Protein AF-A0A6N2NEH3-F1 (afdb_monomer)

Mean predicted aligned error: 19.2 Å

Organism: Salix viminalis (NCBI:txid40686)

Structure (mmCIF, N/CA/C/O backbone):
data_AF-A0A6N2NEH3-F1
#
_entry.id   AF-A0A6N2NEH3-F1
#
loop_
_atom_site.group_PDB
_atom_site.id
_atom_site.type_symbol
_atom_site.label_atom_id
_atom_site.label_alt_id
_atom_site.label_comp_id
_atom_site.label_asym_id
_atom_site.label_entity_id
_atom_site.label_seq_id
_atom_site.pdbx_PDB_ins_code
_atom_site.Cartn_x
_atom_site.Cartn_y
_atom_site.Cartn_z
_atom_site.occupancy
_atom_site.B_iso_or_equiv
_atom_site.auth_seq_id
_atom_site.auth_comp_id
_atom_site.auth_asym_id
_atom_site.auth_atom_id
_atom_site.pdbx_PDB_model_num
ATOM 1 N N . MET A 1 1 ? 2.175 -42.149 -29.527 1.00 57.66 1 MET A N 1
ATOM 2 C CA . MET A 1 1 ? 1.744 -41.177 -28.494 1.00 57.66 1 MET A CA 1
ATOM 3 C C . MET A 1 1 ? 1.899 -39.737 -28.975 1.00 57.66 1 MET A C 1
ATOM 5 O O . MET A 1 1 ? 1.057 -38.926 -28.634 1.00 57.66 1 MET A O 1
ATOM 9 N N . MET A 1 2 ? 2.910 -39.433 -29.799 1.00 72.62 2 MET A N 1
ATOM 10 C CA . MET A 1 2 ? 3.127 -38.098 -30.369 1.00 72.62 2 MET A CA 1
ATOM 11 C C . MET A 1 2 ? 2.000 -37.640 -31.315 1.00 72.62 2 MET A C 1
ATOM 13 O O . MET A 1 2 ? 1.501 -36.529 -31.188 1.00 72.62 2 MET A O 1
ATOM 17 N N . ASP A 1 3 ? 1.560 -38.525 -32.215 1.00 73.12 3 ASP A N 1
ATOM 18 C CA . ASP A 1 3 ? 0.625 -38.198 -33.303 1.00 73.12 3 ASP A CA 1
ATOM 19 C C . ASP A 1 3 ? -0.759 -37.729 -32.837 1.00 73.12 3 ASP A C 1
ATOM 21 O O . ASP A 1 3 ? -1.254 -36.744 -33.388 1.00 73.12 3 ASP A O 1
ATOM 25 N N . PRO A 1 4 ? -1.397 -38.372 -31.836 1.00 80.94 4 PRO A N 1
ATOM 26 C CA . PRO A 1 4 ? -2.676 -37.893 -31.331 1.00 80.94 4 PRO A CA 1
ATOM 27 C C . PRO A 1 4 ? -2.547 -36.530 -30.650 1.00 80.94 4 PRO A C 1
ATOM 29 O O . PRO A 1 4 ? -3.383 -35.674 -30.888 1.00 80.94 4 PRO A O 1
ATOM 32 N N . VAL A 1 5 ? -1.482 -36.306 -29.869 1.00 85.06 5 VAL A N 1
ATOM 33 C CA . VAL A 1 5 ? -1.290 -35.077 -29.079 1.00 85.06 5 VAL A CA 1
ATOM 34 C C . VAL A 1 5 ? -0.966 -33.875 -29.971 1.00 85.06 5 VAL A C 1
ATOM 36 O O . VAL A 1 5 ? -1.621 -32.844 -29.869 1.00 85.06 5 VAL A O 1
ATOM 39 N N . LEU A 1 6 ? 0.001 -34.008 -30.888 1.00 87.44 6 LEU A N 1
ATOM 40 C CA . LEU A 1 6 ? 0.347 -32.937 -31.835 1.00 87.44 6 LEU A CA 1
ATOM 41 C C . LEU A 1 6 ? -0.804 -32.644 -32.801 1.00 87.44 6 LEU A C 1
ATOM 43 O O . LEU A 1 6 ? -1.092 -31.488 -33.102 1.00 87.44 6 LEU A O 1
ATOM 47 N N . GLY A 1 7 ? -1.467 -33.698 -33.286 1.00 84.31 7 GLY A N 1
ATOM 48 C CA . GLY A 1 7 ? -2.593 -33.559 -34.198 1.00 84.31 7 GLY A CA 1
ATOM 49 C C . GLY A 1 7 ? -3.808 -32.907 -33.543 1.00 84.31 7 GLY A C 1
ATOM 50 O O . GLY A 1 7 ? -4.496 -32.134 -34.206 1.00 84.31 7 GLY A O 1
ATOM 51 N N . ASP A 1 8 ? -4.081 -33.219 -32.274 1.00 85.31 8 ASP A N 1
ATOM 52 C CA . ASP A 1 8 ? -5.148 -32.575 -31.510 1.00 85.31 8 ASP A CA 1
ATOM 53 C C . ASP A 1 8 ? -4.833 -31.095 -31.288 1.00 85.31 8 ASP A C 1
ATOM 55 O O . ASP A 1 8 ? -5.597 -30.248 -31.740 1.00 85.31 8 ASP A O 1
ATOM 59 N N . TYR A 1 9 ? -3.647 -30.773 -30.759 1.00 87.25 9 TYR A N 1
ATOM 60 C CA . TYR A 1 9 ? -3.212 -29.391 -30.534 1.00 87.25 9 TYR A CA 1
ATOM 61 C C . TYR A 1 9 ? -3.312 -28.516 -31.801 1.00 87.25 9 TYR A C 1
ATOM 63 O O . TYR A 1 9 ? -3.843 -27.405 -31.755 1.00 87.25 9 TYR A O 1
ATOM 71 N N . ALA A 1 10 ? -2.867 -29.034 -32.953 1.00 86.75 10 ALA A N 1
ATOM 72 C CA . ALA A 1 10 ? -2.904 -28.313 -34.226 1.00 86.75 10 ALA A CA 1
ATOM 73 C C . ALA A 1 10 ? -4.333 -28.027 -34.725 1.00 86.75 10 ALA A C 1
ATOM 75 O O . ALA A 1 10 ? -4.599 -26.956 -35.270 1.00 86.75 10 ALA A O 1
ATOM 76 N N . ARG A 1 11 ? -5.257 -28.984 -34.559 1.00 85.25 11 ARG A N 1
ATOM 77 C CA . ARG A 1 11 ? -6.633 -28.893 -35.081 1.00 85.25 11 ARG A CA 1
ATOM 78 C C . ARG A 1 11 ? -7.621 -28.262 -34.105 1.00 85.25 11 ARG A C 1
ATOM 80 O O . ARG A 1 11 ? -8.728 -27.928 -34.523 1.00 85.25 11 ARG A O 1
ATOM 87 N N . ASN A 1 12 ? -7.254 -28.132 -32.832 1.00 81.44 12 ASN A N 1
ATOM 88 C CA . ASN A 1 12 ? -8.144 -27.595 -31.814 1.00 81.44 12 ASN A CA 1
ATOM 89 C C . ASN A 1 12 ? -8.378 -26.086 -31.995 1.00 81.44 12 ASN A C 1
ATOM 91 O O . ASN A 1 12 ? -7.569 -25.381 -32.615 1.00 81.44 12 ASN A O 1
ATOM 95 N N . LEU A 1 13 ? -9.490 -25.597 -31.441 1.00 81.25 13 LEU A N 1
ATOM 96 C CA . LEU A 1 13 ? -9.814 -24.169 -31.408 1.00 81.25 13 LEU A CA 1
ATOM 97 C C . LEU A 1 13 ? -8.761 -23.413 -30.577 1.00 81.25 13 LEU A C 1
ATOM 99 O O . LEU A 1 13 ? -8.303 -23.968 -29.578 1.00 81.25 13 LEU A O 1
ATOM 103 N N . PRO A 1 14 ? -8.393 -22.164 -30.931 1.00 76.69 14 PRO A N 1
ATOM 104 C CA . PRO A 1 14 ? -7.343 -21.409 -30.238 1.00 76.69 14 PRO A CA 1
ATOM 105 C C . PRO A 1 14 ? -7.490 -21.375 -28.709 1.00 76.69 14 PRO A C 1
ATOM 107 O O . PRO A 1 14 ? -6.511 -21.610 -28.005 1.00 76.69 14 PRO A O 1
ATOM 110 N N . ASP A 1 15 ? -8.713 -21.180 -28.212 1.00 75.00 15 ASP A N 1
ATOM 111 C CA . ASP A 1 15 ? -9.016 -21.078 -26.776 1.00 75.00 15 ASP A CA 1
ATOM 112 C C . ASP A 1 15 ? -9.014 -22.437 -26.052 1.00 75.00 15 ASP A C 1
ATOM 114 O O . ASP A 1 15 ? -8.931 -22.491 -24.829 1.00 75.00 15 ASP A O 1
ATOM 118 N N . ALA A 1 16 ? -9.095 -23.542 -26.799 1.00 78.50 16 ALA A N 1
ATOM 119 C CA . ALA A 1 16 ? -9.102 -24.908 -26.273 1.00 78.50 16 ALA A CA 1
ATOM 120 C C . ALA A 1 16 ? -7.721 -25.588 -26.343 1.00 78.50 16 ALA A C 1
ATOM 122 O O . ALA A 1 16 ? -7.573 -26.740 -25.938 1.00 78.50 16 ALA A O 1
ATOM 123 N N . ARG A 1 17 ? -6.698 -24.905 -26.874 1.00 84.69 17 ARG A N 1
ATOM 124 C CA . ARG A 1 17 ? -5.325 -25.426 -26.921 1.00 84.69 17 ARG A CA 1
ATOM 125 C C . ARG A 1 17 ? -4.692 -25.350 -25.539 1.00 84.69 17 ARG A C 1
ATOM 127 O O . ARG A 1 17 ? -4.545 -24.266 -24.984 1.00 84.69 17 ARG A O 1
ATOM 134 N N . GLU A 1 18 ? -4.219 -26.474 -25.017 1.00 85.69 18 GLU A N 1
ATOM 135 C CA . GLU A 1 18 ? -3.505 -26.500 -23.739 1.00 85.69 18 GLU A CA 1
ATOM 136 C C . GLU A 1 18 ? -2.019 -26.163 -23.909 1.00 85.69 18 GLU A C 1
ATOM 138 O O . GLU A 1 18 ? -1.262 -26.879 -24.569 1.00 85.69 18 GLU A O 1
ATOM 143 N N . SER A 1 19 ? -1.574 -25.090 -23.257 1.00 87.81 19 SER A N 1
ATOM 144 C CA . SER A 1 19 ? -0.188 -24.605 -23.305 1.00 87.81 19 SER A CA 1
ATOM 145 C C . SER A 1 19 ? 0.831 -25.642 -22.786 1.00 87.81 19 SER A C 1
ATOM 147 O O . SER A 1 19 ? 1.993 -25.640 -23.198 1.00 87.81 19 SER A O 1
ATOM 149 N N . GLU A 1 20 ? 0.402 -26.568 -21.918 1.00 89.25 20 GLU A N 1
ATOM 150 C CA . GLU A 1 20 ? 1.229 -27.647 -21.357 1.00 89.25 20 GLU A CA 1
ATOM 151 C C . GLU A 1 20 ? 1.764 -28.624 -22.405 1.00 89.25 20 GLU A C 1
ATOM 153 O O . GLU A 1 20 ? 2.826 -29.215 -22.206 1.00 89.25 20 GLU A O 1
ATOM 158 N N . VAL A 1 21 ? 1.109 -28.745 -23.564 1.00 90.69 21 VAL A N 1
ATOM 159 C CA . VAL A 1 21 ? 1.620 -29.563 -24.674 1.00 90.69 21 VAL A CA 1
ATOM 160 C C . VAL A 1 21 ? 2.998 -29.061 -25.126 1.00 90.69 21 VAL A C 1
ATOM 162 O O . VAL A 1 21 ? 3.907 -29.858 -25.362 1.00 90.69 21 VAL A O 1
ATOM 165 N N . LEU A 1 22 ? 3.200 -27.741 -25.173 1.00 91.06 22 LEU A N 1
ATOM 166 C CA . LEU A 1 22 ? 4.479 -27.126 -25.547 1.00 91.06 22 LEU A CA 1
ATOM 167 C C . LEU A 1 22 ? 5.569 -27.408 -24.499 1.00 91.06 22 LEU A C 1
ATOM 169 O O . LEU A 1 22 ? 6.700 -27.752 -24.849 1.00 91.06 22 LEU A O 1
ATOM 173 N N . SER A 1 23 ? 5.209 -27.321 -23.214 1.00 90.62 23 SER A N 1
ATOM 174 C CA . SER A 1 23 ? 6.091 -27.627 -22.076 1.00 90.62 23 SER A CA 1
ATOM 175 C C . SER A 1 23 ? 6.502 -29.104 -22.048 1.00 90.62 23 SER A C 1
ATOM 177 O O . SER A 1 23 ? 7.674 -29.440 -21.837 1.00 90.62 23 SER A O 1
ATOM 179 N N . LEU A 1 24 ? 5.559 -30.001 -22.348 1.00 92.06 24 LEU A N 1
ATOM 180 C CA . LEU A 1 24 ? 5.807 -31.431 -22.481 1.00 92.06 24 LEU A CA 1
ATOM 181 C C . LEU A 1 24 ? 6.857 -31.705 -23.564 1.00 92.06 24 LEU A C 1
ATOM 183 O O . LEU A 1 24 ? 7.834 -32.407 -23.299 1.00 92.06 24 LEU A O 1
ATOM 187 N N . PHE A 1 25 ? 6.709 -31.125 -24.759 1.00 92.12 25 PHE A N 1
ATOM 188 C CA . PHE A 1 25 ? 7.680 -31.320 -25.839 1.00 92.12 25 PHE A CA 1
ATOM 189 C C . PHE A 1 25 ? 9.042 -30.690 -25.538 1.00 92.12 25 PHE A C 1
ATOM 191 O O . PHE A 1 25 ? 10.063 -31.320 -25.817 1.00 92.12 25 PHE A O 1
ATOM 198 N N . ALA A 1 26 ? 9.086 -29.526 -24.885 1.00 91.19 26 ALA A N 1
ATOM 199 C CA . ALA A 1 26 ? 10.341 -28.944 -24.411 1.00 91.19 26 ALA A CA 1
ATOM 200 C C . ALA A 1 26 ? 11.058 -29.896 -23.436 1.00 91.19 26 ALA A C 1
ATOM 202 O O . ALA A 1 26 ? 12.257 -30.153 -23.558 1.00 91.19 26 ALA A O 1
ATOM 203 N N . THR A 1 27 ? 10.309 -30.495 -22.506 1.00 91.56 27 THR A N 1
ATOM 204 C CA . THR A 1 27 ? 10.828 -31.465 -21.532 1.00 91.56 27 THR A CA 1
ATOM 205 C C . THR A 1 27 ? 11.327 -32.747 -22.203 1.00 91.56 27 THR A C 1
ATOM 207 O O . THR A 1 27 ? 12.392 -33.257 -21.847 1.00 91.56 27 THR A O 1
ATOM 210 N N . ILE A 1 28 ? 10.600 -33.260 -23.201 1.00 92.31 28 ILE A N 1
ATOM 211 C CA . ILE A 1 28 ? 11.011 -34.426 -23.995 1.00 92.31 28 ILE A CA 1
ATOM 212 C C . ILE A 1 28 ? 12.335 -34.135 -24.713 1.00 92.31 28 ILE A C 1
ATOM 214 O O . ILE A 1 28 ? 13.268 -34.930 -24.606 1.00 92.31 28 ILE A O 1
ATOM 218 N N . ILE A 1 29 ? 12.462 -32.984 -25.377 1.00 93.62 29 ILE A N 1
ATOM 219 C CA . ILE A 1 29 ? 13.688 -32.605 -26.095 1.00 93.62 29 ILE A CA 1
ATOM 220 C C . ILE A 1 29 ? 14.863 -32.421 -25.130 1.00 93.62 29 ILE A C 1
ATOM 222 O O . ILE A 1 29 ? 15.944 -32.943 -25.390 1.00 93.62 29 ILE A O 1
ATOM 226 N N . ASN A 1 30 ? 14.663 -31.788 -23.973 1.00 92.25 30 ASN A N 1
ATOM 227 C CA . ASN A 1 30 ? 15.711 -31.670 -22.950 1.00 92.25 30 ASN A CA 1
ATOM 228 C C . ASN A 1 30 ? 16.188 -33.036 -22.426 1.00 92.25 30 ASN A C 1
ATOM 230 O O . ASN A 1 30 ? 17.365 -33.210 -22.096 1.00 92.25 30 ASN A O 1
ATOM 234 N N . LYS A 1 31 ? 15.286 -34.023 -22.369 1.00 94.00 31 LYS A N 1
ATOM 235 C CA . LYS A 1 31 ? 15.590 -35.373 -21.888 1.00 94.00 31 LYS A CA 1
ATOM 236 C C . LYS A 1 31 ? 16.284 -36.244 -22.937 1.00 94.00 31 LYS A C 1
ATOM 238 O O . LYS A 1 31 ? 17.250 -36.925 -22.601 1.00 94.00 31 LYS A O 1
ATOM 243 N N . TYR A 1 32 ? 15.801 -36.238 -24.178 1.00 93.19 32 TYR A N 1
ATOM 244 C CA . TYR A 1 32 ? 16.264 -37.139 -25.244 1.00 93.19 32 TYR A CA 1
ATOM 245 C C . TYR A 1 32 ? 17.267 -36.494 -26.217 1.00 93.19 32 TYR A C 1
ATOM 247 O O . TYR A 1 32 ? 17.985 -37.202 -26.923 1.00 93.19 32 TYR A O 1
ATOM 255 N N . LYS A 1 33 ? 17.392 -35.163 -26.197 1.00 93.88 33 LYS A N 1
ATOM 256 C CA . LYS A 1 33 ? 18.383 -34.364 -26.932 1.00 93.88 33 LYS A CA 1
ATOM 257 C C . LYS A 1 33 ? 18.444 -34.737 -28.417 1.00 93.88 33 LYS A C 1
ATOM 259 O O . LYS A 1 33 ? 17.405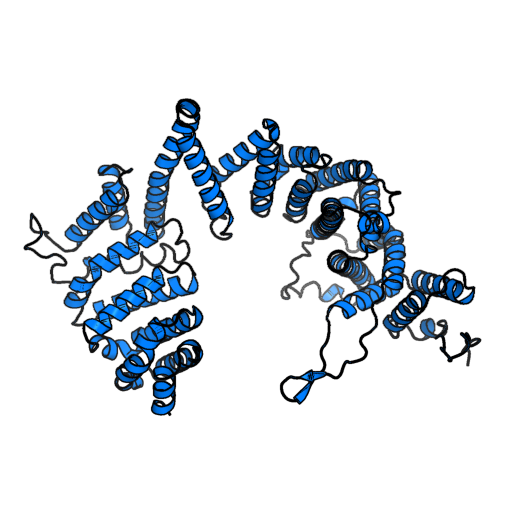 -34.808 -29.062 1.00 93.88 33 LYS A O 1
ATOM 264 N N . ALA A 1 34 ? 19.638 -35.015 -28.948 1.00 90.94 34 ALA A N 1
ATOM 265 C CA . ALA A 1 34 ? 19.876 -35.308 -30.360 1.00 90.94 34 ALA A CA 1
ATOM 266 C C . ALA A 1 34 ? 19.043 -36.480 -30.920 1.00 90.94 34 ALA A C 1
ATOM 268 O O . ALA A 1 34 ? 18.847 -36.554 -32.129 1.00 90.94 34 ALA A O 1
ATOM 269 N N . ALA A 1 35 ? 18.509 -37.367 -30.070 1.00 91.75 35 ALA A N 1
ATOM 270 C CA . ALA A 1 35 ? 17.601 -38.427 -30.513 1.00 91.75 35 ALA A CA 1
ATOM 271 C C . ALA A 1 35 ? 16.263 -37.892 -31.061 1.00 91.75 35 ALA A C 1
ATOM 273 O O . ALA A 1 35 ? 15.576 -38.618 -31.764 1.00 91.75 35 ALA A O 1
ATOM 274 N N . MET A 1 36 ? 15.907 -36.637 -30.763 1.00 92.75 36 MET A N 1
ATOM 275 C CA . MET A 1 36 ? 14.677 -35.996 -31.238 1.00 92.75 36 MET A CA 1
ATOM 276 C C . MET A 1 36 ? 14.842 -35.260 -32.575 1.00 92.75 36 MET A C 1
ATOM 278 O O . MET A 1 36 ? 13.859 -34.723 -33.074 1.00 92.75 36 MET A O 1
ATOM 282 N N . ILE A 1 37 ? 16.048 -35.195 -33.161 1.00 90.25 37 ILE A N 1
ATOM 283 C CA . ILE A 1 37 ? 16.327 -34.373 -34.359 1.00 90.25 37 ILE A CA 1
ATOM 284 C C . ILE A 1 37 ? 15.376 -34.701 -35.519 1.00 90.25 37 ILE A C 1
ATOM 286 O O . ILE A 1 37 ? 14.868 -33.782 -36.156 1.00 90.25 37 ILE A O 1
ATOM 290 N N . GLU A 1 38 ? 15.103 -35.984 -35.769 1.00 89.56 38 GLU A N 1
ATOM 291 C CA . GLU A 1 38 ? 14.217 -36.421 -36.860 1.00 89.56 38 GLU A CA 1
ATOM 292 C C . GLU A 1 38 ? 12.739 -36.076 -36.605 1.00 89.56 38 GLU A C 1
ATOM 294 O O . GLU A 1 38 ? 11.976 -35.881 -37.550 1.00 89.56 38 GLU A O 1
ATOM 299 N N . ASP A 1 39 ? 12.337 -35.932 -35.339 1.00 89.31 39 ASP A N 1
ATOM 300 C CA . ASP A 1 39 ? 10.962 -35.615 -34.945 1.00 89.31 39 ASP A CA 1
ATOM 301 C C . ASP A 1 39 ? 10.692 -34.101 -34.856 1.00 89.31 39 ASP A C 1
ATOM 303 O O . ASP A 1 39 ? 9.537 -33.668 -34.917 1.00 89.31 39 ASP A O 1
ATOM 307 N N . VAL A 1 40 ? 11.735 -33.271 -34.721 1.00 88.62 40 VAL A N 1
ATOM 308 C CA . VAL A 1 40 ? 11.606 -31.809 -34.572 1.00 88.62 40 VAL A CA 1
ATOM 309 C C . VAL A 1 40 ? 10.823 -31.150 -35.713 1.00 88.62 40 VAL A C 1
ATOM 311 O O . VAL A 1 40 ? 9.924 -30.371 -35.390 1.00 88.62 40 VAL A O 1
ATOM 314 N N . PRO A 1 41 ? 11.068 -31.440 -37.009 1.00 87.25 41 PRO A N 1
ATOM 315 C CA . PRO A 1 41 ? 10.301 -30.831 -38.097 1.00 87.25 41 PRO A CA 1
ATOM 316 C C . PRO A 1 41 ? 8.792 -31.054 -37.952 1.00 87.25 41 PRO A C 1
ATOM 318 O O . PRO A 1 41 ? 7.999 -30.141 -38.173 1.00 87.25 41 PRO A O 1
ATOM 321 N N . ARG A 1 42 ? 8.400 -32.248 -37.495 1.00 86.12 42 ARG A N 1
ATOM 322 C CA . ARG A 1 42 ? 7.000 -32.622 -37.292 1.00 86.12 42 ARG A CA 1
ATOM 323 C C . ARG A 1 42 ? 6.373 -31.921 -36.090 1.00 86.12 42 ARG A C 1
ATOM 325 O O . ARG A 1 42 ? 5.227 -31.483 -36.169 1.00 86.12 42 ARG A O 1
ATOM 332 N N . ILE A 1 43 ? 7.106 -31.814 -34.978 1.00 88.50 43 ILE A N 1
ATOM 333 C CA . ILE A 1 43 ? 6.668 -31.024 -33.815 1.00 88.50 43 ILE A CA 1
ATOM 334 C C . ILE A 1 43 ? 6.439 -29.580 -34.255 1.00 88.50 43 ILE A C 1
ATOM 336 O O . ILE A 1 43 ? 5.393 -29.003 -33.973 1.00 88.50 43 ILE A O 1
ATOM 340 N N . PHE A 1 44 ? 7.412 -29.020 -34.971 1.00 83.94 44 PHE A N 1
ATOM 341 C CA . PHE A 1 44 ? 7.412 -27.638 -35.418 1.00 83.94 44 PHE A CA 1
ATOM 342 C C . PHE A 1 44 ? 6.220 -27.345 -36.338 1.00 83.94 44 PHE A C 1
ATOM 344 O O . PHE A 1 44 ? 5.474 -26.406 -36.083 1.00 83.94 44 PHE A O 1
ATOM 351 N N . GLU A 1 45 ? 5.963 -28.186 -37.340 1.00 84.81 45 GLU A N 1
ATOM 352 C CA . GLU A 1 45 ? 4.803 -28.045 -38.231 1.00 84.81 45 GLU A CA 1
ATOM 353 C C . GLU A 1 45 ? 3.466 -28.031 -37.468 1.00 84.81 45 GLU A C 1
ATOM 355 O O . GLU A 1 45 ? 2.583 -27.234 -37.779 1.00 84.81 45 GLU A O 1
ATOM 360 N N . ALA A 1 46 ? 3.330 -28.861 -36.430 1.00 85.44 46 ALA A N 1
ATOM 361 C CA . ALA A 1 46 ? 2.086 -28.988 -35.677 1.00 85.44 46 ALA A CA 1
ATOM 362 C C . ALA A 1 46 ? 1.818 -27.832 -34.698 1.00 85.44 46 ALA A C 1
ATOM 364 O O . ALA A 1 46 ? 0.656 -27.509 -34.447 1.00 85.44 46 ALA A O 1
ATOM 365 N N . VAL A 1 47 ? 2.862 -27.226 -34.118 1.00 86.44 47 VAL A N 1
ATOM 366 C CA . VAL A 1 47 ? 2.696 -26.253 -33.020 1.00 86.44 47 VAL A CA 1
ATOM 367 C C . VAL A 1 47 ? 3.034 -24.817 -33.402 1.00 86.44 47 VAL A C 1
ATOM 369 O O . VAL A 1 47 ? 2.610 -23.901 -32.707 1.00 86.44 47 VAL A O 1
ATOM 372 N N . PHE A 1 48 ? 3.797 -24.583 -34.470 1.00 82.25 48 PHE A N 1
ATOM 373 C CA . PHE A 1 48 ? 4.435 -23.287 -34.688 1.00 82.25 48 PHE A CA 1
ATOM 374 C C . PHE A 1 48 ? 3.459 -22.190 -35.137 1.00 82.25 48 PHE A C 1
ATOM 376 O O . PHE A 1 48 ? 3.249 -21.229 -34.401 1.00 82.25 48 PHE A O 1
ATOM 383 N N . GLN A 1 49 ? 2.805 -22.332 -36.296 1.00 80.19 49 GLN A N 1
ATOM 384 C CA . GLN A 1 49 ? 1.874 -21.300 -36.783 1.00 80.19 49 GLN A CA 1
ATOM 385 C C . GLN A 1 49 ? 0.662 -21.130 -35.865 1.00 80.19 49 GLN A C 1
ATOM 387 O O . GLN A 1 49 ? 0.314 -20.012 -35.492 1.00 80.19 49 GLN A O 1
ATOM 392 N N . CYS A 1 50 ? 0.061 -22.243 -35.446 1.00 80.44 50 CYS A N 1
ATOM 393 C CA . CYS A 1 50 ? -1.152 -22.221 -34.642 1.00 80.44 50 CYS A CA 1
ATOM 394 C C . CYS A 1 50 ? -0.925 -21.582 -33.258 1.00 80.44 50 CYS A C 1
ATOM 396 O O . CYS A 1 50 ? -1.835 -20.959 -32.723 1.00 80.44 50 CYS A O 1
ATOM 398 N N . THR A 1 51 ? 0.282 -21.666 -32.683 1.00 83.31 51 THR A N 1
ATOM 399 C CA . THR A 1 51 ? 0.596 -21.007 -31.402 1.00 83.31 51 THR A CA 1
ATOM 400 C C . THR A 1 51 ? 0.860 -19.509 -31.566 1.00 83.31 51 THR A C 1
ATOM 402 O O . THR A 1 51 ? 0.533 -18.738 -30.667 1.00 83.31 51 THR A O 1
ATOM 405 N N . LEU A 1 52 ? 1.395 -19.062 -32.708 1.00 74.00 52 LEU A N 1
ATOM 406 C CA . LEU A 1 52 ? 1.623 -17.632 -32.968 1.00 74.00 52 LEU A CA 1
ATOM 407 C C . LEU A 1 52 ? 0.316 -16.837 -33.122 1.00 74.00 52 LEU A C 1
ATOM 409 O O . LEU A 1 52 ? 0.272 -15.658 -32.769 1.00 74.00 52 LEU A O 1
ATOM 413 N N . GLU A 1 53 ? -0.752 -17.488 -33.588 1.00 72.38 53 GLU A N 1
ATOM 414 C CA . GLU A 1 53 ? -2.105 -16.916 -33.670 1.00 72.38 53 GLU A CA 1
ATOM 415 C C . GLU A 1 53 ? -2.777 -16.748 -32.295 1.00 72.38 53 GLU A C 1
ATOM 417 O O . GLU A 1 53 ? -3.749 -16.007 -32.166 1.00 72.38 53 GLU A O 1
ATOM 422 N N . VAL A 1 54 ? -2.266 -17.410 -31.252 1.00 72.62 54 VAL A N 1
ATOM 423 C CA . VAL A 1 54 ? -2.838 -17.356 -29.902 1.00 72.62 54 VAL A CA 1
ATOM 424 C C . VAL A 1 54 ? -2.375 -16.084 -29.173 1.00 72.62 54 VAL A C 1
ATOM 426 O O . VAL A 1 54 ? -1.192 -15.717 -29.165 1.00 72.62 54 VAL A O 1
ATOM 429 N N . HIS A 1 55 ? -3.324 -15.391 -28.537 1.00 61.97 55 HIS A N 1
ATOM 430 C CA . HIS A 1 55 ? -3.097 -14.119 -27.835 1.00 61.97 55 HIS A CA 1
ATOM 431 C C . HIS A 1 55 ? -2.731 -14.271 -26.347 1.00 61.97 55 HIS A C 1
ATOM 433 O O . HIS A 1 55 ? -2.482 -13.269 -25.680 1.00 61.97 55 HIS A O 1
ATOM 439 N N . TYR A 1 56 ? -2.664 -15.497 -25.822 1.00 74.62 56 TYR A N 1
ATOM 440 C CA . TYR A 1 56 ? -2.353 -15.755 -24.414 1.00 74.62 56 TYR A CA 1
ATOM 441 C C . TYR A 1 56 ? -0.831 -15.734 -24.138 1.00 74.62 56 TYR A C 1
ATOM 443 O O . TYR A 1 56 ? -0.079 -16.451 -24.810 1.00 74.62 56 TYR A O 1
ATOM 451 N N . PRO A 1 57 ? -0.350 -14.965 -23.135 1.00 67.62 57 PRO A N 1
ATOM 452 C CA . PRO A 1 57 ? 1.075 -14.890 -22.778 1.00 67.62 57 PRO A CA 1
ATOM 453 C C . PRO A 1 57 ? 1.697 -16.237 -22.376 1.00 67.62 57 PRO A C 1
ATOM 455 O O . PRO A 1 57 ? 2.858 -16.513 -22.683 1.00 67.62 57 PRO A O 1
ATOM 458 N N . GLU A 1 58 ? 0.917 -17.107 -21.733 1.00 76.75 58 GLU A N 1
ATOM 459 C CA . GLU A 1 58 ? 1.377 -18.403 -21.224 1.00 76.75 58 GLU A CA 1
ATOM 460 C C . GLU A 1 58 ? 1.809 -19.364 -22.346 1.00 76.75 58 GLU A C 1
ATOM 462 O O . GLU A 1 58 ? 2.870 -19.990 -22.267 1.00 76.75 58 GLU A O 1
ATOM 467 N N . HIS A 1 59 ? 1.033 -19.438 -23.434 1.00 83.56 59 HIS A N 1
ATOM 468 C CA . HIS A 1 59 ? 1.375 -20.231 -24.619 1.00 83.56 59 HIS A CA 1
ATOM 469 C C . HIS A 1 59 ? 2.664 -19.740 -25.263 1.00 83.56 59 HIS A C 1
ATOM 471 O O . HIS A 1 59 ? 3.502 -20.550 -25.654 1.00 83.56 59 HIS A O 1
ATOM 477 N N . ARG A 1 60 ? 2.867 -18.420 -25.315 1.00 77.56 60 ARG A N 1
ATOM 478 C CA . ARG A 1 60 ? 4.080 -17.820 -25.885 1.00 77.56 60 ARG A CA 1
ATOM 479 C C . ARG A 1 60 ? 5.313 -18.142 -25.044 1.00 77.56 60 ARG A C 1
ATOM 481 O O . ARG A 1 60 ? 6.330 -18.549 -25.598 1.00 77.56 60 ARG A O 1
ATOM 488 N N . LEU A 1 61 ? 5.222 -18.065 -23.715 1.00 77.25 61 LEU A N 1
ATOM 489 C CA . LEU A 1 61 ? 6.313 -18.461 -22.812 1.00 77.25 61 LEU A CA 1
ATOM 490 C C . LEU A 1 61 ? 6.729 -19.929 -22.997 1.00 77.25 61 LEU A C 1
ATOM 492 O O . LEU A 1 61 ? 7.917 -20.238 -23.155 1.00 77.25 61 LEU A O 1
ATOM 496 N N . LYS A 1 62 ? 5.756 -20.846 -23.011 1.00 85.12 62 LYS A N 1
ATOM 497 C CA . LYS A 1 62 ? 6.027 -22.282 -23.187 1.00 85.12 62 LYS A CA 1
ATOM 498 C C . LYS A 1 62 ? 6.522 -22.602 -24.601 1.00 85.12 62 LYS A C 1
ATOM 500 O O . LYS A 1 62 ? 7.374 -23.473 -24.769 1.00 85.12 62 LYS A O 1
ATOM 505 N N . PHE A 1 63 ? 6.085 -21.843 -25.602 1.00 87.19 63 PHE A N 1
ATOM 506 C CA . PHE A 1 63 ? 6.598 -21.923 -26.967 1.00 87.19 63 PHE A CA 1
ATOM 507 C C . PHE A 1 63 ? 8.070 -21.507 -27.081 1.00 87.19 63 PHE A C 1
ATOM 509 O O . PHE A 1 63 ? 8.867 -22.244 -27.659 1.00 87.19 63 PHE A O 1
ATOM 516 N N . PHE A 1 64 ? 8.474 -20.380 -26.483 1.00 84.12 64 PHE A N 1
ATOM 517 C CA . PHE A 1 64 ? 9.887 -19.978 -26.479 1.00 84.12 64 PHE A CA 1
ATOM 518 C C . PHE A 1 64 ? 10.768 -20.964 -25.707 1.00 84.12 64 PHE A C 1
ATOM 520 O O . PHE A 1 64 ? 11.906 -21.215 -26.100 1.00 84.12 64 PHE A O 1
ATOM 527 N N . SER A 1 65 ? 10.222 -21.588 -24.661 1.00 85.12 65 SER A N 1
ATOM 528 C CA . SER A 1 65 ? 10.894 -22.671 -23.932 1.00 85.12 65 SER A CA 1
ATOM 529 C C . SER A 1 65 ? 11.140 -23.900 -24.820 1.00 85.12 65 SER A C 1
ATOM 531 O O . SER A 1 65 ? 12.222 -24.487 -24.770 1.00 85.12 65 SER A O 1
ATOM 533 N N . LEU A 1 66 ? 10.174 -24.259 -25.676 1.00 90.06 66 LEU A N 1
ATOM 534 C CA . LEU A 1 66 ? 10.324 -25.311 -26.686 1.00 90.06 66 LEU A CA 1
ATOM 535 C C . LEU A 1 66 ? 11.365 -24.942 -27.754 1.00 90.06 66 LEU A C 1
ATOM 537 O O . LEU A 1 66 ? 12.243 -25.753 -28.044 1.00 90.06 66 LEU A O 1
ATOM 541 N N . LEU A 1 67 ? 11.306 -23.724 -28.305 1.00 88.12 67 LEU A N 1
ATOM 542 C CA . LEU A 1 67 ? 12.281 -23.248 -29.296 1.00 88.12 67 LEU A CA 1
ATOM 543 C C . LEU A 1 67 ? 13.706 -23.245 -28.744 1.00 88.12 67 LEU A C 1
ATOM 545 O O . LEU A 1 67 ? 14.630 -23.655 -29.442 1.00 88.12 67 LEU A O 1
ATOM 549 N N . ARG A 1 68 ? 13.877 -22.854 -27.480 1.00 85.31 68 ARG A N 1
ATOM 550 C CA . ARG A 1 68 ? 15.167 -22.926 -26.796 1.00 85.31 68 ARG A CA 1
ATOM 551 C C . ARG A 1 68 ? 15.666 -24.357 -26.669 1.00 85.31 68 ARG A C 1
ATOM 553 O O . ARG A 1 68 ? 16.780 -24.627 -27.088 1.00 85.31 68 ARG A O 1
ATOM 560 N N . ALA A 1 69 ? 14.836 -25.293 -26.206 1.00 89.06 69 ALA A N 1
ATOM 561 C CA . ALA A 1 69 ? 15.227 -26.704 -26.132 1.00 89.06 69 ALA A CA 1
ATOM 562 C C . ALA A 1 69 ? 15.661 -27.265 -27.504 1.00 89.06 69 ALA A C 1
ATOM 564 O O . ALA A 1 69 ? 16.644 -28.008 -27.593 1.00 89.06 69 ALA A O 1
ATOM 565 N N . ILE A 1 70 ? 14.965 -26.878 -28.581 1.00 90.31 70 ILE A N 1
ATOM 566 C CA . ILE A 1 70 ? 15.336 -27.239 -29.956 1.00 90.31 70 ILE A CA 1
ATOM 567 C C . ILE A 1 70 ? 16.683 -26.611 -30.338 1.00 90.31 70 ILE A C 1
ATOM 569 O O . ILE A 1 70 ? 17.554 -27.325 -30.829 1.00 90.31 70 ILE A O 1
ATOM 573 N N . ALA A 1 71 ? 16.884 -25.314 -30.093 1.00 87.75 71 ALA A N 1
ATOM 574 C CA . ALA A 1 71 ? 18.138 -24.628 -30.399 1.00 87.75 71 ALA A CA 1
ATOM 575 C C . ALA A 1 71 ? 19.330 -25.222 -29.628 1.00 87.75 71 ALA A C 1
ATOM 577 O O . ALA A 1 71 ? 20.381 -25.447 -30.220 1.00 87.75 71 ALA A O 1
ATOM 578 N N . THR A 1 72 ? 19.164 -25.567 -28.349 1.00 88.75 72 THR A N 1
ATOM 579 C CA . THR A 1 72 ? 20.233 -26.145 -27.518 1.00 88.75 72 THR A CA 1
ATOM 580 C C . THR A 1 72 ? 20.620 -27.562 -27.939 1.00 88.75 72 THR A C 1
ATOM 582 O O . THR A 1 72 ? 21.792 -27.937 -27.900 1.00 88.75 72 THR A O 1
ATOM 585 N N . HIS A 1 73 ? 19.640 -28.407 -28.270 1.00 90.88 73 HIS A N 1
ATOM 586 C CA . HIS A 1 73 ? 19.864 -29.855 -28.364 1.00 90.88 73 HIS A CA 1
ATOM 587 C C . HIS A 1 73 ? 19.640 -30.453 -29.750 1.00 90.88 73 HIS A C 1
ATOM 589 O O . HIS A 1 73 ? 20.092 -31.569 -30.008 1.00 90.88 73 HIS A O 1
ATOM 595 N N . CYS A 1 74 ? 18.940 -29.736 -30.623 1.00 91.50 74 CYS A N 1
ATOM 596 C CA . CYS A 1 74 ? 18.515 -30.190 -31.943 1.00 91.50 74 CYS A CA 1
ATOM 597 C C . CYS A 1 74 ? 18.774 -29.130 -33.028 1.00 91.50 74 CYS A C 1
ATOM 599 O O . CYS A 1 74 ? 18.061 -29.097 -34.028 1.00 91.50 74 CYS A O 1
ATOM 601 N N . PHE A 1 75 ? 19.804 -28.288 -32.877 1.00 90.50 75 PHE A N 1
ATOM 602 C CA . PHE A 1 75 ? 20.177 -27.277 -33.875 1.00 90.50 75 PHE A CA 1
ATOM 603 C C . PHE A 1 75 ? 20.288 -27.806 -35.323 1.00 90.50 75 PHE A C 1
ATOM 605 O O . PHE A 1 75 ? 19.821 -27.111 -36.228 1.00 90.50 75 PHE A O 1
ATOM 612 N N . PRO A 1 76 ? 20.783 -29.039 -35.589 1.00 89.50 76 PRO A N 1
ATOM 613 C CA . PRO A 1 76 ? 20.763 -29.603 -36.939 1.00 89.50 76 PRO A CA 1
ATOM 614 C C . PRO A 1 76 ? 19.369 -29.663 -37.580 1.00 89.50 76 PRO A C 1
ATOM 616 O O . PRO A 1 76 ? 19.265 -29.607 -38.797 1.00 89.50 76 PRO A O 1
ATOM 619 N N . ALA A 1 77 ? 18.286 -29.745 -36.805 1.00 87.81 77 ALA A N 1
ATOM 620 C CA . ALA A 1 77 ? 16.933 -29.676 -37.351 1.00 87.81 77 ALA A CA 1
ATOM 621 C C . ALA A 1 77 ? 16.537 -28.244 -37.763 1.00 87.81 77 ALA A C 1
ATOM 623 O O . ALA A 1 77 ? 15.787 -28.075 -38.721 1.00 87.81 77 ALA A O 1
ATOM 624 N N . LEU A 1 78 ? 17.062 -27.212 -37.087 1.00 84.69 78 LEU A N 1
ATOM 625 C CA . LEU A 1 78 ? 16.772 -25.804 -37.395 1.00 84.69 78 LEU A CA 1
ATOM 626 C C . LEU A 1 78 ? 17.414 -25.343 -38.706 1.00 84.69 78 LEU A C 1
ATOM 628 O O . LEU A 1 78 ? 16.796 -24.585 -39.446 1.00 84.69 78 LEU A O 1
ATOM 632 N N . ILE A 1 79 ? 18.623 -25.816 -39.024 1.00 84.56 79 ILE A N 1
ATOM 633 C CA . ILE A 1 79 ? 19.312 -25.468 -40.283 1.00 84.56 79 ILE A CA 1
ATOM 634 C C . ILE A 1 79 ? 18.629 -26.060 -41.527 1.00 84.56 79 ILE A C 1
ATOM 636 O O . ILE A 1 79 ? 18.810 -25.544 -42.624 1.00 84.56 79 ILE A O 1
ATOM 640 N N . HIS A 1 80 ? 17.831 -27.120 -41.362 1.00 84.50 80 HIS A N 1
ATOM 641 C CA . HIS A 1 80 ? 17.065 -27.743 -42.446 1.00 84.50 80 HIS A CA 1
ATOM 642 C C . HIS A 1 80 ? 15.671 -27.122 -42.628 1.00 84.50 80 HIS A C 1
ATOM 644 O O . HIS A 1 80 ? 14.928 -27.542 -43.517 1.00 84.50 80 HIS A O 1
ATOM 650 N N . LEU A 1 81 ? 15.299 -26.133 -41.806 1.00 82.19 81 LEU A N 1
ATOM 651 C CA . LEU A 1 81 ? 14.070 -25.375 -42.015 1.00 82.19 81 LEU A CA 1
ATOM 652 C C . LEU A 1 81 ? 14.146 -24.590 -43.328 1.00 82.19 81 LEU A C 1
ATOM 654 O O . LEU A 1 81 ? 15.200 -24.098 -43.733 1.00 82.19 81 LEU A O 1
ATOM 658 N N . SER A 1 82 ? 12.996 -24.427 -43.981 1.00 83.94 82 SER A N 1
ATOM 659 C CA . SER A 1 82 ? 12.895 -23.522 -45.129 1.00 83.94 82 SER A CA 1
ATOM 660 C C . SER A 1 82 ? 13.218 -22.078 -44.723 1.00 83.94 82 SER A C 1
ATOM 662 O O . SER A 1 82 ? 13.055 -21.686 -43.564 1.00 83.94 82 SER A O 1
ATOM 664 N N . SER A 1 83 ? 13.622 -21.245 -45.688 1.00 82.12 83 SER A N 1
ATOM 665 C CA . SER A 1 83 ? 13.907 -19.825 -45.441 1.00 82.12 83 SER A CA 1
ATOM 666 C C . SER A 1 83 ? 12.716 -19.074 -44.836 1.00 82.12 83 SER A C 1
ATOM 668 O O . SER A 1 83 ? 12.909 -18.187 -44.011 1.00 82.12 83 SER A O 1
ATOM 670 N N . GLU A 1 84 ? 11.487 -19.442 -45.212 1.00 81.88 84 GLU A N 1
ATOM 671 C CA . GLU A 1 84 ? 10.260 -18.861 -44.656 1.00 81.88 84 GLU A CA 1
ATOM 672 C C . GLU A 1 84 ? 10.055 -19.255 -43.189 1.00 81.88 84 GLU A C 1
ATOM 674 O O . GLU A 1 84 ? 9.761 -18.402 -42.355 1.00 81.88 84 GLU A O 1
ATOM 679 N N . GLN A 1 85 ? 10.271 -20.528 -42.847 1.00 81.25 85 GLN A N 1
ATOM 680 C CA . GLN A 1 85 ? 10.150 -21.009 -41.470 1.00 81.25 85 GLN A CA 1
ATOM 681 C C . GLN A 1 85 ? 11.222 -20.403 -40.564 1.00 81.25 85 GLN A C 1
ATOM 683 O O . GLN A 1 85 ? 10.900 -19.940 -39.472 1.00 81.25 85 GLN A O 1
ATOM 688 N N . LEU A 1 86 ? 12.477 -20.345 -41.024 1.00 85.75 86 LEU A N 1
ATOM 689 C CA . LEU A 1 86 ? 13.558 -19.718 -40.265 1.00 85.75 86 LEU A CA 1
ATOM 690 C C . LEU A 1 86 ? 13.295 -18.222 -40.052 1.00 85.75 86 LEU A C 1
ATOM 692 O O . LEU A 1 86 ? 13.526 -17.714 -38.957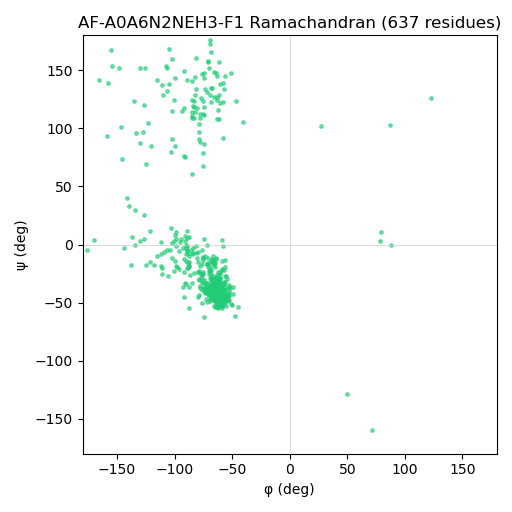 1.00 85.75 86 LEU A O 1
ATOM 696 N N . LYS A 1 87 ? 12.744 -17.529 -41.057 1.00 85.62 87 LYS A N 1
ATOM 697 C CA . LYS A 1 87 ? 12.329 -16.133 -40.905 1.00 85.62 87 LYS A CA 1
ATOM 698 C C . LYS A 1 87 ? 11.284 -15.979 -39.805 1.00 85.62 87 LYS A C 1
ATOM 700 O O . LYS A 1 87 ? 11.450 -15.123 -38.947 1.00 85.62 87 LYS A O 1
ATOM 705 N N . LEU A 1 88 ? 10.258 -16.831 -39.770 1.00 81.38 88 LEU A N 1
ATOM 706 C CA . LEU A 1 88 ? 9.254 -16.762 -38.708 1.00 81.38 88 LEU A CA 1
ATOM 707 C C . LEU A 1 88 ? 9.847 -17.038 -37.316 1.00 81.38 88 LEU A C 1
ATOM 709 O O . LEU A 1 88 ? 9.396 -16.439 -36.340 1.00 81.38 88 LEU A O 1
ATOM 713 N N . VAL A 1 89 ? 10.856 -17.914 -37.200 1.00 84.94 89 VAL A N 1
ATOM 714 C CA . VAL A 1 89 ? 11.600 -18.112 -35.938 1.00 84.94 89 VAL A CA 1
ATOM 715 C C . VAL A 1 89 ? 12.277 -16.811 -35.522 1.00 84.94 89 VAL A C 1
ATOM 717 O O . VAL A 1 89 ? 12.121 -16.387 -34.379 1.00 84.94 89 VAL A O 1
ATOM 720 N N . MET A 1 90 ? 12.979 -16.155 -36.447 1.00 87.94 90 MET A N 1
ATOM 721 C CA . MET A 1 90 ? 13.660 -14.888 -36.175 1.00 87.94 90 MET A CA 1
ATOM 722 C C . MET A 1 90 ? 12.676 -13.765 -35.827 1.00 87.94 90 MET A C 1
ATOM 724 O O . MET A 1 90 ? 12.890 -13.071 -34.837 1.00 87.94 90 MET A O 1
ATOM 728 N N . ASP A 1 91 ? 11.563 -13.641 -36.551 1.00 83.75 91 ASP A N 1
ATOM 729 C CA . ASP A 1 91 ? 10.500 -12.670 -36.260 1.00 83.75 91 ASP A CA 1
ATOM 730 C C . ASP A 1 91 ? 9.877 -12.924 -34.872 1.00 83.75 91 ASP A C 1
ATOM 732 O O . ASP A 1 91 ? 9.598 -11.986 -34.124 1.00 83.75 91 ASP A O 1
ATOM 736 N N . SER A 1 92 ? 9.721 -14.195 -34.482 1.00 83.94 92 SER A N 1
ATOM 737 C CA . SER A 1 92 ? 9.224 -14.582 -33.153 1.00 83.94 92 SER A CA 1
ATOM 738 C C . SER A 1 92 ? 10.216 -14.232 -32.041 1.00 83.94 92 SER A C 1
ATOM 740 O O . SER A 1 92 ? 9.803 -13.767 -30.980 1.00 83.94 92 SER A O 1
ATOM 742 N N . ILE A 1 93 ? 11.519 -14.423 -32.275 1.00 86.12 93 ILE A N 1
ATOM 743 C CA . ILE A 1 93 ? 12.587 -14.028 -31.345 1.00 86.12 93 ILE A CA 1
ATOM 744 C C . ILE A 1 93 ? 12.618 -12.502 -31.186 1.00 86.12 93 ILE A C 1
ATOM 746 O O . ILE A 1 93 ? 12.672 -12.017 -30.056 1.00 86.12 93 ILE A O 1
ATOM 750 N N . ILE A 1 94 ? 12.522 -11.756 -32.294 1.00 84.62 94 ILE A N 1
ATOM 751 C CA . ILE A 1 94 ? 12.441 -10.287 -32.296 1.00 84.62 94 ILE A CA 1
ATOM 752 C C . ILE A 1 94 ? 11.234 -9.811 -31.500 1.00 84.62 94 ILE A C 1
ATOM 754 O O . ILE A 1 94 ? 11.362 -8.959 -30.623 1.00 84.62 94 ILE A O 1
ATOM 758 N N . TRP A 1 95 ? 10.066 -10.399 -31.747 1.00 84.31 95 TRP A N 1
ATOM 759 C CA . TRP A 1 95 ? 8.872 -10.092 -30.973 1.00 84.31 95 TRP A CA 1
ATOM 760 C C . TRP A 1 95 ? 9.072 -10.371 -29.474 1.00 84.31 95 TRP A C 1
ATOM 762 O O . TRP A 1 95 ? 8.683 -9.550 -28.643 1.00 84.31 95 TRP A O 1
ATOM 772 N N . ALA A 1 96 ? 9.719 -11.490 -29.125 1.00 80.12 96 ALA A N 1
ATOM 773 C CA . ALA A 1 96 ? 9.953 -11.893 -27.742 1.00 80.12 96 ALA A CA 1
ATOM 774 C C . ALA A 1 96 ? 10.844 -10.907 -26.986 1.00 80.12 96 ALA A C 1
ATOM 776 O O . ALA A 1 96 ? 10.444 -10.426 -25.930 1.00 80.12 96 ALA A O 1
ATOM 777 N N . PHE A 1 97 ? 12.026 -10.563 -27.513 1.00 78.56 97 PHE A N 1
ATOM 778 C CA . PHE A 1 97 ? 12.922 -9.632 -26.817 1.00 78.56 97 PHE A CA 1
ATOM 779 C C . PHE A 1 97 ? 12.415 -8.183 -26.817 1.00 78.56 97 PHE A C 1
ATOM 781 O O . PHE A 1 97 ? 12.857 -7.375 -26.003 1.00 78.56 97 PHE A O 1
ATOM 788 N N . ARG A 1 98 ? 11.448 -7.865 -27.686 1.00 74.75 98 ARG A N 1
ATOM 789 C CA . ARG A 1 98 ? 10.674 -6.618 -27.656 1.00 74.75 98 ARG A CA 1
ATOM 790 C C . ARG A 1 98 ? 9.441 -6.684 -26.756 1.00 74.75 98 ARG A C 1
ATOM 792 O O . ARG A 1 98 ? 8.659 -5.734 -26.750 1.00 74.75 98 ARG A O 1
ATOM 799 N N . HIS A 1 99 ? 9.230 -7.752 -26.001 1.00 74.75 99 HIS A N 1
ATOM 800 C CA . HIS A 1 99 ? 8.089 -7.819 -25.103 1.00 74.75 99 HIS A CA 1
ATOM 801 C C . HIS A 1 99 ? 8.290 -6.943 -23.861 1.00 74.75 99 HIS A C 1
ATOM 803 O O . HIS A 1 99 ? 9.402 -6.788 -23.361 1.00 74.75 99 HIS A O 1
ATOM 809 N N . THR A 1 100 ? 7.199 -6.388 -23.334 1.00 64.56 100 THR A N 1
ATOM 810 C CA . THR A 1 100 ? 7.219 -5.569 -22.110 1.00 64.56 100 THR A CA 1
ATOM 811 C C . THR A 1 100 ? 7.383 -6.417 -20.843 1.00 64.56 100 THR A C 1
ATOM 813 O O . THR A 1 100 ? 7.910 -5.943 -19.838 1.00 64.56 100 THR A O 1
ATOM 816 N N . GLU A 1 101 ? 6.971 -7.689 -20.880 1.00 66.62 101 GLU A N 1
ATOM 817 C CA . GLU A 1 101 ? 7.182 -8.642 -19.782 1.00 66.62 101 GLU A CA 1
ATOM 818 C C . GLU A 1 101 ? 8.622 -9.170 -19.734 1.00 66.62 101 GLU A C 1
ATOM 820 O O . GLU A 1 101 ? 9.110 -9.777 -20.692 1.00 66.62 101 GLU A O 1
ATOM 825 N N . ARG A 1 102 ? 9.260 -9.039 -18.562 1.00 70.06 102 ARG A N 1
ATOM 826 C CA . ARG A 1 102 ? 10.650 -9.454 -18.308 1.00 70.06 102 ARG A CA 1
ATOM 827 C C . ARG A 1 102 ? 10.956 -10.878 -18.751 1.00 70.06 102 ARG A C 1
ATOM 829 O O . ARG A 1 102 ? 11.932 -11.100 -19.455 1.00 70.06 102 ARG A O 1
ATOM 836 N N . ASN A 1 103 ? 10.139 -11.834 -18.322 1.00 72.06 103 ASN A N 1
ATOM 837 C CA . ASN A 1 103 ? 10.426 -13.250 -18.531 1.00 72.06 103 ASN A CA 1
ATOM 838 C C . ASN A 1 103 ? 10.392 -13.613 -20.022 1.00 72.06 103 ASN A C 1
ATOM 840 O O . ASN A 1 103 ? 11.216 -14.406 -20.477 1.00 72.06 103 ASN A O 1
ATOM 844 N N . ILE A 1 104 ? 9.485 -13.001 -20.792 1.00 76.12 104 ILE A N 1
ATOM 845 C CA . ILE A 1 104 ? 9.401 -13.187 -22.246 1.00 76.12 104 ILE A CA 1
ATOM 846 C C . ILE A 1 104 ? 10.619 -12.549 -22.922 1.00 76.12 104 ILE A C 1
ATOM 848 O O . ILE A 1 104 ? 11.282 -13.211 -23.722 1.00 76.12 104 ILE A O 1
ATOM 852 N N . ALA A 1 105 ? 10.963 -11.313 -22.545 1.00 76.19 105 ALA A N 1
ATOM 853 C CA . ALA A 1 105 ? 12.097 -10.597 -23.121 1.00 76.19 105 ALA A CA 1
ATOM 854 C C . ALA A 1 105 ? 13.442 -11.289 -22.859 1.00 76.19 105 ALA A C 1
ATOM 856 O O . ALA A 1 105 ? 14.244 -11.485 -23.774 1.00 76.19 105 ALA A O 1
ATOM 857 N N . GLU A 1 106 ? 13.665 -11.727 -21.620 1.00 75.75 106 GLU A N 1
ATOM 858 C CA . GLU A 1 106 ? 14.864 -12.451 -21.203 1.00 75.75 106 GLU A CA 1
ATOM 859 C C . GLU A 1 106 ? 14.962 -13.819 -21.892 1.00 75.75 106 GLU A C 1
ATOM 861 O O . GLU A 1 106 ? 16.031 -14.201 -22.369 1.00 75.75 106 GLU A O 1
ATOM 866 N N . THR A 1 107 ? 13.848 -14.545 -22.027 1.00 78.81 107 THR A N 1
ATOM 867 C CA . THR A 1 107 ? 13.826 -15.817 -22.767 1.00 78.81 107 THR A CA 1
ATOM 868 C C . THR A 1 107 ? 14.144 -15.603 -24.251 1.00 78.81 107 THR A C 1
ATOM 870 O O . THR A 1 107 ? 14.932 -16.359 -24.818 1.00 78.81 107 THR A O 1
ATOM 873 N N . GLY A 1 108 ? 13.593 -14.549 -24.865 1.00 83.00 108 GLY A N 1
ATOM 874 C CA . GLY A 1 108 ? 13.862 -14.172 -26.253 1.00 83.00 108 GLY A CA 1
ATOM 875 C C . GLY A 1 108 ? 15.332 -13.840 -26.517 1.00 83.00 108 GLY A C 1
ATOM 876 O O . GLY A 1 108 ? 15.910 -14.349 -27.476 1.00 83.00 108 GLY A O 1
ATOM 877 N N . LEU A 1 109 ? 15.971 -13.049 -25.648 1.00 79.12 109 LEU A N 1
ATOM 878 C CA . LEU A 1 109 ? 17.394 -12.707 -25.790 1.00 79.12 109 LEU A CA 1
ATOM 879 C C . LEU A 1 109 ? 18.322 -13.896 -25.563 1.00 79.12 109 LEU A C 1
ATOM 881 O O . LEU A 1 109 ? 19.297 -14.053 -26.294 1.00 79.12 109 LEU A O 1
ATOM 885 N N . ASN A 1 110 ? 18.020 -14.748 -24.582 1.00 80.00 110 ASN A N 1
ATOM 886 C CA . ASN A 1 110 ? 18.783 -15.974 -24.359 1.00 80.00 110 ASN A CA 1
ATOM 887 C C . ASN A 1 110 ? 18.716 -16.902 -25.581 1.00 80.00 110 ASN A C 1
ATOM 889 O O . ASN A 1 110 ? 19.734 -17.458 -25.989 1.00 80.00 110 ASN A O 1
ATOM 893 N N . LEU A 1 111 ? 17.533 -17.032 -26.188 1.00 85.88 111 LEU A N 1
ATOM 894 C CA . LEU A 1 111 ? 17.348 -17.796 -27.419 1.00 85.88 111 LEU A CA 1
ATOM 895 C C . LEU A 1 111 ? 18.102 -17.167 -28.600 1.00 85.88 111 LEU A C 1
ATOM 897 O O . LEU A 1 111 ? 18.760 -17.887 -29.346 1.00 85.88 111 LEU A O 1
ATOM 901 N N . LEU A 1 112 ? 18.056 -15.839 -28.755 1.00 86.50 112 LEU A N 1
ATOM 902 C CA . LEU A 1 112 ? 18.825 -15.131 -29.783 1.00 86.50 112 LEU A CA 1
ATOM 903 C C . LEU A 1 112 ? 20.326 -15.407 -29.640 1.00 86.50 112 LEU A C 1
ATOM 905 O O . LEU A 1 112 ? 20.976 -15.772 -30.614 1.00 86.50 112 LEU A O 1
ATOM 909 N N . LEU A 1 113 ? 20.862 -15.276 -28.425 1.00 80.12 113 LEU A N 1
ATOM 910 C CA . LEU A 1 113 ? 22.267 -15.537 -28.119 1.00 80.12 113 LEU A CA 1
ATOM 911 C C . LEU A 1 113 ? 22.680 -16.965 -28.501 1.00 80.12 113 LEU A C 1
ATOM 913 O O . LEU A 1 113 ? 23.723 -17.185 -29.112 1.00 80.12 113 LEU A O 1
ATOM 917 N N . GLU A 1 114 ? 21.855 -17.940 -28.141 1.00 83.50 114 GLU A N 1
ATOM 918 C CA . GLU A 1 114 ? 22.095 -19.345 -28.451 1.00 83.50 114 GLU A CA 1
ATOM 919 C C . GLU A 1 114 ? 22.055 -19.621 -29.960 1.00 83.50 114 GLU A C 1
ATOM 921 O O . GLU A 1 114 ? 22.916 -20.327 -30.486 1.00 83.50 114 GLU A O 1
ATOM 926 N N . MET A 1 115 ? 21.118 -18.998 -30.679 1.00 86.62 115 MET A N 1
ATOM 927 C CA . MET A 1 115 ? 21.043 -19.067 -32.140 1.00 86.62 115 MET A CA 1
ATOM 928 C C . MET A 1 115 ? 22.293 -18.478 -32.800 1.00 86.62 115 MET A C 1
ATOM 930 O O . MET A 1 115 ? 22.865 -19.121 -33.677 1.00 86.62 115 MET A O 1
ATOM 934 N N . LEU A 1 116 ? 22.756 -17.306 -32.352 1.00 85.00 116 LEU A N 1
ATOM 935 C CA . LEU A 1 116 ? 23.976 -16.674 -32.866 1.00 85.00 116 LEU A CA 1
ATOM 936 C C . LEU A 1 116 ? 25.199 -17.585 -32.689 1.00 85.00 116 LEU A C 1
ATOM 938 O O . LEU A 1 116 ? 25.895 -17.866 -33.663 1.00 85.00 116 LEU A O 1
ATOM 942 N N . LYS A 1 117 ? 25.403 -18.136 -31.484 1.00 84.00 117 LYS A N 1
ATOM 943 C CA . LYS A 1 117 ? 26.496 -19.086 -31.195 1.00 84.00 117 LYS A CA 1
ATOM 944 C C . LYS A 1 117 ? 26.450 -20.319 -32.096 1.00 84.00 117 LYS A C 1
ATOM 946 O O . LYS A 1 117 ? 27.473 -20.735 -32.641 1.00 84.00 117 LYS A O 1
ATOM 951 N N . ASN A 1 118 ? 25.265 -20.901 -32.269 1.00 86.75 118 ASN A N 1
ATOM 952 C CA . ASN A 1 118 ? 25.095 -22.099 -33.081 1.00 86.75 118 ASN A CA 1
ATOM 953 C C . ASN A 1 118 ? 25.341 -21.835 -34.575 1.00 86.75 118 ASN A C 1
ATOM 955 O O . ASN A 1 118 ? 26.029 -22.619 -35.228 1.00 86.75 118 ASN A O 1
ATOM 959 N N . PHE A 1 119 ? 24.829 -20.724 -35.118 1.00 87.62 119 PHE A N 1
ATOM 960 C CA . PHE A 1 119 ? 25.058 -20.362 -36.519 1.00 87.62 119 PHE A CA 1
ATOM 961 C C . PHE A 1 119 ? 26.508 -19.976 -36.795 1.00 87.62 119 PHE A C 1
ATOM 963 O O . PHE A 1 119 ? 27.029 -20.353 -37.845 1.00 87.62 119 PHE A O 1
ATOM 970 N N . GLN A 1 120 ? 27.179 -19.305 -35.857 1.00 84.00 120 GLN A N 1
ATOM 971 C CA . GLN A 1 120 ? 28.599 -18.974 -35.970 1.00 84.00 120 GLN A CA 1
ATOM 972 C C . GLN A 1 120 ? 29.479 -20.226 -36.101 1.00 84.00 120 GLN A C 1
ATOM 974 O O . GLN A 1 120 ? 30.441 -20.225 -36.866 1.00 84.00 120 GLN A O 1
ATOM 979 N N . ALA A 1 121 ? 29.136 -21.307 -35.395 1.00 84.44 121 ALA A N 1
ATOM 980 C CA . ALA A 1 121 ? 29.834 -22.591 -35.478 1.00 84.44 121 ALA A CA 1
ATOM 981 C C . ALA A 1 121 ? 29.410 -23.455 -36.687 1.00 84.44 121 ALA A C 1
ATOM 983 O O . ALA A 1 121 ? 29.935 -24.556 -36.866 1.00 84.44 121 ALA A O 1
ATOM 984 N N . SER A 1 122 ? 28.457 -22.990 -37.501 1.00 86.75 122 SER A N 1
ATOM 985 C CA . SER A 1 122 ? 27.878 -23.746 -38.614 1.00 86.75 122 SER A CA 1
ATOM 986 C C . SER A 1 122 ? 28.429 -23.321 -39.976 1.00 86.75 122 SER A C 1
ATOM 988 O O . SER A 1 122 ? 28.869 -22.189 -40.171 1.00 86.75 122 SER A O 1
ATOM 990 N N . GLU A 1 123 ? 28.298 -24.199 -40.970 1.00 87.88 123 GLU A N 1
ATOM 991 C CA . GLU A 1 123 ? 28.601 -23.881 -42.374 1.00 87.88 123 GLU A CA 1
ATOM 992 C C . GLU A 1 123 ? 27.671 -22.808 -42.978 1.00 87.88 123 GLU A C 1
ATOM 994 O O . GLU A 1 123 ? 28.006 -22.190 -43.986 1.00 87.88 123 GLU A O 1
ATOM 999 N N . PHE A 1 124 ? 26.535 -22.527 -42.329 1.00 88.00 124 PHE A N 1
ATOM 1000 C CA . PHE A 1 124 ? 25.544 -21.535 -42.754 1.00 88.00 124 PHE A CA 1
ATOM 1001 C C . PHE A 1 124 ? 25.780 -20.138 -42.160 1.00 88.00 124 PHE A C 1
ATOM 1003 O O . PHE A 1 124 ? 24.948 -19.251 -42.357 1.00 88.00 124 PHE A O 1
ATOM 1010 N N . CYS A 1 125 ? 26.902 -19.920 -41.461 1.00 86.94 125 CYS A N 1
ATOM 1011 C CA . CYS A 1 125 ? 27.254 -18.649 -40.820 1.00 86.94 125 CYS A CA 1
ATOM 1012 C C . CYS A 1 125 ? 27.067 -17.449 -41.771 1.00 86.94 125 CYS A C 1
ATOM 1014 O O . CYS A 1 125 ? 26.199 -16.607 -41.542 1.00 86.94 125 CYS A O 1
ATOM 1016 N N . ASN A 1 126 ? 27.787 -17.405 -42.898 1.00 87.25 126 ASN A N 1
ATOM 1017 C CA . ASN A 1 126 ? 27.709 -16.280 -43.843 1.00 87.25 126 ASN A CA 1
ATOM 1018 C C . ASN A 1 126 ? 26.276 -16.019 -44.344 1.00 87.25 126 ASN A C 1
ATOM 1020 O O . ASN A 1 126 ? 25.827 -14.873 -44.365 1.00 87.25 126 ASN A O 1
ATOM 1024 N N . GLN A 1 127 ? 25.531 -17.074 -44.695 1.00 88.50 127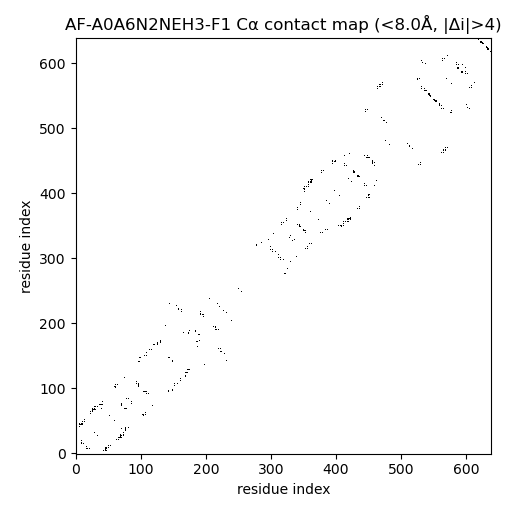 GLN A N 1
ATOM 1025 C CA . GLN A 1 127 ? 24.153 -16.950 -45.180 1.00 88.50 127 GLN A CA 1
ATOM 1026 C C . GLN A 1 127 ? 23.219 -16.364 -44.111 1.00 88.50 127 GLN A C 1
ATOM 1028 O O . GLN A 1 127 ? 22.392 -15.499 -44.419 1.00 88.50 127 GLN A O 1
ATOM 1033 N N . PHE A 1 128 ? 23.351 -16.818 -42.863 1.00 88.81 128 PHE A N 1
ATOM 1034 C CA . PHE A 1 128 ? 22.547 -16.345 -41.743 1.00 88.81 128 PHE A CA 1
ATOM 1035 C C . PHE A 1 128 ? 22.824 -14.866 -41.440 1.00 88.81 128 PHE A C 1
ATOM 1037 O O . PHE A 1 128 ? 21.898 -14.051 -41.453 1.00 88.81 128 PHE A O 1
ATOM 1044 N N . TYR A 1 129 ? 24.092 -14.493 -41.241 1.00 87.44 129 TYR A N 1
ATOM 1045 C CA . TYR A 1 129 ? 24.454 -13.116 -40.897 1.00 87.44 129 TYR A CA 1
ATOM 1046 C C . TYR A 1 129 ? 24.127 -12.136 -42.029 1.00 87.44 129 TYR A C 1
ATOM 1048 O O . TYR A 1 129 ? 23.578 -11.069 -41.768 1.00 87.44 129 TYR A O 1
ATOM 1056 N N . LYS A 1 130 ? 24.340 -12.512 -43.295 1.00 87.12 130 LYS A N 1
ATOM 1057 C CA . LYS A 1 130 ? 23.943 -11.682 -44.443 1.00 87.12 130 LYS A CA 1
ATOM 1058 C C . LYS A 1 130 ? 22.436 -11.409 -44.497 1.00 87.12 130 LYS A C 1
ATOM 1060 O O . LYS A 1 130 ? 22.024 -10.359 -44.979 1.00 87.12 130 LYS A O 1
ATOM 1065 N N . SER A 1 131 ? 21.619 -12.345 -44.013 1.00 88.56 131 SER A N 1
ATOM 1066 C CA . SER A 1 131 ? 20.157 -12.236 -44.063 1.00 88.56 131 SER A CA 1
ATOM 1067 C C . SER A 1 131 ? 19.565 -11.487 -42.867 1.00 88.56 131 SER A C 1
ATOM 1069 O O . SER A 1 131 ? 18.593 -10.759 -43.041 1.00 88.56 131 SER A O 1
ATOM 1071 N N . TYR A 1 132 ? 20.126 -11.661 -41.664 1.00 88.81 132 TYR A N 1
ATOM 1072 C CA . TYR A 1 132 ? 19.473 -11.222 -40.422 1.00 88.81 132 TYR A CA 1
ATOM 1073 C C . TYR A 1 132 ? 20.275 -10.218 -39.589 1.00 88.81 132 TYR A C 1
ATOM 1075 O O . TYR A 1 132 ? 19.687 -9.576 -38.722 1.00 88.81 132 TYR A O 1
ATOM 1083 N N . PHE A 1 133 ? 21.580 -10.035 -39.827 1.00 87.19 133 PHE A N 1
ATOM 1084 C CA . PHE A 1 133 ? 22.436 -9.247 -38.930 1.00 87.19 133 PHE A CA 1
ATOM 1085 C C . PHE A 1 133 ? 21.969 -7.795 -38.766 1.00 87.19 133 PHE A C 1
ATOM 1087 O O . PHE A 1 133 ? 21.777 -7.347 -37.642 1.00 87.19 133 PHE A O 1
ATOM 1094 N N . LEU A 1 134 ? 21.726 -7.077 -39.868 1.00 86.12 134 LEU A N 1
ATOM 1095 C CA . LEU A 1 134 ? 21.324 -5.664 -39.809 1.00 86.12 134 LEU A CA 1
ATOM 1096 C C . LEU A 1 134 ? 19.972 -5.466 -39.117 1.00 86.12 134 LEU A C 1
ATOM 1098 O O . LEU A 1 134 ? 19.779 -4.481 -38.406 1.00 86.12 134 LEU A O 1
ATOM 1102 N N . THR A 1 135 ? 19.047 -6.410 -39.304 1.00 87.31 135 THR A N 1
ATOM 1103 C CA . THR A 1 135 ? 17.750 -6.411 -38.622 1.00 87.31 135 THR A CA 1
ATOM 1104 C C . THR A 1 135 ? 17.927 -6.680 -37.132 1.00 87.31 135 THR A C 1
ATOM 1106 O O . THR A 1 135 ? 17.393 -5.937 -36.318 1.00 87.31 135 THR A O 1
ATOM 1109 N N . ILE A 1 136 ? 18.721 -7.688 -36.757 1.00 85.69 136 ILE A N 1
ATOM 1110 C CA . ILE A 1 136 ? 19.033 -7.984 -35.353 1.00 85.69 136 ILE A CA 1
ATOM 1111 C C . ILE A 1 136 ? 19.686 -6.769 -34.683 1.00 85.69 136 ILE A C 1
ATOM 1113 O O . ILE A 1 136 ? 19.263 -6.371 -33.603 1.00 85.69 136 ILE A O 1
ATOM 1117 N N . GLU A 1 137 ? 20.675 -6.148 -35.327 1.00 81.44 137 GLU A N 1
ATOM 1118 C CA . GLU A 1 137 ? 21.365 -4.965 -34.811 1.00 81.44 137 GLU A CA 1
ATOM 1119 C C . GLU A 1 137 ? 20.399 -3.791 -34.606 1.00 81.44 137 GLU A C 1
ATOM 1121 O O . GLU A 1 137 ? 20.387 -3.180 -33.536 1.00 81.44 137 GLU A O 1
ATOM 1126 N N . GLN A 1 138 ? 19.553 -3.507 -35.599 1.00 83.94 138 GLN A N 1
ATOM 1127 C CA . GLN A 1 138 ? 18.550 -2.450 -35.510 1.00 83.94 138 GLN A CA 1
ATOM 1128 C C . GLN A 1 138 ? 17.588 -2.674 -34.340 1.00 83.94 138 GLN A C 1
ATOM 1130 O O . GLN A 1 138 ? 17.348 -1.753 -33.561 1.00 83.94 138 GLN A O 1
ATOM 1135 N N . GLU A 1 139 ? 17.052 -3.884 -34.199 1.00 83.50 139 GLU A N 1
ATOM 1136 C CA . GLU A 1 139 ? 16.084 -4.208 -33.151 1.00 83.50 139 GLU A CA 1
ATOM 1137 C C . GLU A 1 139 ? 16.738 -4.248 -31.757 1.00 83.50 139 GLU A C 1
ATOM 1139 O O . GLU A 1 139 ? 16.127 -3.817 -30.779 1.00 83.50 139 GLU A O 1
ATOM 1144 N N . ILE A 1 140 ? 18.005 -4.673 -31.651 1.00 79.19 140 ILE A N 1
ATOM 1145 C CA . ILE A 1 140 ? 18.783 -4.584 -30.406 1.00 79.19 140 ILE A CA 1
ATOM 1146 C C . ILE A 1 140 ? 18.965 -3.124 -29.992 1.00 79.19 140 ILE A C 1
ATOM 1148 O O . ILE A 1 140 ? 18.713 -2.794 -28.836 1.00 79.19 140 ILE A O 1
ATOM 1152 N N . PHE A 1 141 ? 19.374 -2.236 -30.903 1.00 77.12 141 PHE A N 1
ATOM 1153 C CA . PHE A 1 141 ? 19.514 -0.814 -30.578 1.00 77.12 141 PHE A CA 1
ATOM 1154 C C . PHE A 1 141 ? 18.169 -0.150 -30.294 1.00 77.12 141 PHE A C 1
ATOM 1156 O O . PHE A 1 141 ? 18.102 0.687 -29.395 1.00 77.12 141 PHE A O 1
ATOM 1163 N N . ALA A 1 142 ? 17.098 -0.546 -30.983 1.00 75.06 142 ALA A N 1
ATOM 1164 C CA . ALA A 1 142 ? 15.752 -0.084 -30.672 1.00 75.06 142 ALA A CA 1
ATOM 1165 C C . ALA A 1 142 ? 15.387 -0.421 -29.220 1.00 75.06 142 ALA A C 1
ATOM 1167 O O . ALA A 1 142 ? 14.994 0.472 -28.486 1.00 75.06 142 ALA A O 1
ATOM 1168 N N . VAL A 1 143 ? 15.618 -1.658 -28.767 1.00 73.56 143 VAL A N 1
ATOM 1169 C CA . VAL A 1 143 ? 15.341 -2.079 -27.381 1.00 73.56 143 VAL A CA 1
ATOM 1170 C C . VAL A 1 143 ? 16.299 -1.460 -26.363 1.00 73.56 143 VAL A C 1
ATOM 1172 O O . VAL A 1 143 ? 15.862 -1.031 -25.301 1.00 73.56 143 VAL A O 1
ATOM 1175 N N . LEU A 1 144 ? 17.596 -1.365 -26.674 1.00 70.25 144 LEU A N 1
ATOM 1176 C CA . LEU A 1 144 ? 18.598 -0.740 -25.797 1.00 70.25 144 LEU A CA 1
ATOM 1177 C C . LEU A 1 144 ? 18.349 0.749 -25.572 1.00 70.25 144 LEU A C 1
ATOM 1179 O O . LEU A 1 144 ? 18.784 1.293 -24.557 1.00 70.25 144 LEU A O 1
ATOM 1183 N N . THR A 1 145 ? 17.715 1.406 -26.540 1.00 65.31 145 THR A N 1
ATOM 1184 C CA . THR A 1 145 ? 17.432 2.838 -26.487 1.00 65.31 145 THR A CA 1
ATOM 1185 C C . THR A 1 145 ? 15.971 3.168 -26.174 1.00 65.31 145 THR A C 1
ATOM 1187 O O . THR A 1 145 ? 15.653 4.336 -25.942 1.00 65.31 145 THR A O 1
ATOM 1190 N N . ASP A 1 146 ? 15.101 2.157 -26.076 1.00 59.34 146 ASP A N 1
ATOM 1191 C CA . ASP A 1 146 ? 13.711 2.300 -25.653 1.00 59.34 146 ASP A CA 1
ATOM 1192 C C . ASP A 1 146 ? 13.635 2.594 -24.146 1.00 59.34 146 ASP A C 1
ATOM 1194 O O . ASP A 1 146 ? 14.234 1.927 -23.299 1.00 59.34 146 ASP A O 1
ATOM 1198 N N . THR A 1 147 ? 12.865 3.618 -23.790 1.00 50.09 147 THR A N 1
ATOM 1199 C CA . THR A 1 147 ? 12.617 4.019 -22.405 1.00 50.09 147 THR A CA 1
ATOM 1200 C C . THR A 1 147 ? 11.732 3.047 -21.624 1.00 50.09 147 THR A C 1
ATOM 1202 O O . THR A 1 147 ? 11.746 3.091 -20.392 1.00 50.09 147 THR A O 1
ATOM 1205 N N . PHE A 1 148 ? 10.975 2.190 -22.313 1.00 45.03 148 PHE A N 1
ATOM 1206 C CA . PHE A 1 148 ? 10.028 1.238 -21.730 1.00 45.03 148 PHE A CA 1
ATOM 1207 C C . PHE A 1 148 ? 10.618 -0.173 -21.543 1.00 45.03 148 PHE A C 1
ATOM 1209 O O . PHE A 1 148 ? 10.151 -0.914 -20.673 1.00 45.03 148 PHE A O 1
ATOM 1216 N N . HIS A 1 149 ? 11.691 -0.533 -22.260 1.00 52.56 149 HIS A N 1
ATOM 1217 C CA . HIS A 1 149 ? 12.311 -1.867 -22.196 1.00 52.56 149 HIS A CA 1
ATOM 1218 C C . HIS A 1 149 ? 13.429 -1.934 -21.161 1.00 52.56 149 HIS A C 1
ATOM 1220 O O . HIS A 1 149 ? 14.617 -1.955 -21.468 1.00 52.56 149 HIS A O 1
ATOM 1226 N N . LYS A 1 150 ? 13.050 -2.004 -19.885 1.00 50.88 150 LYS A N 1
ATOM 1227 C CA . LYS A 1 150 ? 14.009 -2.024 -18.767 1.00 50.88 150 LYS A CA 1
ATOM 1228 C C . LYS A 1 150 ? 14.506 -3.402 -18.317 1.00 50.88 150 LYS A C 1
ATOM 1230 O O . LYS A 1 150 ? 15.189 -3.492 -17.298 1.00 50.88 150 LYS A O 1
ATOM 1235 N N . LEU A 1 151 ? 14.150 -4.490 -19.004 1.00 47.44 151 LEU A N 1
ATOM 1236 C CA . LEU A 1 151 ? 14.060 -5.798 -18.336 1.00 47.44 151 LEU A CA 1
ATOM 1237 C C . LEU A 1 151 ? 14.934 -6.934 -18.886 1.00 47.44 151 LEU A C 1
ATOM 1239 O O . LEU A 1 151 ? 14.854 -8.044 -18.376 1.00 47.44 151 LEU A O 1
ATOM 1243 N N . ALA A 1 152 ? 15.886 -6.657 -19.772 1.00 43.94 152 ALA A N 1
ATOM 1244 C CA . ALA A 1 152 ? 17.015 -7.558 -19.991 1.00 43.94 152 ALA A CA 1
ATOM 1245 C C . ALA A 1 152 ? 18.252 -6.727 -20.333 1.00 43.94 152 ALA A C 1
ATOM 1247 O O . ALA A 1 152 ? 18.369 -6.137 -21.401 1.00 43.94 152 ALA A O 1
ATOM 1248 N N . GLY A 1 153 ? 19.108 -6.544 -19.331 1.00 48.84 153 GLY A N 1
ATOM 1249 C CA . GLY A 1 153 ? 20.040 -5.429 -19.316 1.00 48.84 153 GLY A CA 1
ATOM 1250 C C . GLY A 1 153 ? 21.162 -5.490 -20.363 1.00 48.84 153 GLY A C 1
ATOM 1251 O O . GLY A 1 153 ? 21.403 -6.518 -20.996 1.00 48.84 153 GLY A O 1
ATOM 1252 N N . PRO A 1 154 ? 21.979 -4.425 -20.423 1.00 46.25 154 PRO A N 1
ATOM 1253 C CA . PRO A 1 154 ? 23.230 -4.368 -21.191 1.00 46.25 154 PRO A CA 1
ATOM 1254 C C . PRO A 1 154 ? 24.273 -5.448 -20.822 1.00 46.25 154 PRO A C 1
ATOM 1256 O O . PRO A 1 154 ? 25.336 -5.507 -21.427 1.00 46.25 154 PRO A O 1
ATOM 1259 N N . THR A 1 155 ? 23.978 -6.310 -19.839 1.00 44.47 155 THR A N 1
ATOM 1260 C CA . THR A 1 155 ? 24.760 -7.487 -19.420 1.00 44.47 155 THR A CA 1
ATOM 1261 C C . THR A 1 155 ? 24.893 -8.548 -20.520 1.00 44.47 155 THR A C 1
ATOM 1263 O O . THR A 1 155 ? 25.930 -9.190 -20.568 1.00 44.47 155 THR A O 1
ATOM 1266 N N . MET A 1 156 ? 23.897 -8.714 -21.405 1.00 48.81 156 MET A N 1
ATOM 1267 C CA . MET A 1 156 ? 23.908 -9.769 -22.441 1.00 48.81 156 MET A CA 1
ATOM 1268 C C . MET A 1 156 ? 24.313 -9.287 -23.839 1.00 48.81 156 MET A C 1
ATOM 1270 O O . MET A 1 156 ? 24.818 -10.074 -24.632 1.00 48.81 156 MET A O 1
ATOM 1274 N N . VAL A 1 157 ? 24.164 -7.992 -24.141 1.00 49.41 157 VAL A N 1
ATOM 1275 C CA . VAL A 1 157 ? 24.640 -7.410 -25.415 1.00 49.41 157 VAL A CA 1
ATOM 1276 C C . VAL A 1 157 ? 26.167 -7.443 -25.512 1.00 49.41 157 VAL A C 1
ATOM 1278 O O . VAL A 1 157 ? 26.718 -7.570 -26.601 1.00 49.41 157 VAL A O 1
ATOM 1281 N N . ASN A 1 158 ? 26.849 -7.388 -24.367 1.00 45.41 158 ASN A N 1
ATOM 1282 C CA . ASN A 1 158 ? 28.301 -7.498 -24.298 1.00 45.41 158 ASN A CA 1
ATOM 1283 C C . ASN A 1 158 ? 28.805 -8.909 -24.626 1.00 45.41 158 ASN A C 1
ATOM 1285 O O . ASN A 1 158 ? 29.957 -9.050 -25.016 1.00 45.41 158 ASN A O 1
ATOM 1289 N N . GLU A 1 159 ? 27.960 -9.937 -24.473 1.00 48.84 159 GLU A N 1
ATOM 1290 C CA . GLU A 1 159 ? 28.417 -11.312 -24.618 1.00 48.84 159 GLU A CA 1
ATOM 1291 C C . GLU A 1 159 ? 28.384 -11.867 -26.039 1.00 48.84 159 GLU A C 1
ATOM 1293 O O . GLU A 1 159 ? 29.126 -12.819 -26.190 1.00 48.84 159 GLU A O 1
ATOM 1298 N N . ASP A 1 160 ? 27.660 -11.345 -27.060 1.00 52.88 160 ASP A N 1
ATOM 1299 C CA . ASP A 1 160 ? 27.813 -11.919 -28.434 1.00 52.88 160 ASP A CA 1
ATOM 1300 C C . ASP A 1 160 ? 27.068 -11.302 -29.653 1.00 52.88 160 ASP A C 1
ATOM 1302 O O . ASP A 1 160 ? 27.308 -11.764 -30.760 1.00 52.88 160 ASP A O 1
ATOM 1306 N N . ALA A 1 161 ? 26.187 -10.294 -29.585 1.00 48.78 161 ALA A N 1
ATOM 1307 C CA . ALA A 1 161 ? 25.386 -9.951 -30.790 1.00 48.78 161 ALA A CA 1
ATOM 1308 C C . ALA A 1 161 ? 25.979 -8.868 -31.715 1.00 48.78 161 ALA A C 1
ATOM 1310 O O . ALA A 1 161 ? 26.002 -9.030 -32.933 1.00 48.78 161 ALA A O 1
ATOM 1311 N N . THR A 1 162 ? 26.471 -7.757 -31.166 1.00 49.81 162 THR A N 1
ATOM 1312 C CA . THR A 1 162 ? 26.802 -6.561 -31.970 1.00 49.81 162 THR A CA 1
ATOM 1313 C C . THR A 1 162 ? 28.257 -6.525 -32.462 1.00 49.81 162 THR A C 1
ATOM 1315 O O . THR A 1 162 ? 28.595 -5.727 -33.330 1.00 49.81 162 THR A O 1
ATOM 1318 N N . PHE A 1 163 ? 29.134 -7.393 -31.934 1.00 53.38 163 PHE A N 1
ATOM 1319 C CA . PHE A 1 163 ? 30.595 -7.297 -32.127 1.00 53.38 163 PHE A CA 1
ATOM 1320 C C . PHE A 1 163 ? 31.275 -8.570 -32.657 1.00 53.38 163 PHE A C 1
ATOM 1322 O O . PHE A 1 163 ? 32.493 -8.585 -32.824 1.00 53.38 163 PHE A O 1
ATOM 1329 N N . GLN A 1 164 ? 30.519 -9.618 -33.003 1.00 56.41 164 GLN A N 1
ATOM 1330 C CA . GLN A 1 164 ? 31.052 -10.856 -33.607 1.00 56.41 164 GLN A CA 1
ATOM 1331 C C . GLN A 1 164 ? 31.516 -10.710 -35.067 1.00 56.41 164 GLN A C 1
ATOM 1333 O O . GLN A 1 164 ? 32.023 -11.648 -35.677 1.00 56.41 164 GLN A O 1
ATOM 1338 N N . VAL A 1 165 ? 31.382 -9.511 -35.624 1.00 54.78 165 VAL A N 1
ATOM 1339 C CA . VAL A 1 165 ? 31.716 -9.140 -37.002 1.00 54.78 165 VAL A CA 1
ATOM 1340 C C . VAL A 1 165 ? 33.229 -9.226 -37.295 1.00 54.78 165 VAL A C 1
ATOM 1342 O O . VAL A 1 165 ? 33.646 -9.230 -38.451 1.00 54.78 165 VAL A O 1
ATOM 1345 N N . GLU A 1 166 ? 34.053 -9.314 -36.246 1.00 54.09 166 GLU A N 1
ATOM 1346 C CA . GLU A 1 166 ? 35.505 -9.541 -36.314 1.00 54.09 166 GLU A CA 1
ATOM 1347 C C . GLU A 1 166 ? 35.901 -11.028 -36.183 1.00 54.09 166 GLU A C 1
ATOM 1349 O O . GLU A 1 166 ? 37.088 -11.336 -36.112 1.00 54.09 166 GLU A O 1
ATOM 1354 N N . SER A 1 167 ? 34.945 -11.965 -36.127 1.00 59.56 167 SER A N 1
ATOM 1355 C CA . SER A 1 167 ? 35.254 -13.399 -36.103 1.00 59.56 167 SER A CA 1
ATOM 1356 C C . SER A 1 167 ? 35.832 -13.856 -37.446 1.00 59.56 167 SER A C 1
ATOM 1358 O O . SER A 1 167 ? 35.245 -13.587 -38.493 1.00 59.56 167 SER A O 1
ATOM 1360 N N . ASP A 1 168 ? 36.912 -14.647 -37.413 1.00 62.25 168 ASP A N 1
ATOM 1361 C CA . ASP A 1 168 ? 37.489 -15.306 -38.601 1.00 62.25 168 ASP A CA 1
ATOM 1362 C C . ASP A 1 168 ? 36.475 -16.196 -39.362 1.00 62.25 168 ASP A C 1
ATOM 1364 O O . ASP A 1 168 ? 36.734 -16.612 -40.491 1.00 62.25 168 ASP A O 1
ATOM 1368 N N . ALA A 1 169 ? 35.316 -16.498 -38.760 1.00 66.06 169 ALA A N 1
ATOM 1369 C CA . ALA A 1 169 ? 34.240 -17.282 -39.362 1.00 66.06 169 ALA A CA 1
ATOM 1370 C C . ALA A 1 169 ? 33.413 -16.515 -40.415 1.00 66.06 169 ALA A C 1
ATOM 1372 O O . ALA A 1 169 ? 32.794 -17.147 -41.272 1.00 66.06 169 ALA A O 1
ATOM 1373 N N . LEU A 1 170 ? 33.383 -15.176 -40.366 1.00 77.50 170 LEU A N 1
ATOM 1374 C CA . LEU A 1 170 ? 32.519 -14.344 -41.210 1.00 77.50 170 LEU A CA 1
ATOM 1375 C C . LEU A 1 170 ? 33.339 -13.736 -42.355 1.00 77.50 170 LEU A C 1
ATOM 1377 O O . LEU A 1 170 ? 33.957 -12.680 -42.232 1.00 77.50 170 LEU A O 1
ATOM 1381 N N . THR A 1 171 ? 33.380 -14.461 -43.469 1.00 79.44 171 THR A N 1
ATOM 1382 C CA . THR A 1 171 ? 34.268 -14.189 -44.611 1.00 79.44 171 THR A CA 1
ATOM 1383 C C . THR A 1 171 ? 33.588 -13.433 -45.749 1.00 79.44 171 THR A C 1
ATOM 1385 O O . THR A 1 171 ? 34.275 -12.832 -46.576 1.00 79.44 171 THR A O 1
ATOM 1388 N N . GLU A 1 172 ? 32.254 -13.427 -45.796 1.00 86.06 172 GLU A N 1
ATOM 1389 C CA . GLU A 1 172 ? 31.483 -12.690 -46.798 1.00 86.06 172 GLU A CA 1
ATOM 1390 C C . GLU A 1 172 ? 31.106 -11.273 -46.329 1.00 86.06 172 GLU A C 1
ATOM 1392 O O . GLU A 1 172 ? 30.912 -11.043 -45.131 1.00 86.06 172 GLU A O 1
ATOM 1397 N N . PRO A 1 173 ? 30.979 -10.302 -47.256 1.00 86.38 173 PRO A N 1
ATOM 1398 C CA . PRO A 1 173 ? 30.532 -8.955 -46.922 1.00 86.38 173 PRO A CA 1
ATOM 1399 C C . PRO A 1 173 ? 29.059 -8.936 -46.486 1.00 86.38 173 PRO A C 1
ATOM 1401 O O . PRO A 1 173 ? 28.190 -9.499 -47.156 1.00 86.38 173 PRO A O 1
ATOM 1404 N N . LEU A 1 174 ? 28.773 -8.219 -45.395 1.00 86.25 174 LEU A N 1
ATOM 1405 C CA . LEU A 1 174 ? 27.415 -7.984 -44.875 1.00 86.25 174 LEU A CA 1
ATOM 1406 C C . LEU A 1 174 ? 26.608 -6.961 -45.692 1.00 86.25 174 LEU A C 1
ATOM 1408 O O . LEU A 1 174 ? 25.408 -6.805 -45.478 1.00 86.25 174 LEU A O 1
ATOM 1412 N N . TRP A 1 175 ? 27.258 -6.244 -46.607 1.00 86.00 175 TRP A N 1
ATOM 1413 C CA . TRP A 1 175 ? 26.641 -5.224 -47.450 1.00 86.00 175 TRP A CA 1
ATOM 1414 C C . TRP A 1 175 ? 26.504 -5.699 -48.895 1.00 86.00 175 TRP A C 1
ATOM 1416 O O . TRP A 1 175 ? 27.303 -6.495 -49.394 1.00 86.00 175 TRP A O 1
ATOM 1426 N N . ASP A 1 176 ? 25.524 -5.146 -49.606 1.00 83.06 176 ASP A N 1
ATOM 1427 C CA . ASP A 1 176 ? 25.472 -5.271 -51.058 1.00 83.06 176 ASP A CA 1
ATOM 1428 C C . ASP A 1 176 ? 26.391 -4.217 -51.695 1.00 83.06 176 ASP A C 1
ATOM 1430 O O . ASP A 1 176 ? 26.136 -3.011 -51.609 1.00 83.06 176 ASP A O 1
ATOM 1434 N N . ALA A 1 177 ? 27.463 -4.674 -52.349 1.00 77.19 177 ALA A N 1
ATOM 1435 C CA . ALA A 1 177 ? 28.435 -3.831 -53.043 1.00 77.19 177 ALA A CA 1
ATOM 1436 C C . ALA A 1 177 ? 27.807 -2.929 -54.124 1.00 77.19 177 ALA A C 1
ATOM 1438 O O . ALA A 1 177 ? 28.393 -1.903 -54.460 1.00 77.19 177 ALA A O 1
ATOM 1439 N N . ALA A 1 178 ? 26.621 -3.271 -54.641 1.00 77.00 178 ALA A N 1
ATOM 1440 C CA . ALA A 1 178 ? 25.889 -2.444 -55.598 1.00 77.00 178 ALA A CA 1
ATOM 1441 C C . ALA A 1 178 ? 25.164 -1.247 -54.951 1.00 77.00 178 ALA A C 1
ATOM 1443 O O . ALA A 1 178 ? 24.794 -0.302 -55.647 1.00 77.00 178 ALA A O 1
ATOM 1444 N N . THR A 1 179 ? 24.951 -1.277 -53.632 1.00 75.50 179 THR A N 1
ATOM 1445 C CA . THR A 1 179 ? 24.142 -0.285 -52.898 1.00 75.50 179 THR A CA 1
ATOM 1446 C C . THR A 1 179 ? 24.963 0.755 -52.141 1.00 75.50 179 THR A C 1
ATOM 1448 O O . THR A 1 179 ? 24.413 1.759 -51.683 1.00 75.50 179 THR A O 1
ATOM 1451 N N . VAL A 1 180 ? 26.275 0.544 -52.014 1.00 75.75 180 VAL A N 1
ATOM 1452 C CA . VAL A 1 180 ? 27.168 1.399 -51.223 1.00 75.75 180 VAL A CA 1
ATOM 1453 C C . VAL A 1 180 ? 28.034 2.292 -52.124 1.00 75.75 180 VAL A C 1
ATOM 1455 O O . VAL A 1 180 ? 28.545 1.833 -53.144 1.00 75.75 180 VAL A O 1
ATOM 1458 N N . PRO A 1 181 ? 28.226 3.578 -51.770 1.00 72.44 181 PRO A N 1
ATOM 1459 C CA . PRO A 1 181 ? 28.958 4.534 -52.606 1.00 72.44 181 PRO A CA 1
ATOM 1460 C C . PRO A 1 181 ? 30.478 4.295 -52.650 1.00 72.44 181 PRO A C 1
ATOM 1462 O O . PRO A 1 181 ? 31.153 4.824 -53.532 1.00 72.44 181 PRO A O 1
ATOM 1465 N N . TYR A 1 182 ? 31.023 3.514 -51.715 1.00 76.88 182 TYR A N 1
ATOM 1466 C CA . TYR A 1 182 ? 32.429 3.112 -51.662 1.00 76.88 182 TYR A CA 1
ATOM 1467 C C . TYR A 1 182 ? 32.565 1.715 -51.028 1.00 76.88 182 TYR A C 1
ATOM 1469 O O . TYR A 1 182 ? 31.718 1.328 -50.220 1.00 76.88 182 TYR A O 1
ATOM 1477 N N . PRO A 1 183 ? 33.611 0.941 -51.378 1.00 74.94 183 PRO A N 1
ATOM 1478 C CA . PRO A 1 183 ? 33.841 -0.375 -50.792 1.00 74.94 183 PRO A CA 1
ATOM 1479 C C . PRO A 1 183 ? 34.357 -0.263 -49.349 1.00 74.94 183 PRO A C 1
ATOM 1481 O O . PRO A 1 183 ? 35.282 0.502 -49.070 1.00 74.94 183 PRO A O 1
ATOM 1484 N N . TYR A 1 184 ? 33.787 -1.058 -48.440 1.00 82.25 184 TYR A N 1
ATOM 1485 C CA . TYR A 1 184 ? 34.287 -1.214 -47.072 1.00 82.25 184 TYR A CA 1
ATOM 1486 C C . TYR A 1 184 ? 35.435 -2.230 -47.028 1.00 82.25 184 TYR A C 1
ATOM 1488 O O . TYR A 1 184 ? 35.431 -3.217 -47.763 1.00 82.25 184 TYR A O 1
ATOM 1496 N N . LEU A 1 185 ? 36.426 -1.991 -46.164 1.00 82.19 185 LEU A N 1
ATOM 1497 C CA . LEU A 1 185 ? 37.618 -2.843 -46.058 1.00 82.19 185 LEU A CA 1
ATOM 1498 C C . LEU A 1 185 ? 37.335 -4.164 -45.327 1.00 82.19 185 LEU A C 1
ATOM 1500 O O . LEU A 1 185 ? 37.952 -5.184 -45.617 1.00 82.19 185 LEU A O 1
ATOM 1504 N N . ASN A 1 186 ? 36.420 -4.132 -44.361 1.00 83.38 186 ASN A N 1
ATOM 1505 C CA . ASN A 1 186 ? 35.975 -5.284 -43.590 1.00 83.38 186 ASN A CA 1
ATOM 1506 C C . ASN A 1 186 ? 34.560 -5.036 -43.046 1.00 83.38 186 ASN A C 1
ATOM 1508 O O . ASN A 1 186 ? 34.059 -3.907 -43.062 1.00 83.38 186 ASN A O 1
ATOM 1512 N N . ASN A 1 187 ? 33.931 -6.097 -42.542 1.00 84.69 187 ASN A N 1
ATOM 1513 C CA . ASN A 1 187 ? 32.585 -6.021 -41.984 1.00 84.69 187 ASN A CA 1
ATOM 1514 C C . ASN A 1 187 ? 32.509 -5.095 -40.753 1.00 84.69 187 ASN A C 1
ATOM 1516 O O . ASN A 1 187 ? 31.524 -4.381 -40.600 1.00 84.69 187 ASN A O 1
ATOM 1520 N N . ALA A 1 188 ? 33.557 -5.010 -39.925 1.00 81.50 188 ALA A N 1
ATOM 1521 C CA . ALA A 1 188 ? 33.561 -4.152 -38.735 1.00 81.50 188 ALA A CA 1
ATOM 1522 C C . ALA A 1 188 ? 33.426 -2.653 -39.071 1.00 81.50 188 ALA A C 1
ATOM 1524 O O . ALA A 1 188 ? 32.698 -1.926 -38.396 1.00 81.50 188 ALA A O 1
ATOM 1525 N N . MET A 1 189 ? 34.084 -2.187 -40.140 1.00 84.44 189 MET A N 1
ATOM 1526 C CA . MET A 1 189 ? 33.944 -0.809 -40.623 1.00 84.44 189 MET A CA 1
ATOM 1527 C C . MET A 1 189 ? 32.541 -0.525 -41.160 1.00 84.44 189 MET A C 1
ATOM 1529 O O . MET A 1 189 ? 31.998 0.547 -40.899 1.00 84.44 189 MET A O 1
ATOM 1533 N N . PHE A 1 190 ? 31.964 -1.474 -41.903 1.00 87.50 190 PHE A N 1
ATOM 1534 C CA . PHE A 1 190 ? 30.605 -1.342 -42.422 1.00 87.50 190 PHE A CA 1
ATOM 1535 C C . PHE A 1 190 ? 29.585 -1.215 -41.289 1.00 87.50 190 PHE A C 1
ATOM 1537 O O . PHE A 1 190 ? 28.789 -0.278 -41.289 1.00 87.50 190 PHE A O 1
ATOM 1544 N N . VAL A 1 191 ? 29.655 -2.111 -40.302 1.00 85.81 191 VAL A N 1
ATOM 1545 C CA . VAL A 1 191 ? 28.727 -2.123 -39.167 1.00 85.81 191 VAL A CA 1
ATOM 1546 C C . VAL A 1 191 ? 28.839 -0.833 -38.366 1.00 85.81 191 VAL A C 1
ATOM 1548 O O . VAL A 1 191 ? 27.829 -0.189 -38.133 1.00 85.81 191 VAL A O 1
ATOM 1551 N N . ARG A 1 192 ? 30.052 -0.357 -38.061 1.00 85.88 192 ARG A N 1
ATOM 1552 C CA . ARG A 1 192 ? 30.246 0.914 -37.343 1.00 85.88 192 ARG A CA 1
ATOM 1553 C C . ARG A 1 192 ? 29.577 2.107 -38.037 1.00 85.88 192 ARG A C 1
ATOM 1555 O O . ARG A 1 192 ? 28.892 2.894 -37.387 1.00 85.88 192 ARG A O 1
ATOM 1562 N N . GLU A 1 193 ? 29.771 2.248 -39.346 1.00 87.88 193 GLU A N 1
ATOM 1563 C CA . GLU A 1 193 ? 29.140 3.309 -40.145 1.00 87.88 193 GLU A CA 1
ATOM 1564 C C . GLU A 1 193 ? 27.613 3.154 -40.194 1.00 87.88 193 GLU A C 1
ATOM 1566 O O . GLU A 1 193 ? 26.876 4.135 -40.054 1.00 87.88 193 GLU A O 1
ATOM 1571 N N . TYR A 1 194 ? 27.125 1.918 -40.332 1.00 88.25 194 TYR A N 1
ATOM 1572 C CA . TYR A 1 194 ? 25.700 1.612 -40.265 1.00 88.25 194 TYR A CA 1
ATOM 1573 C C . TYR A 1 194 ? 25.097 2.015 -38.911 1.00 88.25 194 TYR A C 1
ATOM 1575 O O . TYR A 1 194 ? 24.096 2.736 -38.896 1.00 88.25 194 TYR A O 1
ATOM 1583 N N . THR A 1 195 ? 25.732 1.659 -37.787 1.00 86.81 195 THR A N 1
ATOM 1584 C CA . THR A 1 195 ? 25.281 2.019 -36.434 1.00 86.81 195 THR A CA 1
ATOM 1585 C C . THR A 1 195 ? 25.247 3.539 -36.233 1.00 86.81 195 THR A C 1
ATOM 1587 O O . THR A 1 195 ? 24.269 4.069 -35.702 1.00 86.81 195 THR A O 1
ATOM 1590 N N . ILE A 1 196 ? 26.276 4.272 -36.690 1.00 88.88 196 ILE A N 1
ATOM 1591 C CA . ILE A 1 196 ? 26.319 5.747 -36.612 1.00 88.88 196 ILE A CA 1
ATOM 1592 C C . ILE A 1 196 ? 25.145 6.354 -37.379 1.00 88.88 196 ILE A C 1
ATOM 1594 O O . ILE A 1 196 ? 24.452 7.233 -36.864 1.00 88.88 196 ILE A O 1
ATOM 1598 N N . LYS A 1 197 ? 24.887 5.874 -38.600 1.00 88.50 197 LYS A N 1
ATOM 1599 C CA . LYS A 1 197 ? 23.777 6.361 -39.425 1.00 88.50 197 LYS A CA 1
ATOM 1600 C C . LYS A 1 197 ? 22.417 6.031 -38.807 1.00 88.50 197 LYS A C 1
ATOM 1602 O O . LYS A 1 197 ? 21.529 6.888 -38.804 1.00 88.50 197 LYS A O 1
ATOM 1607 N N . LEU A 1 198 ? 22.255 4.819 -38.278 1.00 85.50 198 LEU A N 1
ATOM 1608 C CA . LEU A 1 198 ? 21.037 4.363 -37.608 1.00 85.50 198 LEU A CA 1
ATOM 1609 C C . LEU A 1 198 ? 20.707 5.256 -36.406 1.00 85.50 198 LEU A C 1
ATOM 1611 O O . LEU A 1 198 ? 19.606 5.805 -36.321 1.00 85.50 198 LEU A O 1
ATOM 1615 N N . LEU A 1 199 ? 21.671 5.453 -35.506 1.00 83.62 199 LEU A N 1
ATOM 1616 C CA . LEU A 1 199 ? 21.481 6.258 -34.301 1.00 83.62 199 LEU A CA 1
ATOM 1617 C C . LEU A 1 199 ? 21.370 7.750 -34.610 1.00 83.62 199 LEU A C 1
ATOM 1619 O O . LEU A 1 199 ? 20.537 8.422 -34.016 1.00 83.62 199 LEU A O 1
ATOM 1623 N N . GLY A 1 200 ? 22.121 8.269 -35.582 1.00 83.81 200 GLY A N 1
ATOM 1624 C CA . GLY A 1 200 ? 21.993 9.663 -36.016 1.00 83.81 200 GLY A CA 1
ATOM 1625 C C . GLY A 1 200 ? 20.614 9.976 -36.603 1.00 83.81 200 GLY A C 1
ATOM 1626 O O . GLY A 1 200 ? 20.092 11.069 -36.409 1.00 83.81 200 GLY A O 1
ATOM 1627 N N . THR A 1 201 ? 19.990 9.001 -37.272 1.00 82.50 201 THR A N 1
ATOM 1628 C CA . THR A 1 201 ? 18.610 9.129 -37.769 1.00 82.50 201 THR A CA 1
ATOM 1629 C C . THR A 1 201 ? 17.589 9.006 -36.634 1.00 82.50 201 THR A C 1
ATOM 1631 O O . THR A 1 201 ? 16.585 9.713 -36.629 1.00 82.50 201 THR A O 1
ATOM 1634 N N . SER A 1 202 ? 17.852 8.125 -35.665 1.00 76.50 202 SER A N 1
ATOM 1635 C CA . SER A 1 202 ? 16.946 7.850 -34.540 1.00 76.50 202 SER A CA 1
ATOM 1636 C C . SER A 1 202 ? 16.985 8.939 -33.455 1.00 76.50 202 SER A C 1
ATOM 1638 O O . SER A 1 202 ? 15.988 9.164 -32.776 1.00 76.50 202 SER A O 1
ATOM 1640 N N . PHE A 1 203 ? 18.106 9.658 -33.327 1.00 75.62 203 PHE A N 1
ATOM 1641 C CA . PHE A 1 203 ? 18.343 10.710 -32.333 1.00 75.62 203 PHE A CA 1
ATOM 1642 C C . PHE A 1 203 ? 18.755 12.032 -33.004 1.00 75.62 203 PHE A C 1
ATOM 1644 O O . PHE A 1 203 ? 19.888 12.484 -32.831 1.00 75.62 203 PHE A O 1
ATOM 1651 N N . PRO A 1 204 ? 17.841 12.716 -33.725 1.00 74.69 204 PRO A N 1
ATOM 1652 C CA . PRO A 1 204 ? 18.152 13.959 -34.444 1.00 74.69 204 PRO A CA 1
ATOM 1653 C C . PRO A 1 204 ? 18.556 15.124 -33.521 1.00 74.69 204 PRO A C 1
ATOM 1655 O O . PRO A 1 204 ? 19.051 16.146 -33.991 1.00 74.69 204 PRO A O 1
ATOM 1658 N N . ASN A 1 205 ? 18.335 14.977 -32.212 1.00 67.81 205 ASN A N 1
ATOM 1659 C CA . ASN A 1 205 ? 18.704 15.950 -31.185 1.00 67.81 205 ASN A CA 1
ATOM 1660 C C . ASN A 1 205 ? 20.186 15.872 -30.780 1.00 67.81 205 ASN A C 1
ATOM 1662 O O . ASN A 1 205 ? 20.659 16.764 -30.082 1.00 67.81 205 ASN A O 1
ATOM 1666 N N . MET A 1 206 ? 20.907 14.823 -31.186 1.00 76.50 206 MET A N 1
ATOM 1667 C CA . MET A 1 206 ? 22.340 14.674 -30.930 1.00 76.50 206 MET A CA 1
ATOM 1668 C C . MET A 1 206 ? 23.141 15.084 -32.163 1.00 76.50 206 MET A C 1
ATOM 1670 O O . MET A 1 206 ? 22.750 14.833 -33.304 1.00 76.50 206 MET A O 1
ATOM 1674 N N . THR A 1 207 ? 24.290 15.716 -31.951 1.00 85.00 207 THR A N 1
ATOM 1675 C CA . THR A 1 207 ? 25.192 16.064 -33.047 1.00 85.00 207 THR A CA 1
ATOM 1676 C C . THR A 1 207 ? 25.836 14.807 -33.632 1.00 85.00 207 THR A C 1
ATOM 1678 O O . THR A 1 207 ? 26.088 13.821 -32.938 1.00 85.00 207 THR A O 1
ATOM 1681 N N . ALA A 1 208 ? 26.196 14.862 -34.918 1.00 84.44 208 ALA A N 1
ATOM 1682 C CA . ALA A 1 208 ? 26.902 13.761 -35.576 1.00 84.44 208 ALA A CA 1
ATOM 1683 C C . ALA A 1 208 ? 28.209 13.380 -34.849 1.00 84.44 208 ALA A C 1
ATOM 1685 O O . ALA A 1 208 ? 28.583 12.209 -34.825 1.00 84.44 208 ALA A O 1
ATOM 1686 N N . SER A 1 209 ? 28.882 14.353 -34.221 1.00 85.81 209 SER A N 1
ATOM 1687 C CA . SER A 1 209 ? 30.097 14.116 -33.435 1.00 85.81 209 SER A CA 1
ATOM 1688 C C . SER A 1 209 ? 29.817 13.326 -32.156 1.00 85.81 209 SER A C 1
ATOM 1690 O O . SER A 1 209 ? 30.586 12.427 -31.829 1.00 85.81 209 SER A O 1
ATOM 1692 N N . GLU A 1 210 ? 28.730 13.631 -31.445 1.00 83.75 210 GLU A N 1
ATOM 1693 C CA . GLU A 1 210 ? 28.350 12.929 -30.210 1.00 83.75 210 GLU A CA 1
ATOM 1694 C C . GLU A 1 210 ? 27.934 11.486 -30.501 1.00 83.75 210 GLU A C 1
ATOM 1696 O O . GLU A 1 210 ? 28.423 10.562 -29.853 1.00 83.75 210 GLU A O 1
ATOM 1701 N N . VAL A 1 211 ? 27.115 11.272 -31.538 1.00 86.94 211 VAL A N 1
ATOM 1702 C CA . VAL A 1 211 ? 26.725 9.921 -31.978 1.00 86.94 211 VAL A CA 1
ATOM 1703 C C . VAL A 1 211 ? 27.954 9.113 -32.405 1.00 86.94 211 VAL A C 1
ATOM 1705 O O . VAL A 1 211 ? 28.098 7.954 -32.027 1.00 86.94 211 VAL A O 1
ATOM 1708 N N . THR A 1 212 ? 28.885 9.728 -33.140 1.00 88.75 212 THR A N 1
ATOM 1709 C CA . THR A 1 212 ? 30.125 9.062 -33.573 1.00 88.75 212 THR A CA 1
ATOM 1710 C C . THR A 1 212 ? 31.024 8.696 -32.391 1.00 88.75 212 THR A C 1
ATOM 1712 O O . THR A 1 212 ? 31.565 7.592 -32.349 1.00 88.75 212 THR A O 1
ATOM 1715 N N . GLN A 1 213 ? 31.186 9.592 -31.411 1.00 86.38 213 GLN A N 1
ATOM 1716 C CA . GLN A 1 213 ? 31.962 9.313 -30.198 1.00 86.38 213 GLN A CA 1
ATOM 1717 C C . GLN A 1 213 ? 31.342 8.186 -29.373 1.00 86.38 213 GLN A C 1
ATOM 1719 O O . GLN A 1 213 ? 32.066 7.306 -28.911 1.00 86.38 213 GLN A O 1
ATOM 1724 N N . PHE A 1 214 ? 30.016 8.177 -29.242 1.00 85.25 214 PHE A N 1
ATOM 1725 C CA . PHE A 1 214 ? 29.294 7.106 -28.572 1.00 85.25 214 PHE A CA 1
ATOM 1726 C C . PHE A 1 214 ? 29.517 5.752 -29.248 1.00 85.25 214 PHE A C 1
ATOM 1728 O O . PHE A 1 214 ? 29.945 4.807 -28.587 1.00 85.25 214 PHE A O 1
ATOM 1735 N N . VAL A 1 215 ? 29.287 5.661 -30.563 1.00 86.75 215 VAL A N 1
ATOM 1736 C CA . VAL A 1 215 ? 29.469 4.401 -31.293 1.00 86.75 215 VAL A CA 1
ATOM 1737 C C . VAL A 1 215 ? 30.919 3.929 -31.196 1.00 86.75 215 VAL A C 1
ATOM 1739 O O . VAL A 1 215 ? 31.153 2.768 -30.878 1.00 86.75 215 VAL A O 1
ATOM 1742 N N . ASN A 1 216 ? 31.909 4.808 -31.373 1.00 86.00 216 ASN A N 1
ATOM 1743 C CA . ASN A 1 216 ? 33.315 4.424 -31.204 1.00 86.00 216 ASN A CA 1
ATOM 1744 C C . ASN A 1 216 ? 33.604 3.889 -29.790 1.00 86.00 216 ASN A C 1
ATOM 1746 O O . ASN A 1 216 ? 34.206 2.824 -29.661 1.00 86.00 216 ASN A O 1
ATOM 1750 N N . GLY A 1 217 ? 33.098 4.556 -28.747 1.00 82.88 217 GLY A N 1
ATOM 1751 C CA . GLY A 1 217 ? 33.223 4.100 -27.360 1.00 82.88 217 GLY A CA 1
ATOM 1752 C C . GLY A 1 217 ? 32.573 2.734 -27.106 1.00 82.88 217 GLY A C 1
ATOM 1753 O O . GLY A 1 217 ? 33.139 1.903 -26.392 1.00 82.88 217 GLY A O 1
ATOM 1754 N N . LEU A 1 218 ? 31.432 2.436 -27.739 1.00 78.69 218 LEU A N 1
ATOM 1755 C CA . LEU A 1 218 ? 30.806 1.108 -27.671 1.00 78.69 218 LEU A CA 1
ATOM 1756 C C . LEU A 1 218 ? 31.680 0.016 -28.299 1.00 78.69 218 LEU A C 1
ATOM 1758 O O . LEU A 1 218 ? 31.848 -1.046 -27.703 1.00 78.69 218 LEU A O 1
ATOM 1762 N N . PHE A 1 219 ? 32.269 0.280 -29.469 1.00 77.94 219 PHE A N 1
ATOM 1763 C CA . PHE A 1 219 ? 33.163 -0.668 -30.144 1.00 77.94 219 PHE A CA 1
ATOM 1764 C C . PHE A 1 219 ? 34.479 -0.890 -29.379 1.00 77.94 219 PHE A C 1
ATOM 1766 O O . PHE A 1 219 ? 35.022 -1.995 -29.402 1.00 77.94 219 PHE A O 1
ATOM 1773 N N . GLU A 1 220 ? 34.995 0.130 -28.691 1.00 80.75 220 GLU A N 1
ATOM 1774 C CA . GLU A 1 220 ? 36.237 0.054 -27.907 1.00 80.75 220 GLU A CA 1
ATOM 1775 C C . GLU A 1 220 ? 36.046 -0.626 -26.542 1.00 80.75 220 GLU A C 1
ATOM 1777 O O . GLU A 1 220 ? 36.950 -1.298 -26.044 1.00 80.75 220 GLU A O 1
ATOM 1782 N N . SER A 1 221 ? 34.855 -0.517 -25.949 1.00 73.69 221 SER A N 1
ATOM 1783 C CA . SER A 1 221 ? 34.524 -1.083 -24.631 1.00 73.69 221 SER A CA 1
ATOM 1784 C C . SER A 1 221 ? 33.974 -2.517 -24.670 1.00 73.69 221 SER A C 1
ATOM 1786 O O . SER A 1 221 ? 33.523 -3.040 -23.649 1.00 73.69 221 SER A O 1
ATOM 1788 N N . ARG A 1 222 ? 34.070 -3.194 -25.822 1.00 68.06 222 ARG A N 1
ATOM 1789 C CA . ARG A 1 222 ? 33.523 -4.542 -26.080 1.00 68.06 222 ARG A CA 1
ATOM 1790 C C . ARG A 1 222 ? 33.968 -5.640 -25.106 1.00 68.06 222 ARG A C 1
ATOM 1792 O O . ARG A 1 222 ? 33.249 -6.606 -24.921 1.00 68.06 222 ARG A O 1
ATOM 1799 N N . THR A 1 223 ? 35.147 -5.514 -24.495 1.00 64.69 223 THR A N 1
ATOM 1800 C CA . THR A 1 223 ? 35.688 -6.501 -23.539 1.00 64.69 223 THR A CA 1
ATOM 1801 C C . THR A 1 223 ? 35.419 -6.136 -22.080 1.00 64.69 223 THR A C 1
ATOM 1803 O O . THR A 1 223 ? 35.753 -6.903 -21.177 1.00 64.69 223 THR A O 1
ATOM 1806 N N . ASN A 1 224 ? 34.848 -4.955 -21.825 1.00 69.50 224 ASN A N 1
ATOM 1807 C CA . ASN A 1 224 ? 34.578 -4.464 -20.486 1.00 69.50 224 ASN A CA 1
ATOM 1808 C C . ASN A 1 224 ? 33.116 -4.050 -20.356 1.00 69.50 224 ASN A C 1
ATOM 1810 O O . ASN A 1 224 ? 32.726 -2.913 -20.633 1.00 69.50 224 ASN A O 1
ATOM 1814 N N . LEU A 1 225 ? 32.328 -4.982 -19.829 1.00 64.56 225 LEU A N 1
ATOM 1815 C CA . LEU A 1 225 ? 30.904 -4.811 -19.609 1.00 64.56 225 LEU A CA 1
ATOM 1816 C C . LEU A 1 225 ? 30.543 -3.553 -18.809 1.00 64.56 225 LEU A C 1
ATOM 1818 O O . LEU A 1 225 ? 29.529 -2.919 -19.084 1.00 64.56 225 LEU A O 1
ATOM 1822 N N . SER A 1 226 ? 31.352 -3.176 -17.819 1.00 65.00 226 SER A N 1
ATOM 1823 C CA . SER A 1 226 ? 31.076 -1.997 -16.994 1.00 65.00 226 SER A CA 1
ATOM 1824 C C . SER A 1 226 ? 31.204 -0.706 -17.806 1.00 65.00 226 SER A C 1
ATOM 1826 O O . SER A 1 226 ? 30.321 0.149 -17.765 1.00 65.00 226 SER A O 1
ATOM 1828 N N . ILE A 1 227 ? 32.265 -0.595 -18.609 1.00 70.88 227 ILE A N 1
ATOM 1829 C CA . ILE A 1 227 ? 32.513 0.577 -19.460 1.00 70.88 227 ILE A CA 1
ATOM 1830 C C . ILE A 1 227 ? 31.468 0.653 -20.579 1.00 70.88 227 ILE A C 1
ATOM 1832 O O . ILE A 1 227 ? 30.905 1.718 -20.820 1.00 70.88 227 ILE A O 1
ATOM 1836 N N . PHE A 1 228 ? 31.129 -0.482 -21.190 1.00 71.50 228 PHE A N 1
ATOM 1837 C CA . PHE A 1 228 ? 30.074 -0.571 -22.198 1.00 71.50 228 PHE A CA 1
ATOM 1838 C C . PHE A 1 228 ? 28.720 -0.091 -21.663 1.00 71.50 228 PHE A C 1
ATOM 1840 O O . PHE A 1 228 ? 28.046 0.733 -22.282 1.00 71.50 228 PHE A O 1
ATOM 1847 N N . LYS A 1 229 ? 28.344 -0.549 -20.461 1.00 64.56 229 LYS A N 1
ATOM 1848 C CA . LYS A 1 229 ? 27.133 -0.098 -19.761 1.00 64.56 229 LYS A CA 1
ATOM 1849 C C . LYS A 1 229 ? 27.134 1.406 -19.512 1.00 64.56 229 LYS A C 1
ATOM 1851 O O . LYS A 1 229 ? 26.086 2.035 -19.641 1.00 64.56 229 LYS A O 1
ATOM 1856 N N . ASN A 1 230 ? 28.283 1.968 -19.148 1.00 68.62 230 ASN A N 1
ATOM 1857 C CA . ASN A 1 230 ? 28.410 3.399 -18.901 1.00 68.62 230 ASN A CA 1
ATOM 1858 C C . ASN A 1 230 ? 28.223 4.202 -20.191 1.00 68.62 230 ASN A C 1
ATOM 1860 O O . ASN A 1 230 ? 27.428 5.128 -20.179 1.00 68.62 230 ASN A O 1
ATOM 1864 N N . HIS A 1 231 ? 28.815 3.789 -21.316 1.00 71.44 231 HIS A N 1
ATOM 1865 C CA . HIS A 1 231 ? 28.591 4.466 -22.599 1.00 71.44 231 HIS A CA 1
ATOM 1866 C C . HIS A 1 231 ? 27.117 4.476 -23.020 1.00 71.44 231 HIS A C 1
ATOM 1868 O O . HIS A 1 231 ? 26.615 5.527 -23.413 1.00 71.44 231 HIS A O 1
ATOM 1874 N N . ILE A 1 232 ? 26.409 3.340 -22.908 1.00 71.75 232 ILE A N 1
ATOM 1875 C CA . ILE A 1 232 ? 24.958 3.274 -23.179 1.00 71.75 232 ILE A CA 1
ATOM 1876 C C . ILE A 1 232 ? 24.200 4.244 -22.265 1.00 71.75 232 ILE A C 1
ATOM 1878 O O . ILE A 1 232 ? 23.355 5.005 -22.732 1.00 71.75 232 ILE A O 1
ATOM 1882 N N . ARG A 1 233 ? 24.515 4.245 -20.964 1.00 66.00 233 ARG A N 1
ATOM 1883 C CA . ARG A 1 233 ? 23.862 5.122 -19.988 1.00 66.00 233 ARG A CA 1
ATOM 1884 C C . ARG A 1 233 ? 24.102 6.596 -20.303 1.00 66.00 233 ARG A C 1
ATOM 1886 O O . ARG A 1 233 ? 23.140 7.353 -20.363 1.00 66.00 233 ARG A O 1
ATOM 1893 N N . ASP A 1 234 ? 25.352 6.986 -20.521 1.00 68.31 234 ASP A N 1
ATOM 1894 C CA . ASP A 1 234 ? 25.753 8.373 -20.751 1.00 68.31 234 ASP A CA 1
ATOM 1895 C C . ASP A 1 234 ? 25.105 8.924 -22.028 1.00 68.31 234 ASP A C 1
ATOM 1897 O O . ASP A 1 234 ? 24.560 10.026 -22.016 1.00 68.31 234 ASP A O 1
ATOM 1901 N N . PHE A 1 235 ? 25.052 8.122 -23.098 1.00 73.25 235 PHE A N 1
ATOM 1902 C CA . PHE A 1 235 ? 24.353 8.475 -24.336 1.00 73.25 235 PHE A CA 1
ATOM 1903 C C . PHE A 1 235 ? 22.850 8.693 -24.120 1.00 73.25 235 PHE A C 1
ATOM 1905 O O . PHE A 1 235 ? 22.293 9.697 -24.570 1.00 73.25 235 PHE A O 1
ATOM 1912 N N . LEU A 1 236 ? 22.184 7.799 -23.380 1.00 68.12 236 LEU A N 1
ATOM 1913 C CA . LEU A 1 236 ? 20.760 7.942 -23.070 1.00 68.12 236 LEU A CA 1
ATOM 1914 C C . LEU A 1 236 ? 20.479 9.149 -22.169 1.00 68.12 236 LEU A C 1
ATOM 1916 O O . LEU A 1 236 ? 19.477 9.831 -22.378 1.00 68.12 236 LEU A O 1
ATOM 1920 N N . VAL A 1 237 ? 21.354 9.443 -21.205 1.00 62.78 237 VAL A N 1
ATOM 1921 C CA . VAL A 1 237 ? 21.257 10.638 -20.355 1.00 62.78 237 VAL A CA 1
ATOM 1922 C C . VAL A 1 237 ? 21.404 11.899 -21.201 1.00 62.78 237 VAL A C 1
ATOM 1924 O O . VAL A 1 237 ? 20.516 12.748 -21.177 1.00 62.78 237 VAL A O 1
ATOM 1927 N N . GLN A 1 238 ? 22.451 11.983 -22.020 1.00 63.66 238 GLN A N 1
ATOM 1928 C CA . GLN A 1 238 ? 22.721 13.135 -22.881 1.00 63.66 238 GLN A CA 1
ATOM 1929 C C . GLN A 1 238 ? 21.584 13.384 -23.885 1.00 63.66 238 GLN A C 1
ATOM 1931 O O . GLN A 1 238 ? 21.163 14.526 -24.078 1.00 63.66 238 GLN A O 1
ATOM 1936 N N . SER A 1 239 ? 21.015 12.321 -24.466 1.00 64.12 239 SER A N 1
ATOM 1937 C CA . SER A 1 239 ? 19.865 12.425 -25.378 1.00 64.12 239 SER A CA 1
ATOM 1938 C C . SER A 1 239 ? 18.602 12.997 -24.705 1.00 64.12 239 SER A C 1
ATOM 1940 O O . SER A 1 239 ? 17.801 13.673 -25.356 1.00 64.12 239 SER A O 1
ATOM 1942 N N . LYS A 1 240 ? 18.430 12.767 -23.393 1.00 57.03 240 LYS A N 1
ATOM 1943 C CA . LYS A 1 240 ? 17.258 13.184 -22.606 1.00 57.03 240 LYS A CA 1
ATOM 1944 C C . LYS A 1 240 ? 17.437 14.546 -21.945 1.00 57.03 240 LYS A C 1
ATOM 1946 O O . LYS A 1 240 ? 16.479 15.321 -21.911 1.00 57.03 240 LYS A O 1
ATOM 1951 N N . GLU A 1 241 ? 18.639 14.867 -21.474 1.00 50.81 241 GLU A N 1
ATOM 1952 C CA . GLU A 1 241 ? 18.965 16.138 -20.820 1.00 50.81 241 GLU A CA 1
ATOM 1953 C C . GLU A 1 241 ? 18.657 17.332 -21.737 1.00 50.81 241 GLU A C 1
ATOM 1955 O O . GLU A 1 241 ? 18.058 18.316 -21.305 1.00 50.81 241 GLU A O 1
ATOM 1960 N N . PHE A 1 242 ? 18.921 17.191 -23.039 1.00 43.34 242 PHE A N 1
ATOM 1961 C CA . PHE A 1 242 ? 18.570 18.199 -24.040 1.00 43.34 242 PHE A CA 1
ATOM 1962 C C . PHE A 1 242 ? 17.051 18.437 -24.142 1.00 43.34 242 PHE A C 1
ATOM 1964 O O . PHE A 1 242 ? 16.597 19.580 -24.195 1.00 43.34 242 PHE A O 1
ATOM 1971 N N . SER A 1 243 ? 16.235 17.377 -24.109 1.00 48.06 243 SER A N 1
ATOM 1972 C CA . SER A 1 243 ? 14.769 17.494 -24.185 1.00 48.06 243 SER A CA 1
ATOM 1973 C C . SER A 1 243 ? 14.161 18.153 -22.939 1.00 48.06 243 SER A C 1
ATOM 1975 O O . SER A 1 243 ? 13.259 18.985 -23.058 1.00 48.06 243 SER A O 1
ATOM 1977 N N . ALA A 1 244 ? 14.703 17.849 -21.755 1.00 47.94 244 ALA A N 1
ATOM 1978 C CA . ALA A 1 244 ? 14.271 18.423 -20.486 1.00 47.94 244 ALA A CA 1
ATOM 1979 C C . ALA A 1 244 ? 14.711 19.889 -20.332 1.00 47.94 244 ALA A C 1
ATOM 1981 O O . ALA A 1 244 ? 13.902 20.716 -19.920 1.00 47.94 244 ALA A O 1
ATOM 1982 N N . GLN A 1 245 ? 15.936 20.242 -20.735 1.00 47.22 245 GLN A N 1
ATOM 1983 C CA . GLN A 1 245 ? 16.426 21.628 -20.726 1.00 47.22 245 GLN A CA 1
ATOM 1984 C C . GLN A 1 245 ? 15.658 22.520 -21.711 1.00 47.22 245 GLN A C 1
ATOM 1986 O O . GLN A 1 245 ? 15.354 23.674 -21.403 1.00 47.22 245 GLN A O 1
ATOM 1991 N N . VAL A 1 246 ? 15.293 21.995 -22.887 1.00 48.97 246 VAL A N 1
ATOM 1992 C CA . VAL A 1 246 ? 14.437 22.711 -23.846 1.00 48.97 246 VAL A CA 1
ATOM 1993 C C . VAL A 1 246 ? 13.030 22.890 -23.275 1.00 48.97 246 VAL A C 1
ATOM 1995 O O . VAL A 1 246 ? 12.485 23.993 -23.348 1.00 48.97 246 VAL A O 1
ATOM 1998 N N . LEU A 1 247 ? 12.455 21.851 -22.662 1.00 49.00 247 LEU A N 1
ATOM 1999 C CA . LEU A 1 247 ? 11.143 21.925 -22.021 1.00 49.00 247 LEU A CA 1
ATOM 2000 C C . LEU A 1 247 ? 11.139 22.945 -20.869 1.00 49.00 247 LEU A C 1
ATOM 2002 O O . LEU A 1 247 ? 10.265 23.812 -20.824 1.00 49.00 247 LEU A O 1
ATOM 2006 N N . GLU A 1 248 ? 12.147 22.908 -19.995 1.00 50.41 248 GLU A N 1
ATOM 2007 C CA . GLU A 1 248 ? 12.333 23.869 -18.905 1.00 50.41 248 GLU A CA 1
ATOM 2008 C C . GLU A 1 248 ? 12.521 25.289 -19.446 1.00 50.41 248 GLU A C 1
ATOM 2010 O O . GLU A 1 248 ? 11.843 26.212 -19.000 1.00 50.41 248 GLU A O 1
ATOM 2015 N N . GLY A 1 249 ? 13.380 25.484 -20.448 1.00 48.09 249 GLY A N 1
ATOM 2016 C CA . GLY A 1 249 ? 13.610 26.789 -21.065 1.00 48.09 249 GLY A CA 1
ATOM 2017 C C . GLY A 1 249 ? 12.341 27.372 -21.693 1.00 48.09 249 GLY A C 1
ATOM 2018 O O . GLY A 1 249 ? 12.043 28.560 -21.536 1.00 48.09 249 GLY A O 1
ATOM 2019 N N . VAL A 1 250 ? 11.536 26.540 -22.356 1.00 48.38 250 VAL A N 1
ATOM 2020 C CA . VAL A 1 250 ? 10.256 26.953 -22.942 1.00 48.38 250 VAL A CA 1
ATOM 2021 C C . VAL A 1 250 ? 9.239 27.307 -21.852 1.00 48.38 250 VAL A C 1
ATOM 2023 O O . VAL A 1 250 ? 8.580 28.345 -21.958 1.00 48.38 250 VAL A O 1
ATOM 2026 N N . ILE A 1 251 ? 9.147 26.520 -20.777 1.00 57.69 251 ILE A N 1
ATOM 2027 C CA . ILE A 1 251 ? 8.261 26.801 -19.636 1.00 57.69 251 ILE A CA 1
ATOM 2028 C C . ILE A 1 251 ? 8.703 28.070 -18.890 1.00 57.69 251 ILE A C 1
ATOM 2030 O O . ILE A 1 251 ? 7.889 28.922 -18.542 1.00 57.69 251 ILE A O 1
ATOM 2034 N N . LYS A 1 252 ? 10.000 28.255 -18.669 1.00 55.06 252 LYS A N 1
ATOM 2035 C CA . LYS A 1 252 ? 10.525 29.354 -17.857 1.00 55.06 252 LYS A CA 1
ATOM 2036 C C . LYS A 1 252 ? 10.498 30.691 -18.586 1.00 55.06 252 LYS A C 1
ATOM 2038 O O . LYS A 1 252 ? 10.175 31.713 -17.986 1.00 55.06 252 LYS A O 1
ATOM 2043 N N . TYR A 1 253 ? 10.812 30.692 -19.880 1.00 58.62 253 TYR A N 1
ATOM 2044 C CA . TYR A 1 253 ? 11.026 31.932 -20.629 1.00 58.62 253 TYR A CA 1
ATOM 2045 C C . TYR A 1 253 ? 9.950 32.221 -21.677 1.00 58.62 253 TYR A C 1
ATOM 2047 O O . TYR A 1 253 ? 9.826 33.366 -22.111 1.00 58.62 253 TYR A O 1
ATOM 2055 N N . ARG A 1 254 ? 9.159 31.224 -22.102 1.00 57.75 254 ARG A N 1
ATOM 2056 C CA . ARG A 1 254 ? 8.194 31.389 -23.206 1.00 57.75 254 ARG A CA 1
ATOM 2057 C C . ARG A 1 254 ? 6.776 30.910 -22.908 1.00 57.75 254 ARG A C 1
ATOM 2059 O O . ARG A 1 254 ? 5.925 31.057 -23.778 1.00 57.75 254 ARG A O 1
ATOM 2066 N N . TRP A 1 255 ? 6.471 30.442 -21.698 1.00 61.59 255 TRP A N 1
ATOM 2067 C CA . TRP A 1 255 ? 5.158 29.871 -21.367 1.00 61.59 255 TRP A CA 1
ATOM 2068 C C . TRP A 1 255 ? 3.977 30.779 -21.709 1.00 61.59 255 TRP A C 1
ATOM 2070 O O . TRP A 1 255 ? 3.040 30.358 -22.377 1.00 61.59 255 TRP A O 1
ATOM 2080 N N . ASN A 1 256 ? 4.040 32.057 -21.335 1.00 66.50 256 ASN A N 1
ATOM 2081 C CA . ASN A 1 256 ? 2.957 33.007 -21.616 1.00 66.50 256 ASN A CA 1
ATOM 2082 C C . ASN A 1 256 ? 2.903 33.469 -23.082 1.00 66.50 256 ASN A C 1
ATOM 2084 O O . ASN A 1 256 ? 1.915 34.075 -23.485 1.00 66.50 256 ASN A O 1
ATOM 2088 N N . ALA A 1 257 ? 3.942 33.178 -23.870 1.00 64.81 257 ALA A N 1
ATOM 2089 C CA . ALA A 1 257 ? 3.989 33.448 -25.304 1.00 64.81 257 ALA A CA 1
ATOM 2090 C C . ALA A 1 257 ? 3.451 32.276 -26.147 1.00 64.81 257 ALA A C 1
ATOM 2092 O O . ALA A 1 257 ? 3.307 32.422 -27.360 1.00 64.81 257 ALA A O 1
ATOM 2093 N N . LEU A 1 258 ? 3.164 31.123 -25.530 1.00 55.00 258 LEU A N 1
ATOM 2094 C CA . LEU A 1 258 ? 2.629 29.953 -26.218 1.00 55.00 258 LEU A CA 1
ATOM 2095 C C . LEU A 1 258 ? 1.095 30.017 -26.352 1.00 55.00 258 LEU A C 1
ATOM 2097 O O . LEU A 1 258 ? 0.395 30.374 -25.390 1.00 55.00 258 LEU A O 1
ATOM 2101 N N . PRO A 1 259 ? 0.543 29.593 -27.505 1.00 70.19 259 PRO A N 1
ATOM 2102 C CA . PRO A 1 259 ? -0.881 29.319 -27.660 1.00 70.19 259 PRO A CA 1
ATOM 2103 C C . PRO A 1 259 ? -1.408 28.394 -26.556 1.00 70.19 259 PRO A C 1
ATOM 2105 O O . PRO A 1 259 ? -0.691 27.530 -26.049 1.00 70.19 259 PRO A O 1
ATOM 2108 N N . VAL A 1 260 ? -2.672 28.580 -26.169 1.00 61.66 260 VAL A N 1
ATOM 2109 C CA . VAL A 1 260 ? -3.312 27.794 -25.096 1.00 61.66 260 VAL A CA 1
ATOM 2110 C C . VAL A 1 260 ? -3.274 26.294 -25.411 1.00 61.66 260 VAL A C 1
ATOM 2112 O O . VAL A 1 260 ? -2.874 25.519 -24.552 1.00 61.66 260 VAL A O 1
ATOM 2115 N N . GLU A 1 261 ? -3.547 25.904 -26.658 1.00 57.88 261 GLU A N 1
ATOM 2116 C CA . GLU A 1 261 ? -3.499 24.503 -27.105 1.00 57.88 261 GLU A CA 1
ATOM 2117 C C . GLU A 1 261 ? -2.113 23.863 -26.938 1.00 57.88 261 GLU A C 1
ATOM 2119 O O . GLU A 1 261 ? -2.011 22.711 -26.532 1.00 57.88 261 GLU A O 1
ATOM 2124 N N . GLN A 1 262 ? -1.030 24.611 -27.183 1.00 45.12 262 GLN A N 1
ATOM 2125 C CA . GLN A 1 262 ? 0.334 24.100 -26.999 1.00 45.12 262 GLN A CA 1
ATOM 2126 C C . GLN A 1 262 ? 0.692 23.961 -25.519 1.00 45.12 262 GLN A C 1
ATOM 2128 O O . GLN A 1 262 ? 1.337 22.991 -25.131 1.00 45.12 262 GLN A O 1
ATOM 2133 N N . ARG A 1 263 ? 0.233 24.890 -24.673 1.00 55.34 263 ARG A N 1
ATOM 2134 C CA . ARG A 1 263 ? 0.386 24.769 -23.217 1.00 55.34 263 ARG A CA 1
ATOM 2135 C C . ARG A 1 263 ? -0.383 23.578 -22.666 1.00 55.34 263 ARG A C 1
ATOM 2137 O O . ARG A 1 263 ? 0.129 22.901 -21.783 1.00 55.34 263 ARG A O 1
ATOM 2144 N N . ASP A 1 264 ? -1.585 23.326 -23.166 1.00 54.34 264 ASP A N 1
ATOM 2145 C CA . ASP A 1 264 ? -2.399 22.193 -22.729 1.00 54.34 264 ASP A CA 1
ATOM 2146 C C . ASP A 1 264 ? -1.850 20.865 -23.265 1.00 54.34 264 ASP A C 1
ATOM 2148 O O . ASP A 1 264 ? -1.764 19.907 -22.504 1.00 54.34 264 ASP A O 1
ATOM 2152 N N . GLY A 1 265 ? -1.334 20.828 -24.497 1.00 47.38 265 GLY A N 1
ATOM 2153 C CA . GLY A 1 265 ? -0.581 19.683 -25.017 1.00 47.38 265 GLY A CA 1
ATOM 2154 C C . GLY A 1 265 ? 0.673 19.371 -24.193 1.00 47.38 265 GLY A C 1
ATOM 2155 O O . GLY A 1 265 ? 0.903 18.218 -23.842 1.00 47.38 265 GLY A O 1
ATOM 2156 N N . MET A 1 266 ? 1.448 20.390 -23.799 1.00 52.44 266 MET A N 1
ATOM 2157 C CA . MET A 1 266 ? 2.610 20.211 -22.917 1.00 52.44 266 MET A CA 1
ATOM 2158 C C . MET A 1 266 ? 2.208 19.745 -21.513 1.00 52.44 266 MET A C 1
ATOM 2160 O O . MET A 1 266 ? 2.886 18.894 -20.949 1.00 52.44 266 MET A O 1
ATOM 2164 N N . LYS A 1 267 ? 1.109 20.261 -20.946 1.00 54.03 267 LYS A N 1
ATOM 2165 C CA . LYS A 1 267 ? 0.577 19.772 -19.662 1.00 54.03 267 LYS A CA 1
ATOM 2166 C C . LYS A 1 267 ? 0.165 18.309 -19.755 1.00 54.03 267 LYS A C 1
ATOM 2168 O O . LYS A 1 267 ? 0.564 17.542 -18.892 1.00 54.03 267 LYS A O 1
ATOM 2173 N N . ASN A 1 268 ? -0.582 17.933 -20.792 1.00 52.31 268 ASN A N 1
ATOM 2174 C CA . ASN A 1 268 ? -1.042 16.560 -20.993 1.00 52.31 268 ASN A CA 1
ATOM 2175 C C . ASN A 1 268 ? 0.140 15.610 -21.183 1.00 52.31 268 ASN A C 1
ATOM 2177 O O . ASN A 1 268 ? 0.186 14.586 -20.519 1.00 52.31 268 ASN A O 1
ATOM 2181 N N . TYR A 1 269 ? 1.136 15.998 -21.982 1.00 52.53 269 TYR A N 1
ATOM 2182 C CA . TYR A 1 269 ? 2.373 15.236 -22.145 1.00 52.53 269 TYR A CA 1
ATOM 2183 C C . TYR A 1 269 ? 3.123 15.061 -20.817 1.00 52.53 269 TYR A C 1
ATOM 2185 O O . TYR A 1 269 ? 3.509 13.953 -20.467 1.00 52.53 269 TYR A O 1
ATOM 2193 N N . ILE A 1 270 ? 3.292 16.132 -20.033 1.00 56.88 270 ILE A N 1
ATOM 2194 C CA . ILE A 1 270 ? 3.941 16.054 -18.714 1.00 56.88 270 ILE A CA 1
ATOM 2195 C C . ILE A 1 270 ? 3.131 15.160 -17.765 1.00 56.88 270 ILE A C 1
ATOM 2197 O O . ILE A 1 270 ? 3.713 14.349 -17.052 1.00 56.88 270 ILE A O 1
ATOM 2201 N N . SER A 1 271 ? 1.802 15.271 -17.762 1.00 49.81 271 SER A N 1
ATOM 2202 C CA . SER A 1 271 ? 0.921 14.424 -16.955 1.00 49.81 271 SER A CA 1
ATOM 2203 C C . SER A 1 271 ? 0.976 12.955 -17.375 1.00 49.81 271 SER A C 1
ATOM 2205 O O . SER A 1 271 ? 1.090 12.099 -16.506 1.00 49.81 271 SER A O 1
ATOM 2207 N N . GLU A 1 272 ? 0.964 12.649 -18.673 1.00 47.56 272 GLU A N 1
ATOM 2208 C CA . GLU A 1 272 ? 1.115 11.288 -19.200 1.00 47.56 272 GLU A CA 1
ATOM 2209 C C . GLU A 1 272 ? 2.482 10.703 -18.855 1.00 47.56 272 GLU A C 1
ATOM 2211 O O . GLU A 1 272 ? 2.551 9.572 -18.385 1.00 47.56 272 GLU A O 1
ATOM 2216 N N . VAL A 1 273 ? 3.557 11.483 -18.997 1.00 49.66 273 VAL A N 1
ATOM 2217 C CA . VAL A 1 273 ? 4.908 11.067 -18.608 1.00 49.66 273 VAL A CA 1
ATOM 2218 C C . VAL A 1 273 ? 4.980 10.808 -17.101 1.00 49.66 273 VAL A C 1
ATOM 2220 O O . VAL A 1 273 ? 5.538 9.797 -16.695 1.00 49.66 273 VAL A O 1
ATOM 2223 N N . ILE A 1 274 ? 4.381 11.653 -16.255 1.00 53.16 274 ILE A N 1
ATOM 2224 C CA . ILE A 1 274 ? 4.340 11.437 -14.797 1.00 53.16 274 ILE A CA 1
ATOM 2225 C C . ILE A 1 274 ? 3.565 10.162 -14.450 1.00 53.16 274 ILE A C 1
ATOM 2227 O O . ILE A 1 274 ? 4.061 9.358 -13.665 1.00 53.16 274 ILE A O 1
ATOM 2231 N N . VAL A 1 275 ? 2.392 9.952 -15.055 1.00 51.38 275 VAL A N 1
ATOM 2232 C CA . VAL A 1 275 ? 1.562 8.756 -14.840 1.00 51.38 275 VAL A CA 1
ATOM 2233 C C . VAL A 1 275 ? 2.27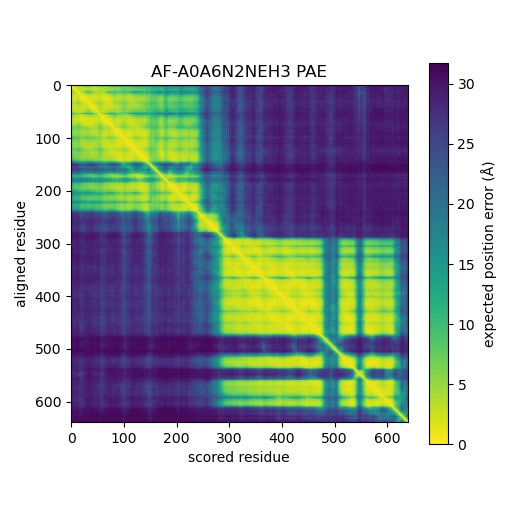8 7.495 -15.332 1.00 51.38 275 VAL A C 1
ATOM 2235 O O . VAL A 1 275 ? 2.292 6.474 -14.649 1.00 51.38 275 VAL A O 1
ATOM 2238 N N . GLN A 1 276 ? 2.936 7.547 -16.488 1.00 47.34 276 GLN A N 1
ATOM 2239 C CA . GLN A 1 276 ? 3.718 6.425 -17.009 1.00 47.34 276 GLN A CA 1
ATOM 2240 C C . GLN A 1 276 ? 4.931 6.116 -16.128 1.00 47.34 276 GLN A C 1
ATOM 2242 O O . GLN A 1 276 ? 5.200 4.950 -15.841 1.00 47.34 276 GLN A O 1
ATOM 2247 N N . LEU A 1 277 ? 5.637 7.145 -15.650 1.00 44.78 277 LEU A N 1
ATOM 2248 C CA . LEU A 1 277 ? 6.781 6.989 -14.753 1.00 44.78 277 LEU A CA 1
ATOM 2249 C C . LEU A 1 277 ? 6.367 6.494 -13.359 1.00 44.78 277 LEU A C 1
ATOM 2251 O O . LEU A 1 277 ? 7.148 5.791 -12.723 1.00 44.78 277 LEU A O 1
ATOM 2255 N N . SER A 1 278 ? 5.149 6.806 -12.900 1.00 44.75 278 SER A N 1
ATOM 2256 C CA . SER A 1 278 ? 4.609 6.322 -11.624 1.00 44.75 278 SER A CA 1
ATOM 2257 C C . SER A 1 278 ? 4.078 4.891 -11.670 1.00 44.75 278 SER A C 1
ATOM 2259 O O . SER A 1 278 ? 3.862 4.293 -10.623 1.00 44.75 278 SER A O 1
ATOM 2261 N N . SER A 1 279 ? 3.864 4.334 -12.862 1.00 44.91 279 SER A N 1
ATOM 2262 C CA . SER A 1 279 ? 3.218 3.029 -13.043 1.00 44.91 279 SER A CA 1
ATOM 2263 C C . SER A 1 279 ? 4.174 1.830 -12.957 1.00 44.91 279 SER A C 1
ATOM 2265 O O . SER A 1 279 ? 3.716 0.695 -13.052 1.00 44.91 279 SER A O 1
ATOM 2267 N N . ASN A 1 280 ? 5.495 2.032 -12.824 1.00 42.22 280 ASN A N 1
ATOM 2268 C CA . ASN A 1 280 ? 6.474 0.941 -12.916 1.00 42.22 280 ASN A CA 1
ATOM 2269 C C . ASN A 1 280 ? 7.531 0.980 -11.789 1.00 42.22 280 ASN A C 1
ATOM 2271 O O . ASN A 1 280 ? 8.555 1.661 -11.868 1.00 42.22 280 ASN A O 1
ATOM 2275 N N . GLU A 1 281 ? 7.265 0.203 -10.739 1.00 42.81 281 GLU A N 1
ATOM 2276 C CA . GLU A 1 281 ? 7.914 0.186 -9.416 1.00 42.81 281 GLU A CA 1
ATOM 2277 C C . GLU A 1 281 ? 9.419 -0.175 -9.421 1.00 42.81 281 GLU A C 1
ATOM 2279 O O . GLU A 1 281 ? 10.193 0.285 -8.582 1.00 42.81 281 GLU A O 1
ATOM 2284 N N . THR A 1 282 ? 9.889 -0.955 -10.400 1.00 41.19 282 THR A N 1
ATOM 2285 C CA . THR A 1 282 ? 11.279 -1.467 -10.439 1.00 41.19 282 THR A CA 1
ATOM 2286 C C . THR A 1 282 ? 12.277 -0.528 -11.126 1.00 41.19 282 THR A C 1
ATOM 2288 O O . THR A 1 282 ? 13.485 -0.633 -10.916 1.00 41.19 282 THR A O 1
ATOM 2291 N N . SER A 1 283 ? 11.781 0.449 -11.890 1.00 42.06 283 SER A N 1
ATOM 2292 C CA . SER A 1 283 ? 12.565 1.453 -12.622 1.00 42.06 283 SER A CA 1
ATOM 2293 C C . SER A 1 283 ? 13.341 2.420 -11.732 1.00 42.06 283 SER A C 1
ATOM 2295 O O . SER A 1 283 ? 14.335 3.002 -12.171 1.00 42.06 283 SER A O 1
ATOM 2297 N N . PHE A 1 284 ? 12.806 2.677 -10.539 1.00 45.06 284 PHE A N 1
ATOM 2298 C CA . PHE A 1 284 ? 13.030 3.930 -9.825 1.00 45.06 284 PHE A CA 1
ATOM 2299 C C . PHE A 1 284 ? 14.233 3.882 -8.864 1.00 45.06 284 PHE A C 1
ATOM 2301 O O . PHE A 1 284 ? 14.851 4.905 -8.582 1.00 45.06 284 PHE A O 1
ATOM 2308 N N . ARG A 1 285 ? 14.634 2.689 -8.404 1.00 38.97 285 ARG A N 1
ATOM 2309 C CA . ARG A 1 285 ? 15.523 2.524 -7.238 1.00 38.97 285 ARG A CA 1
ATOM 2310 C C . ARG A 1 285 ? 17.010 2.876 -7.419 1.00 38.97 285 ARG A C 1
ATOM 2312 O O . ARG A 1 285 ? 17.703 2.921 -6.409 1.00 38.97 285 ARG A O 1
ATOM 2319 N N . MET A 1 286 ? 17.530 3.128 -8.628 1.00 38.59 286 MET A N 1
ATOM 2320 C CA . MET A 1 286 ? 18.981 3.381 -8.792 1.00 38.59 286 MET A CA 1
ATOM 2321 C C . MET A 1 286 ? 19.409 4.508 -9.745 1.00 38.59 286 MET A C 1
ATOM 2323 O O . MET A 1 286 ? 20.544 4.958 -9.628 1.00 38.59 286 MET A O 1
ATOM 2327 N N . GLU A 1 287 ? 18.564 5.000 -10.659 1.00 44.88 287 GLU A N 1
ATOM 2328 C CA . GLU A 1 287 ? 19.050 5.837 -11.780 1.00 44.88 287 GLU A CA 1
ATOM 2329 C C . GLU A 1 287 ? 18.681 7.332 -11.726 1.00 44.88 287 GLU A C 1
ATOM 2331 O O . GLU A 1 287 ? 19.170 8.083 -12.564 1.00 44.88 287 GLU A O 1
ATOM 2336 N N . ARG A 1 288 ? 17.855 7.812 -10.778 1.00 52.28 288 ARG A N 1
ATOM 2337 C CA . ARG A 1 288 ? 17.286 9.182 -10.859 1.00 52.28 288 ARG A CA 1
ATOM 2338 C C . ARG A 1 288 ? 17.169 9.968 -9.543 1.00 52.28 288 ARG A C 1
ATOM 2340 O O . ARG A 1 288 ? 16.204 10.705 -9.346 1.00 52.28 288 ARG A O 1
ATOM 2347 N N . LEU A 1 289 ? 18.157 9.882 -8.652 1.00 45.12 289 LEU A N 1
ATOM 2348 C CA . LEU A 1 289 ? 18.193 10.730 -7.442 1.00 45.12 289 LEU A CA 1
ATOM 2349 C C . LEU A 1 289 ? 18.163 12.240 -7.770 1.00 45.12 289 LEU A C 1
ATOM 2351 O O . LEU A 1 289 ? 17.532 13.010 -7.052 1.00 45.12 289 LEU A O 1
ATOM 2355 N N . THR A 1 290 ? 18.771 12.660 -8.885 1.00 48.28 290 THR A N 1
ATOM 2356 C CA . THR A 1 290 ? 18.796 14.063 -9.340 1.00 48.28 290 THR A CA 1
ATOM 2357 C C . THR A 1 290 ? 17.461 14.535 -9.912 1.00 48.28 290 THR A C 1
ATOM 2359 O O . THR A 1 290 ? 17.019 15.641 -9.620 1.00 48.28 290 THR A O 1
ATOM 2362 N N . GLU A 1 291 ? 16.766 13.705 -10.690 1.00 55.69 291 GLU A N 1
ATOM 2363 C CA . GLU A 1 291 ? 15.474 14.096 -11.262 1.00 55.69 291 GLU A CA 1
ATOM 2364 C C . GLU A 1 291 ? 14.329 13.982 -10.242 1.00 55.69 291 GLU A C 1
ATOM 2366 O O . GLU A 1 291 ? 13.332 14.694 -10.358 1.00 55.69 291 GLU A O 1
ATOM 2371 N N . PHE A 1 292 ? 14.473 13.141 -9.207 1.00 61.81 292 PHE A N 1
ATOM 2372 C CA . PHE A 1 292 ? 13.543 13.140 -8.078 1.00 61.81 292 PHE A CA 1
ATOM 2373 C C . PHE A 1 292 ? 13.583 14.459 -7.304 1.00 61.81 292 PHE A C 1
ATOM 2375 O O . PHE A 1 292 ? 12.528 14.960 -6.919 1.00 61.81 292 PHE A O 1
ATOM 2382 N N . GLN A 1 293 ? 14.766 15.060 -7.129 1.00 63.53 293 GLN A N 1
ATOM 2383 C CA . GLN A 1 293 ? 14.890 16.365 -6.477 1.00 63.53 293 GLN A CA 1
ATOM 2384 C C . GLN A 1 293 ? 13.986 17.413 -7.142 1.00 63.53 293 GLN A C 1
ATOM 2386 O O . GLN A 1 293 ? 13.273 18.125 -6.442 1.00 63.53 293 GLN A O 1
ATOM 2391 N N . LEU A 1 294 ? 13.944 17.456 -8.478 1.00 63.38 294 LEU A N 1
ATOM 2392 C CA . LEU A 1 294 ? 13.087 18.386 -9.222 1.00 63.38 294 LEU A CA 1
ATOM 2393 C C . LEU A 1 294 ? 11.594 18.105 -9.009 1.00 63.38 294 LEU A C 1
ATOM 2395 O O . LEU A 1 294 ? 10.811 19.038 -8.838 1.00 63.38 294 LEU A O 1
ATOM 2399 N N . ILE A 1 295 ? 11.191 16.830 -8.987 1.00 68.75 295 ILE A N 1
ATOM 2400 C CA . ILE A 1 295 ? 9.798 16.435 -8.712 1.00 68.75 295 ILE A CA 1
ATOM 2401 C C . ILE A 1 295 ? 9.408 16.850 -7.291 1.00 68.75 295 ILE A C 1
ATOM 2403 O O . ILE A 1 295 ? 8.340 17.425 -7.082 1.00 68.75 295 ILE A O 1
ATOM 2407 N N . HIS A 1 296 ? 10.284 16.595 -6.322 1.00 71.44 296 HIS A N 1
ATOM 2408 C CA . HIS A 1 296 ? 10.078 16.950 -4.927 1.00 71.44 296 HIS A CA 1
ATOM 2409 C C . HIS A 1 296 ? 9.989 18.473 -4.730 1.00 71.44 296 HIS A C 1
ATOM 2411 O O . HIS A 1 296 ? 9.050 18.957 -4.097 1.00 71.44 296 HIS A O 1
ATOM 2417 N N . GLU A 1 297 ? 10.909 19.242 -5.319 1.00 74.88 297 GLU A N 1
ATOM 2418 C CA . GLU A 1 297 ? 10.886 20.709 -5.291 1.00 74.88 297 GLU A CA 1
ATOM 2419 C C . GLU A 1 297 ? 9.628 21.275 -5.958 1.00 74.88 297 GLU A C 1
ATOM 2421 O O . GLU A 1 297 ? 9.000 22.181 -5.408 1.00 74.88 297 GLU A O 1
ATOM 2426 N N . LEU A 1 298 ? 9.202 20.710 -7.093 1.00 74.88 298 LEU A N 1
ATOM 2427 C CA . LEU A 1 298 ? 7.957 21.096 -7.755 1.00 74.88 298 LEU A CA 1
ATOM 2428 C C . LEU A 1 298 ? 6.740 20.815 -6.868 1.00 74.88 298 LEU A C 1
ATOM 2430 O O . LEU A 1 298 ? 5.879 21.683 -6.729 1.00 74.88 298 LEU A O 1
ATOM 2434 N N . CYS A 1 299 ? 6.669 19.635 -6.245 1.00 78.00 299 CYS A N 1
ATOM 2435 C CA . CYS A 1 299 ? 5.574 19.290 -5.341 1.00 78.00 299 CYS A CA 1
ATOM 2436 C C . CYS A 1 299 ? 5.517 20.258 -4.154 1.00 78.00 299 CYS A C 1
ATOM 2438 O O . CYS A 1 299 ? 4.457 20.813 -3.873 1.00 78.00 299 CYS A O 1
ATOM 2440 N N . LEU A 1 300 ? 6.652 20.536 -3.505 1.00 79.44 300 LEU A N 1
ATOM 2441 C CA . LEU A 1 300 ? 6.718 21.503 -2.405 1.00 79.44 300 LEU A CA 1
ATOM 2442 C C . LEU A 1 300 ? 6.367 22.929 -2.845 1.00 79.44 300 LEU A C 1
ATOM 2444 O O . LEU A 1 300 ? 5.667 23.645 -2.123 1.00 79.44 300 LEU A O 1
ATOM 2448 N N . TYR A 1 301 ? 6.809 23.357 -4.028 1.00 76.12 301 TYR A N 1
ATOM 2449 C CA . TYR A 1 301 ? 6.450 24.663 -4.572 1.00 76.12 301 TYR A CA 1
ATOM 2450 C C . TYR A 1 301 ? 4.945 24.766 -4.826 1.00 76.12 301 TYR A C 1
ATOM 2452 O O . TYR A 1 301 ? 4.311 25.733 -4.413 1.00 76.12 301 TYR A O 1
ATOM 2460 N N . VAL A 1 302 ? 4.341 23.750 -5.447 1.00 74.88 302 VAL A N 1
ATOM 2461 C CA . VAL A 1 302 ? 2.896 23.727 -5.693 1.00 74.88 302 VAL A CA 1
ATOM 2462 C C . VAL A 1 302 ? 2.117 23.725 -4.378 1.00 74.88 302 VAL A C 1
ATOM 2464 O O . VAL A 1 302 ? 1.187 24.517 -4.238 1.00 74.88 302 VAL A O 1
ATOM 2467 N N . LEU A 1 303 ? 2.515 22.904 -3.401 1.00 84.44 303 LEU A N 1
ATOM 2468 C CA . LEU A 1 303 ? 1.873 22.849 -2.085 1.00 84.44 303 LEU A CA 1
ATOM 2469 C C . LEU A 1 303 ? 2.002 24.161 -1.296 1.00 84.44 303 LEU A C 1
ATOM 2471 O O . LEU A 1 303 ? 1.118 24.482 -0.510 1.00 84.44 303 LEU A O 1
ATOM 2475 N N . SER A 1 304 ? 3.071 24.935 -1.495 1.00 82.25 304 SER A N 1
ATOM 2476 C CA . SER A 1 304 ? 3.274 26.204 -0.780 1.00 82.25 304 SER A CA 1
ATOM 2477 C C . SER A 1 304 ? 2.687 27.426 -1.494 1.00 82.25 304 SER A C 1
ATOM 2479 O O . SER A 1 304 ? 2.227 28.352 -0.827 1.00 82.25 304 SER A O 1
ATOM 2481 N N . ALA A 1 305 ? 2.688 27.453 -2.830 1.00 79.69 305 ALA A N 1
ATOM 2482 C CA . ALA A 1 305 ? 2.339 28.640 -3.614 1.00 79.69 305 ALA A CA 1
ATOM 2483 C C . ALA A 1 305 ? 0.958 28.568 -4.288 1.00 79.69 305 ALA A C 1
ATOM 2485 O O . ALA A 1 305 ? 0.354 29.609 -4.562 1.00 79.69 305 ALA A O 1
ATOM 2486 N N . SER A 1 306 ? 0.446 27.371 -4.592 1.00 78.12 306 SER A N 1
ATOM 2487 C CA . SER A 1 306 ? -0.834 27.224 -5.288 1.00 78.12 306 SER A CA 1
ATOM 2488 C C . SER A 1 306 ? -2.016 27.512 -4.364 1.00 78.12 306 SER A C 1
ATOM 2490 O O . SER A 1 306 ? -2.029 27.128 -3.201 1.00 78.12 306 SER A O 1
ATOM 2492 N N . GLN A 1 307 ? -3.057 28.134 -4.918 1.00 85.19 307 GLN A N 1
ATOM 2493 C CA . GLN A 1 307 ? -4.382 28.259 -4.293 1.00 85.19 307 GLN A CA 1
ATOM 2494 C C . GLN A 1 307 ? -5.448 27.444 -5.043 1.00 85.19 307 GLN A C 1
ATOM 2496 O O . GLN A 1 307 ? -6.632 27.487 -4.719 1.00 85.19 307 GLN A O 1
ATOM 2501 N N . ARG A 1 308 ? -5.048 26.711 -6.091 1.00 82.00 308 ARG A N 1
ATOM 2502 C CA . ARG A 1 308 ? -5.959 25.896 -6.899 1.00 82.00 308 ARG A CA 1
ATOM 2503 C C . ARG A 1 308 ? -6.158 24.528 -6.255 1.00 82.00 308 ARG A C 1
ATOM 2505 O O . ARG A 1 308 ? -5.255 23.697 -6.322 1.00 82.00 308 ARG A O 1
ATOM 2512 N N . THR A 1 309 ? -7.359 24.276 -5.737 1.00 85.25 309 THR A N 1
ATOM 2513 C CA . THR A 1 309 ? -7.740 23.026 -5.057 1.00 85.25 309 THR A CA 1
ATOM 2514 C C . THR A 1 309 ? -7.410 21.772 -5.864 1.00 85.25 309 THR A C 1
ATOM 2516 O O . THR A 1 309 ? -6.707 20.904 -5.359 1.00 85.25 309 THR A O 1
ATOM 2519 N N . GLU A 1 310 ? -7.817 21.704 -7.135 1.00 80.06 310 GLU A N 1
ATOM 2520 C CA . GLU A 1 310 ? -7.550 20.532 -7.988 1.00 80.06 310 GLU A CA 1
ATOM 2521 C C . GLU A 1 310 ? -6.057 20.274 -8.209 1.00 80.06 310 GLU A C 1
ATOM 2523 O O . GLU A 1 310 ? -5.618 19.128 -8.243 1.00 80.06 310 GLU A O 1
ATOM 2528 N N . LEU A 1 311 ? -5.255 21.339 -8.311 1.00 72.38 311 LEU A N 1
ATOM 2529 C CA . LEU A 1 311 ? -3.812 21.202 -8.482 1.00 72.38 311 LEU A CA 1
ATOM 2530 C C . LEU A 1 311 ? -3.163 20.672 -7.197 1.00 72.38 311 LEU A C 1
ATOM 2532 O O . LEU A 1 311 ? -2.348 19.762 -7.267 1.00 72.38 311 LEU A O 1
ATOM 2536 N N . ILE A 1 312 ? -3.570 21.178 -6.028 1.00 83.94 312 ILE A N 1
ATOM 2537 C CA . ILE A 1 312 ? -3.088 20.685 -4.728 1.00 83.94 312 ILE A CA 1
ATOM 2538 C C . ILE A 1 312 ? -3.472 19.212 -4.535 1.00 83.94 312 ILE A C 1
ATOM 2540 O O . ILE A 1 312 ? -2.630 18.409 -4.145 1.00 83.94 312 ILE A O 1
ATOM 2544 N N . ARG A 1 313 ? -4.715 18.828 -4.857 1.00 84.25 313 ARG A N 1
ATOM 2545 C CA . ARG A 1 313 ? -5.183 17.433 -4.776 1.00 84.25 313 ARG A CA 1
ATOM 2546 C C . ARG A 1 313 ? -4.388 16.505 -5.694 1.00 84.25 313 ARG A C 1
ATOM 2548 O O . ARG A 1 313 ? -3.974 15.432 -5.255 1.00 84.25 313 ARG A O 1
ATOM 2555 N N . ALA A 1 314 ? -4.129 16.924 -6.933 1.00 72.06 314 ALA A N 1
ATOM 2556 C CA . ALA A 1 314 ? -3.292 16.169 -7.862 1.00 72.06 314 ALA A CA 1
ATOM 2557 C C . ALA A 1 314 ? -1.854 16.022 -7.338 1.00 72.06 314 ALA A C 1
ATOM 2559 O O . ALA A 1 314 ? -1.288 14.932 -7.396 1.00 72.06 314 ALA A O 1
ATOM 2560 N N . THR A 1 315 ? -1.279 17.079 -6.757 1.00 78.62 315 THR A N 1
ATOM 2561 C CA . THR A 1 315 ? 0.060 17.036 -6.152 1.00 78.62 315 THR A CA 1
ATOM 2562 C C . THR A 1 315 ? 0.124 16.119 -4.933 1.00 78.62 315 THR A C 1
ATOM 2564 O O . THR A 1 315 ? 1.059 15.333 -4.834 1.00 78.62 315 THR A O 1
ATOM 2567 N N . LEU A 1 316 ? -0.867 16.151 -4.037 1.00 82.38 316 LEU A N 1
ATOM 2568 C CA . LEU A 1 316 ? -0.940 15.223 -2.901 1.00 82.38 316 LEU A CA 1
ATOM 2569 C C . LEU A 1 316 ? -1.084 13.770 -3.368 1.00 82.38 316 LEU A C 1
ATOM 2571 O O . LEU A 1 316 ? -0.390 12.901 -2.857 1.00 82.38 316 LEU A O 1
ATOM 2575 N N . SER A 1 317 ? -1.913 13.517 -4.384 1.00 78.25 317 SER A N 1
ATOM 2576 C CA . SER A 1 317 ? -2.061 12.178 -4.978 1.00 78.25 317 SER A CA 1
ATOM 2577 C C . SER A 1 317 ? -0.752 11.687 -5.605 1.00 78.25 317 SER A C 1
ATOM 2579 O O . SER A 1 317 ? -0.386 10.525 -5.461 1.00 78.25 317 SER A O 1
ATOM 2581 N N . THR A 1 318 ? -0.017 12.593 -6.258 1.00 75.50 318 THR A N 1
ATOM 2582 C CA . THR A 1 318 ? 1.303 12.306 -6.839 1.00 75.50 318 THR A CA 1
ATOM 2583 C C . THR A 1 318 ? 2.322 11.983 -5.748 1.00 75.50 318 THR A C 1
ATOM 2585 O O . THR A 1 318 ? 3.054 11.008 -5.867 1.00 75.50 318 THR A O 1
ATOM 2588 N N . LEU A 1 319 ? 2.350 12.762 -4.661 1.00 80.25 319 LEU A N 1
ATOM 2589 C CA . LEU A 1 319 ? 3.212 12.484 -3.512 1.00 80.25 319 LEU A CA 1
ATOM 2590 C C . LEU A 1 319 ? 2.894 11.120 -2.896 1.00 80.25 319 LEU A C 1
ATOM 2592 O O . LEU A 1 319 ? 3.819 10.349 -2.660 1.00 80.25 319 LEU A O 1
ATOM 2596 N N . ASN A 1 320 ? 1.613 10.793 -2.701 1.00 79.25 320 ASN A N 1
ATOM 2597 C CA . ASN A 1 320 ? 1.189 9.513 -2.131 1.00 79.25 320 ASN A CA 1
ATOM 2598 C C . ASN A 1 320 ? 1.768 8.308 -2.889 1.00 79.25 320 ASN A C 1
ATOM 2600 O O . ASN A 1 320 ? 2.269 7.378 -2.273 1.00 79.25 320 ASN A O 1
ATOM 2604 N N . ALA A 1 321 ? 1.778 8.358 -4.224 1.00 71.94 321 ALA A N 1
ATOM 2605 C CA . ALA A 1 321 ? 2.313 7.282 -5.061 1.00 71.94 321 ALA A CA 1
ATOM 2606 C C . ALA A 1 321 ? 3.830 7.056 -4.898 1.00 71.94 321 ALA A C 1
ATOM 2608 O O . ALA A 1 321 ? 4.348 6.010 -5.293 1.00 71.94 321 ALA A O 1
ATOM 2609 N N . PHE A 1 322 ? 4.551 8.044 -4.364 1.00 73.50 322 PHE A N 1
ATOM 2610 C CA . PHE A 1 322 ? 6.009 8.055 -4.323 1.00 73.50 322 PHE A CA 1
ATOM 2611 C C . PHE A 1 322 ? 6.582 7.902 -2.909 1.00 73.50 322 PHE A C 1
ATOM 2613 O O . PHE A 1 322 ? 7.693 7.405 -2.749 1.00 73.50 322 PHE A O 1
ATOM 2620 N N . LEU A 1 323 ? 5.839 8.282 -1.866 1.00 76.00 323 LEU A N 1
ATOM 2621 C CA . LEU A 1 323 ? 6.334 8.340 -0.483 1.00 76.00 323 LEU A CA 1
ATOM 2622 C C . LEU A 1 323 ? 6.958 7.033 0.037 1.00 76.00 323 LEU A C 1
ATOM 2624 O O . LEU A 1 323 ? 7.892 7.103 0.832 1.00 76.00 323 LEU A O 1
ATOM 2628 N N . SER A 1 324 ? 6.519 5.869 -0.446 1.00 66.25 324 SER A N 1
ATOM 2629 C CA . SER A 1 324 ? 7.045 4.560 -0.034 1.00 66.25 324 SER A CA 1
ATOM 2630 C C . SER A 1 324 ? 8.488 4.276 -0.487 1.00 66.25 324 SER A C 1
ATOM 2632 O O . SER A 1 324 ? 9.125 3.351 0.020 1.00 66.25 324 SER A O 1
ATOM 2634 N N . TRP A 1 325 ? 9.040 5.060 -1.421 1.00 62.06 325 TRP A N 1
ATOM 2635 C CA . TRP A 1 325 ? 10.355 4.792 -2.018 1.00 62.06 325 TRP A CA 1
ATOM 2636 C C . TRP A 1 325 ? 11.294 5.996 -2.126 1.00 62.06 325 TRP A C 1
ATOM 2638 O O . TRP A 1 325 ? 12.424 5.846 -2.604 1.00 62.06 325 TRP A O 1
ATOM 2648 N N . ILE A 1 326 ? 10.876 7.185 -1.692 1.00 64.81 326 ILE A N 1
ATOM 2649 C CA . ILE A 1 326 ? 11.735 8.372 -1.771 1.00 64.81 326 ILE A CA 1
ATOM 2650 C C . ILE A 1 326 ? 12.816 8.349 -0.686 1.00 64.81 326 ILE A C 1
ATOM 2652 O O . ILE A 1 326 ? 12.571 7.857 0.418 1.00 64.81 326 ILE A O 1
ATOM 2656 N N . PRO A 1 327 ? 14.023 8.889 -0.955 1.00 69.38 327 PRO A N 1
ATOM 2657 C CA . PRO A 1 327 ? 15.056 8.973 0.067 1.00 69.38 327 PRO A CA 1
ATOM 2658 C C . PRO A 1 327 ? 14.558 9.748 1.288 1.00 69.38 327 PRO A C 1
ATOM 2660 O O . PRO A 1 327 ? 14.000 10.839 1.163 1.00 69.38 327 PRO A O 1
ATOM 2663 N N . LEU A 1 328 ? 14.808 9.201 2.475 1.00 72.56 328 LEU A N 1
ATOM 2664 C CA . LEU A 1 328 ? 14.211 9.665 3.732 1.00 72.56 328 LEU A CA 1
ATOM 2665 C C . LEU A 1 328 ? 14.541 11.113 4.084 1.00 72.56 328 LEU A C 1
ATOM 2667 O O . LEU A 1 328 ? 13.714 11.787 4.696 1.00 72.56 328 LEU A O 1
ATOM 2671 N N . GLY A 1 329 ? 15.698 11.616 3.644 1.00 73.31 329 GLY A N 1
ATOM 2672 C CA . GLY A 1 329 ? 16.057 13.025 3.800 1.00 73.31 329 GLY A CA 1
ATOM 2673 C C . GLY A 1 329 ? 15.011 13.967 3.188 1.00 73.31 329 GLY A C 1
ATOM 2674 O O . GLY A 1 329 ? 14.667 14.981 3.786 1.00 73.31 329 GLY A O 1
ATOM 2675 N N . TYR A 1 330 ? 14.389 13.601 2.063 1.00 78.62 330 TYR A N 1
ATOM 2676 C CA . TYR A 1 330 ? 13.317 14.411 1.471 1.00 78.62 330 TYR A CA 1
ATOM 2677 C C . TYR A 1 330 ? 12.028 14.411 2.303 1.00 78.62 330 TYR A C 1
ATOM 2679 O O . TYR A 1 330 ? 11.249 15.352 2.204 1.00 78.62 330 TYR A O 1
ATOM 2687 N N . ILE A 1 331 ? 11.800 13.411 3.155 1.00 84.38 331 ILE A N 1
ATOM 2688 C CA . ILE A 1 331 ? 10.631 13.363 4.045 1.00 84.38 331 ILE A CA 1
ATOM 2689 C C . ILE A 1 331 ? 10.926 14.091 5.356 1.00 84.38 331 ILE A C 1
ATOM 2691 O O . ILE A 1 331 ? 10.175 14.982 5.754 1.00 84.38 331 ILE A O 1
ATOM 2695 N N . PHE A 1 332 ? 12.010 13.700 6.029 1.00 84.88 332 PHE A N 1
ATOM 2696 C CA . PHE A 1 332 ? 12.279 14.061 7.423 1.00 84.88 332 PHE A CA 1
ATOM 2697 C C . PHE A 1 332 ? 13.222 15.254 7.600 1.00 84.88 332 PHE A C 1
ATOM 2699 O O . PHE A 1 332 ? 13.230 15.856 8.674 1.00 84.88 332 PHE A O 1
ATOM 2706 N N . GLU A 1 333 ? 14.012 15.599 6.581 1.00 83.12 333 GLU A N 1
ATOM 2707 C CA . GLU A 1 333 ? 14.953 16.733 6.612 1.00 83.12 333 GLU A CA 1
ATOM 2708 C C . GLU A 1 333 ? 14.459 17.919 5.767 1.00 83.12 333 GLU A C 1
ATOM 2710 O O . GLU A 1 333 ? 15.048 18.999 5.795 1.00 83.12 333 GLU A O 1
ATOM 2715 N N . SER A 1 334 ? 13.341 17.746 5.056 1.00 86.50 334 SER A N 1
ATOM 2716 C CA . SER A 1 334 ? 12.658 18.788 4.287 1.00 86.50 334 SER A CA 1
ATOM 2717 C C . SER A 1 334 ? 11.378 19.273 4.999 1.00 86.50 334 SER A C 1
ATOM 2719 O O . SER A 1 334 ? 10.907 18.633 5.943 1.00 86.50 334 SER A O 1
ATOM 2721 N N . PRO A 1 335 ? 10.752 20.383 4.554 1.00 89.31 335 PRO A N 1
ATOM 2722 C CA . PRO A 1 335 ? 9.488 20.859 5.120 1.00 89.31 335 PRO A CA 1
ATOM 2723 C C . PRO A 1 335 ? 8.266 20.024 4.691 1.00 89.31 335 PRO A C 1
ATOM 2725 O O . PRO A 1 335 ? 7.136 20.404 5.008 1.00 89.31 335 PRO A O 1
ATOM 2728 N N . LEU A 1 336 ? 8.444 18.916 3.957 1.00 91.19 336 LEU A N 1
ATOM 2729 C CA . LEU A 1 336 ? 7.349 18.092 3.436 1.00 91.19 336 LEU A CA 1
ATOM 2730 C C . LEU A 1 336 ? 6.422 17.593 4.545 1.00 91.19 336 LEU A C 1
ATOM 2732 O O . LEU A 1 336 ? 5.215 17.810 4.472 1.00 91.19 336 LEU A O 1
ATOM 2736 N N . LEU A 1 337 ? 6.978 16.981 5.593 1.00 93.25 337 LEU A N 1
ATOM 2737 C CA . LEU A 1 337 ? 6.188 16.417 6.685 1.00 93.25 337 LEU A CA 1
ATOM 2738 C C . LEU A 1 337 ? 5.368 17.486 7.428 1.00 93.25 337 LEU A C 1
ATOM 2740 O O . LEU A 1 337 ? 4.180 17.301 7.688 1.00 93.25 337 LEU A O 1
ATOM 2744 N N . GLU A 1 338 ? 5.977 18.640 7.708 1.00 94.25 338 GLU A N 1
ATOM 2745 C CA . GLU A 1 338 ? 5.283 19.787 8.307 1.00 94.25 338 GLU A CA 1
ATOM 2746 C C . GLU A 1 338 ? 4.170 20.310 7.387 1.00 94.25 338 GLU A C 1
ATOM 2748 O O . GLU A 1 338 ? 3.085 20.670 7.845 1.00 94.25 338 GLU A O 1
ATOM 2753 N N . THR A 1 339 ? 4.420 20.329 6.077 1.00 94.06 339 THR A N 1
ATOM 2754 C CA . THR A 1 339 ? 3.448 20.767 5.072 1.00 94.06 339 THR A CA 1
ATOM 2755 C C . THR A 1 339 ? 2.249 19.822 5.015 1.00 94.06 339 THR A C 1
ATOM 2757 O O . THR A 1 339 ? 1.113 20.290 5.067 1.00 94.06 339 THR A O 1
ATOM 2760 N N . LEU A 1 340 ? 2.472 18.503 4.994 1.00 95.94 340 LEU A N 1
ATOM 2761 C CA . LEU A 1 340 ? 1.398 17.506 5.055 1.00 95.94 340 LEU A CA 1
ATOM 2762 C C . LEU A 1 340 ? 0.546 17.699 6.318 1.00 95.94 340 LEU A C 1
ATOM 2764 O O . LEU A 1 340 ? -0.672 17.833 6.229 1.00 95.94 340 LEU A O 1
ATOM 2768 N N . LEU A 1 341 ? 1.166 17.839 7.490 1.00 96.00 341 LEU A N 1
ATOM 2769 C CA . LEU A 1 341 ? 0.437 18.055 8.745 1.00 96.00 341 LEU A CA 1
ATOM 2770 C C . LEU A 1 341 ? -0.409 19.347 8.752 1.00 96.00 341 LEU A C 1
ATOM 2772 O O . LEU A 1 341 ? -1.454 19.380 9.402 1.00 96.00 341 LEU A O 1
ATOM 2776 N N . LYS A 1 342 ? -0.019 20.388 8.001 1.00 95.12 342 LYS A N 1
ATOM 2777 C CA . LYS A 1 342 ? -0.826 21.613 7.811 1.00 95.12 342 LYS A CA 1
ATOM 2778 C C . LYS A 1 342 ? -2.044 21.400 6.910 1.00 95.12 342 LYS A C 1
ATOM 2780 O O . LYS A 1 342 ? -3.072 22.037 7.130 1.00 95.12 342 LYS A O 1
ATOM 2785 N N . PHE A 1 343 ? -1.950 20.516 5.917 1.00 96.12 343 PHE A N 1
ATOM 2786 C CA . PHE A 1 343 ? -3.068 20.187 5.026 1.00 96.12 343 PHE A CA 1
ATOM 2787 C C . PHE A 1 343 ? -4.076 19.219 5.653 1.00 96.12 343 PHE A C 1
ATOM 2789 O O . PHE A 1 343 ? -5.235 19.204 5.244 1.00 96.12 343 PHE A O 1
ATOM 2796 N N . PHE A 1 344 ? -3.668 18.436 6.654 1.00 97.81 344 PHE A N 1
ATOM 2797 C CA . PHE A 1 344 ? -4.521 17.448 7.317 1.00 97.81 344 PHE A CA 1
ATOM 2798 C C . PHE A 1 344 ? -5.854 18.010 7.864 1.00 97.81 344 PHE A C 1
ATOM 2800 O O . PHE A 1 344 ? -6.900 17.436 7.554 1.00 97.81 344 PHE A O 1
ATOM 2807 N N . PRO A 1 345 ? -5.900 19.136 8.606 1.00 97.00 345 PRO A N 1
ATOM 2808 C CA . PRO A 1 345 ? -7.168 19.669 9.115 1.00 97.00 345 PRO A CA 1
ATOM 2809 C C . PRO A 1 345 ? -8.122 20.196 8.034 1.00 97.00 345 PRO A C 1
ATOM 2811 O O . PRO A 1 345 ? -9.316 20.360 8.298 1.00 97.00 345 PRO A O 1
ATOM 2814 N N . MET A 1 346 ? -7.644 20.432 6.809 1.00 96.12 346 MET A N 1
ATOM 2815 C CA . MET A 1 346 ? -8.435 21.020 5.728 1.00 96.12 346 MET A CA 1
ATOM 2816 C C . MET A 1 346 ? -9.328 19.961 5.048 1.00 96.12 346 MET A C 1
ATOM 2818 O O . MET A 1 346 ? -8.789 19.051 4.416 1.00 96.12 346 MET A O 1
ATOM 2822 N N . PRO A 1 347 ? -10.674 20.073 5.081 1.00 95.44 347 PRO A N 1
ATOM 2823 C CA . PRO A 1 347 ? -11.580 19.034 4.569 1.00 95.44 347 PRO A CA 1
ATOM 2824 C C . PRO A 1 347 ? -11.299 18.593 3.124 1.00 95.44 347 PRO A C 1
ATOM 2826 O O . PRO A 1 347 ? -11.262 17.401 2.842 1.00 95.44 347 PRO A O 1
ATOM 2829 N N . SER A 1 348 ? -11.002 19.540 2.227 1.00 93.81 348 SER A N 1
ATOM 2830 C CA . SER A 1 348 ? -10.742 19.275 0.802 1.00 93.81 348 SER A CA 1
ATOM 2831 C C . SER A 1 348 ? -9.483 18.445 0.520 1.00 93.81 348 SER A C 1
ATOM 2833 O O . SER A 1 348 ? -9.323 17.950 -0.597 1.00 93.81 348 SER A O 1
ATOM 2835 N N . TYR A 1 349 ? -8.582 18.317 1.497 1.00 96.00 349 TYR A N 1
ATOM 2836 C CA . TYR A 1 349 ? -7.283 17.649 1.353 1.00 96.00 349 TYR A CA 1
ATOM 2837 C C . TYR A 1 349 ? -7.072 16.531 2.383 1.00 96.00 349 TYR A C 1
ATOM 2839 O O . TYR A 1 349 ? -6.225 15.669 2.170 1.00 96.00 349 TYR A O 1
ATOM 2847 N N . ARG A 1 350 ? -7.857 16.517 3.468 1.00 97.44 350 ARG A N 1
ATOM 2848 C CA . ARG A 1 350 ? -7.725 15.640 4.640 1.00 97.44 350 ARG A CA 1
ATOM 2849 C C . ARG A 1 350 ? -7.456 14.178 4.294 1.00 97.44 350 ARG A C 1
ATOM 2851 O O . ARG A 1 350 ? -6.479 13.626 4.784 1.00 97.44 350 ARG A O 1
ATOM 2858 N N . ASN A 1 351 ? -8.291 13.572 3.449 1.00 96.12 351 ASN A N 1
ATOM 2859 C CA . ASN A 1 351 ? -8.177 12.152 3.101 1.00 96.12 351 ASN A CA 1
ATOM 2860 C C . ASN A 1 351 ? -6.884 11.830 2.342 1.00 96.12 351 ASN A C 1
ATOM 2862 O O . ASN A 1 351 ? -6.156 10.931 2.747 1.00 96.12 351 ASN A O 1
ATOM 2866 N N . LEU A 1 352 ? -6.554 12.602 1.302 1.00 93.25 352 LEU A N 1
ATOM 2867 C CA . LEU A 1 352 ? -5.314 12.412 0.537 1.00 93.25 352 LEU A CA 1
ATOM 2868 C C . LEU A 1 352 ? -4.074 12.645 1.405 1.00 93.25 352 LEU A C 1
ATOM 2870 O O . LEU A 1 352 ? -3.112 11.890 1.346 1.00 93.25 352 LEU A O 1
ATOM 2874 N N . THR A 1 353 ? -4.108 13.670 2.254 1.00 97.81 353 THR A N 1
ATOM 2875 C CA . THR A 1 353 ? -3.021 13.945 3.194 1.00 97.81 353 THR A CA 1
ATOM 2876 C C . THR A 1 353 ? -2.845 12.817 4.206 1.00 97.81 353 THR A C 1
ATOM 2878 O O . THR A 1 353 ? -1.716 12.457 4.523 1.00 97.81 353 THR A O 1
ATOM 2881 N N . LEU A 1 354 ? -3.937 12.247 4.721 1.00 98.38 354 LEU A N 1
ATOM 2882 C CA . LEU A 1 354 ? -3.874 11.127 5.656 1.00 98.38 354 LEU A CA 1
ATOM 2883 C C . LEU A 1 354 ? -3.307 9.864 4.996 1.00 98.38 354 LEU A C 1
ATOM 2885 O O . LEU A 1 354 ? -2.533 9.155 5.630 1.00 98.38 354 LEU A O 1
ATOM 2889 N N . GLN A 1 355 ? -3.617 9.623 3.721 1.00 93.62 355 GLN A N 1
ATOM 2890 C CA . GLN A 1 355 ? -2.983 8.558 2.936 1.00 93.62 355 GLN A CA 1
ATOM 2891 C C . GLN A 1 355 ? -1.469 8.784 2.831 1.00 93.62 355 GLN A C 1
ATOM 2893 O O . GLN A 1 355 ? -0.706 7.909 3.227 1.00 93.62 355 GLN A O 1
ATOM 2898 N N . CYS A 1 356 ? -1.028 9.999 2.483 1.00 94.81 356 CYS A N 1
ATOM 2899 C CA . CYS A 1 356 ? 0.398 10.343 2.493 1.00 94.81 356 CYS A CA 1
ATOM 2900 C C . CYS A 1 356 ? 1.053 10.105 3.867 1.00 94.81 356 CYS A C 1
ATOM 2902 O O . CYS A 1 356 ? 2.142 9.545 3.957 1.00 94.81 356 CYS A O 1
ATOM 2904 N N . LEU A 1 357 ? 0.404 10.530 4.956 1.00 97.75 357 LEU A N 1
ATOM 2905 C CA . LEU A 1 357 ? 0.911 10.310 6.315 1.00 97.75 357 LEU A CA 1
ATOM 2906 C C . LEU A 1 357 ? 0.952 8.820 6.685 1.00 97.75 357 LEU A C 1
ATOM 2908 O O . LEU A 1 357 ? 1.819 8.422 7.456 1.00 97.75 357 LEU A O 1
ATOM 2912 N N . THR A 1 358 ? 0.052 8.004 6.135 1.00 95.50 358 THR A N 1
ATOM 2913 C CA . THR A 1 358 ? 0.020 6.546 6.328 1.00 95.50 358 THR A CA 1
ATOM 2914 C C . THR A 1 358 ? 1.199 5.870 5.636 1.00 95.50 358 THR A C 1
ATOM 2916 O O . THR A 1 358 ? 1.840 5.018 6.251 1.00 95.50 358 THR A O 1
ATOM 2919 N N . GLU A 1 359 ? 1.539 6.297 4.416 1.00 89.38 359 GLU A N 1
ATOM 2920 C CA . GLU A 1 359 ? 2.747 5.842 3.715 1.00 89.38 359 GLU A CA 1
ATOM 2921 C C . GLU A 1 359 ? 4.005 6.201 4.509 1.00 89.38 359 GLU A C 1
ATOM 2923 O O . GLU A 1 359 ? 4.847 5.343 4.762 1.00 89.38 359 GLU A O 1
ATOM 2928 N N . VAL A 1 360 ? 4.102 7.443 5.002 1.00 92.75 360 VAL A N 1
ATOM 2929 C CA . VAL A 1 360 ? 5.221 7.869 5.862 1.00 92.75 360 VAL A CA 1
ATOM 2930 C C . VAL A 1 360 ? 5.271 7.059 7.159 1.00 92.75 360 VAL A C 1
ATOM 2932 O O . VAL A 1 360 ? 6.355 6.703 7.607 1.00 92.75 360 VAL A O 1
ATOM 2935 N N . ALA A 1 361 ? 4.123 6.745 7.762 1.00 93.06 361 ALA A N 1
ATOM 2936 C CA . ALA A 1 361 ? 4.035 5.944 8.982 1.00 93.06 361 ALA A CA 1
ATOM 2937 C C . ALA A 1 361 ? 4.420 4.466 8.789 1.00 93.06 361 ALA A C 1
ATOM 2939 O O . ALA A 1 361 ? 4.781 3.813 9.765 1.00 93.06 361 ALA A O 1
ATOM 2940 N N . ALA A 1 362 ? 4.347 3.944 7.560 1.00 88.38 362 ALA A N 1
ATOM 2941 C CA . ALA A 1 362 ? 4.719 2.566 7.239 1.00 88.38 362 ALA A CA 1
ATOM 2942 C C . ALA A 1 362 ? 6.239 2.375 7.094 1.00 88.38 362 ALA A C 1
ATOM 2944 O O . ALA A 1 362 ? 6.747 1.261 7.240 1.00 88.38 362 ALA A O 1
ATOM 2945 N N . LEU A 1 363 ? 6.966 3.452 6.792 1.00 84.81 363 LEU A N 1
ATOM 2946 C CA . LEU A 1 363 ? 8.409 3.454 6.563 1.00 84.81 363 LEU A CA 1
ATOM 2947 C C . LEU A 1 363 ? 9.185 3.046 7.822 1.00 84.81 363 LEU A C 1
ATOM 2949 O O . LEU A 1 363 ? 9.080 3.717 8.838 1.00 84.81 363 LEU A O 1
ATOM 2953 N N . ASN A 1 364 ? 10.037 2.019 7.754 1.00 79.00 364 ASN A N 1
ATOM 2954 C CA . ASN A 1 364 ? 10.863 1.584 8.887 1.00 79.00 364 ASN A CA 1
ATOM 2955 C C . ASN A 1 364 ? 12.349 1.502 8.507 1.00 79.00 364 ASN A C 1
ATOM 2957 O O . ASN A 1 364 ? 12.728 0.745 7.614 1.00 79.00 364 ASN A O 1
ATOM 2961 N N . PHE A 1 365 ? 13.192 2.271 9.204 1.00 76.38 365 PHE A N 1
ATOM 2962 C CA . PHE A 1 365 ? 14.628 2.397 8.918 1.00 76.38 365 PHE A CA 1
ATOM 2963 C C . PHE A 1 365 ? 15.488 2.439 10.190 1.00 76.38 365 PHE A C 1
ATOM 2965 O O . PHE A 1 365 ? 16.525 3.105 10.240 1.00 76.38 365 PHE A O 1
ATOM 2972 N N . GLY A 1 366 ? 15.051 1.723 11.229 1.00 75.50 366 GLY A N 1
ATOM 2973 C CA . GLY A 1 366 ? 15.704 1.721 12.538 1.00 75.50 366 GLY A CA 1
ATOM 2974 C C . GLY A 1 366 ? 15.510 3.037 13.297 1.00 75.50 366 GLY A C 1
ATOM 2975 O O . GLY A 1 366 ? 14.598 3.811 13.015 1.00 75.50 366 GLY A O 1
ATOM 2976 N N . ASP A 1 367 ? 16.386 3.303 14.268 1.00 81.19 367 ASP A N 1
ATOM 2977 C CA . ASP A 1 367 ? 16.124 4.315 15.302 1.00 81.19 367 ASP A CA 1
ATOM 2978 C C . ASP A 1 367 ? 16.402 5.776 14.899 1.00 81.19 367 ASP A C 1
ATOM 2980 O O . ASP A 1 367 ? 16.103 6.703 15.657 1.00 81.19 367 ASP A O 1
ATOM 2984 N N . PHE A 1 368 ? 16.985 6.011 13.719 1.00 82.31 368 PHE A N 1
ATOM 2985 C CA . PHE A 1 368 ? 17.547 7.314 13.338 1.00 82.31 368 PHE A CA 1
ATOM 2986 C C . PHE A 1 368 ? 16.508 8.450 13.300 1.00 82.31 368 PHE A C 1
ATOM 2988 O O . PHE A 1 368 ? 16.793 9.559 13.754 1.00 82.31 368 PHE A O 1
ATOM 2995 N N . TYR A 1 369 ? 15.294 8.174 12.812 1.00 86.75 369 TYR A N 1
ATOM 2996 C CA . TYR A 1 369 ? 14.217 9.165 12.683 1.00 86.75 369 TYR A CA 1
ATOM 2997 C C . TYR A 1 369 ? 13.131 9.043 13.772 1.00 86.75 369 TYR A C 1
ATOM 2999 O O . TYR A 1 369 ? 12.073 9.664 13.657 1.00 86.75 369 TYR A O 1
ATOM 3007 N N . ASN A 1 370 ? 13.367 8.293 14.860 1.00 90.25 370 ASN A N 1
ATOM 3008 C CA . ASN A 1 370 ? 12.370 8.065 15.923 1.00 90.25 370 ASN A CA 1
ATOM 3009 C C . ASN A 1 370 ? 11.771 9.372 16.471 1.00 90.25 370 ASN A C 1
ATOM 3011 O O . ASN A 1 370 ? 10.565 9.474 16.691 1.00 90.25 370 ASN A O 1
ATOM 3015 N N . MET A 1 371 ? 12.596 10.409 16.643 1.00 91.00 371 MET A N 1
ATOM 3016 C CA . MET A 1 371 ? 12.144 11.715 17.135 1.00 91.00 371 MET A CA 1
ATOM 3017 C C . MET A 1 371 ? 11.167 12.400 16.164 1.00 91.00 371 MET A C 1
ATOM 3019 O O . MET A 1 371 ? 10.243 13.092 16.591 1.00 91.00 371 MET A O 1
ATOM 3023 N N . GLN A 1 372 ? 11.358 12.224 14.858 1.00 92.50 372 GLN A N 1
ATOM 3024 C CA . GLN A 1 372 ? 10.499 12.771 13.815 1.00 92.50 372 GLN A CA 1
ATOM 3025 C C . GLN A 1 372 ? 9.155 12.039 13.781 1.00 92.50 372 GLN A C 1
ATOM 3027 O O . GLN A 1 372 ? 8.127 12.708 13.698 1.00 92.50 372 GLN A O 1
ATOM 3032 N N . TYR A 1 373 ? 9.136 10.713 13.955 1.00 95.12 373 TYR A N 1
ATOM 3033 C CA . TYR A 1 373 ? 7.891 9.949 14.107 1.00 95.12 373 TYR A CA 1
ATOM 3034 C C . TYR A 1 373 ? 7.101 10.371 15.349 1.00 95.12 373 TYR A C 1
ATOM 3036 O O . TYR A 1 373 ? 5.896 10.601 15.254 1.00 95.12 373 TYR A O 1
ATOM 3044 N N . VAL A 1 374 ? 7.771 10.564 16.494 1.00 95.81 374 VAL A N 1
ATOM 3045 C CA . VAL A 1 374 ? 7.132 11.089 17.716 1.00 95.81 374 VAL A CA 1
ATOM 3046 C C . VAL A 1 374 ? 6.512 12.466 17.455 1.00 95.81 374 VAL A C 1
ATOM 3048 O O . VAL A 1 374 ? 5.350 12.700 17.792 1.00 95.81 374 VAL A O 1
ATOM 3051 N N . LYS A 1 375 ? 7.251 13.385 16.820 1.00 94.31 375 LYS A N 1
ATOM 3052 C CA . LYS A 1 375 ? 6.749 14.730 16.483 1.00 94.31 375 LYS A CA 1
ATOM 3053 C C . LYS A 1 375 ? 5.570 14.683 15.513 1.00 94.31 375 LYS A C 1
ATOM 3055 O O . LYS A 1 375 ? 4.592 15.396 15.721 1.00 94.31 375 LYS A O 1
ATOM 3060 N N . MET A 1 376 ? 5.646 13.838 14.483 1.00 96.56 376 MET A N 1
ATOM 3061 C CA . MET A 1 376 ? 4.557 13.635 13.528 1.00 96.56 376 MET A CA 1
ATOM 3062 C C . MET A 1 376 ? 3.297 13.166 14.245 1.00 96.56 376 MET A C 1
ATOM 3064 O O . MET A 1 376 ? 2.252 13.800 14.121 1.00 96.56 376 MET A O 1
ATOM 3068 N N . TYR A 1 377 ? 3.409 12.084 15.017 1.00 98.31 377 TYR A N 1
ATOM 3069 C CA . TYR A 1 377 ? 2.281 11.462 15.695 1.00 98.31 377 TYR A CA 1
ATOM 3070 C C . TYR A 1 377 ? 1.646 12.400 16.726 1.00 98.31 377 TYR A C 1
ATOM 3072 O O . TYR A 1 377 ? 0.430 12.563 16.749 1.00 98.31 377 TYR A O 1
ATOM 3080 N N . THR A 1 378 ? 2.451 13.079 17.547 1.00 96.12 378 THR A N 1
ATOM 3081 C CA . THR A 1 378 ? 1.938 14.021 18.558 1.00 96.12 378 THR A CA 1
ATOM 3082 C C . THR A 1 378 ? 1.213 15.207 17.920 1.00 96.12 378 THR A C 1
ATOM 3084 O O . THR A 1 378 ? 0.111 15.546 18.352 1.00 96.12 378 THR A O 1
ATOM 3087 N N . PHE A 1 379 ? 1.759 15.798 16.851 1.00 96.56 379 PHE A N 1
ATOM 3088 C CA . PHE A 1 379 ? 1.085 16.880 16.126 1.00 96.56 379 PHE A CA 1
ATOM 3089 C C . PHE A 1 379 ? -0.194 16.395 15.430 1.00 96.56 379 PHE A C 1
ATOM 3091 O O . PHE A 1 379 ? -1.235 17.049 15.522 1.00 96.56 379 PHE A O 1
ATOM 3098 N N . PHE A 1 380 ? -0.135 15.235 14.773 1.00 98.50 380 PHE A N 1
ATOM 3099 C CA . PHE A 1 380 ? -1.293 14.585 14.166 1.00 98.50 380 PHE A CA 1
ATOM 3100 C C . PHE A 1 380 ? -2.414 14.373 15.190 1.00 98.50 380 PHE A C 1
ATOM 3102 O O . PHE A 1 380 ? -3.549 14.767 14.936 1.00 98.50 380 PHE A O 1
ATOM 3109 N N . MET A 1 381 ? -2.097 13.842 16.375 1.00 98.25 381 MET A N 1
ATOM 3110 C CA . MET A 1 381 ? -3.078 13.584 17.432 1.00 98.25 381 MET A CA 1
ATOM 3111 C C . MET A 1 381 ? -3.750 14.858 17.949 1.00 98.25 381 MET A C 1
ATOM 3113 O O . MET A 1 381 ? -4.933 14.825 18.293 1.00 98.25 381 MET A O 1
ATOM 3117 N N . VAL A 1 382 ? -3.034 15.984 18.001 1.00 97.00 382 VAL A N 1
ATOM 3118 C CA . VAL A 1 382 ? -3.621 17.284 18.368 1.00 97.00 382 VAL A CA 1
ATOM 3119 C C . VAL A 1 382 ? -4.626 17.742 17.309 1.00 97.00 382 VAL A C 1
ATOM 3121 O O . VAL A 1 382 ? -5.736 18.144 17.652 1.00 97.00 382 VAL A O 1
ATOM 3124 N N . GLN A 1 383 ? -4.274 17.644 16.024 1.00 97.75 383 GLN A N 1
ATOM 3125 C CA . GLN A 1 383 ? -5.181 18.010 14.930 1.00 97.75 383 GLN A CA 1
ATOM 3126 C C . GLN A 1 383 ? -6.384 17.063 14.849 1.00 97.75 383 GLN A C 1
ATOM 3128 O O . GLN A 1 383 ? -7.512 17.517 14.669 1.00 97.75 383 GLN A O 1
ATOM 3133 N N . LEU A 1 384 ? -6.169 15.756 15.034 1.00 98.38 384 LEU A N 1
ATOM 3134 C CA . LEU A 1 384 ? -7.235 14.759 15.012 1.00 98.38 384 LEU A CA 1
ATOM 3135 C C . LEU A 1 384 ? -8.278 15.044 16.091 1.00 98.38 384 LEU A C 1
ATOM 3137 O O . LEU A 1 384 ? -9.459 15.060 15.777 1.00 98.38 384 LEU A O 1
ATOM 3141 N N . GLN A 1 385 ? -7.862 15.350 17.322 1.00 97.50 385 GLN A N 1
ATOM 3142 C CA . GLN A 1 385 ? -8.790 15.679 18.411 1.00 97.50 385 GLN A CA 1
ATOM 3143 C C . GLN A 1 385 ? -9.613 16.948 18.149 1.00 97.50 385 GLN A C 1
ATOM 3145 O O . GLN A 1 385 ? -10.712 17.081 18.682 1.00 97.50 385 GLN A O 1
ATOM 3150 N N . ALA A 1 386 ? -9.109 17.877 17.333 1.00 96.81 386 ALA A N 1
ATOM 3151 C CA . ALA A 1 386 ? -9.874 19.046 16.909 1.00 96.81 386 ALA A CA 1
ATOM 3152 C C . ALA A 1 386 ? -10.893 18.711 15.803 1.00 96.81 386 ALA A C 1
ATOM 3154 O O . ALA A 1 386 ? -11.983 19.277 15.783 1.00 96.81 386 ALA A O 1
ATOM 3155 N N . ILE A 1 387 ? -10.544 17.800 14.888 1.00 97.25 387 ILE A N 1
ATOM 3156 C CA . ILE A 1 387 ? -11.394 17.383 13.758 1.00 97.25 387 ILE A CA 1
ATOM 3157 C C . ILE A 1 387 ? -12.477 16.395 14.207 1.00 97.25 387 ILE A C 1
ATOM 3159 O O . ILE A 1 387 ? -13.627 16.499 13.788 1.00 97.25 387 ILE A O 1
ATOM 3163 N N . LEU A 1 388 ? -12.094 15.431 15.038 1.00 97.44 388 LEU A N 1
ATOM 3164 C CA . LEU A 1 388 ? -12.910 14.337 15.541 1.00 97.44 388 LEU A CA 1
ATOM 3165 C C . LEU A 1 388 ? -12.741 14.290 17.065 1.00 97.44 388 LEU A C 1
ATOM 3167 O O . LEU A 1 388 ? -11.858 13.590 17.547 1.00 97.44 388 LEU A O 1
ATOM 3171 N N . PRO A 1 389 ? -13.536 15.048 17.840 1.00 97.19 389 PRO A N 1
ATOM 3172 C CA . PRO A 1 389 ? -13.402 15.091 19.294 1.00 97.19 389 PRO A CA 1
ATOM 3173 C C . PRO A 1 389 ? -13.507 13.697 19.940 1.00 97.19 389 PRO A C 1
ATOM 3175 O O . PRO A 1 389 ? -14.352 12.912 19.500 1.00 97.19 389 PRO A O 1
ATOM 3178 N N . PRO A 1 390 ? -12.768 13.400 21.030 1.00 93.25 390 PRO A N 1
ATOM 3179 C CA . PRO A 1 390 ? -12.801 12.086 21.692 1.00 93.25 390 PRO A CA 1
ATOM 3180 C C . PRO A 1 390 ? -14.181 11.651 22.207 1.00 93.25 390 PRO A C 1
ATOM 3182 O O . PRO A 1 390 ? -14.424 10.471 22.430 1.00 93.25 390 PRO A O 1
ATOM 3185 N N . THR A 1 391 ? -15.099 12.599 22.416 1.00 94.56 391 THR A N 1
ATOM 3186 C CA . THR A 1 391 ? -16.485 12.338 22.835 1.00 94.56 391 THR A CA 1
ATOM 3187 C C . THR A 1 391 ? -17.393 11.899 21.685 1.00 94.56 391 THR A C 1
ATOM 3189 O O . THR A 1 391 ? -18.553 11.552 21.918 1.00 94.56 391 THR A O 1
ATOM 3192 N N . THR A 1 392 ? -16.898 11.932 20.446 1.00 96.62 392 THR A N 1
ATOM 3193 C CA . THR A 1 392 ? -17.660 11.547 19.260 1.00 96.62 392 THR A CA 1
ATOM 3194 C C . THR A 1 392 ? -17.913 10.050 19.268 1.00 96.62 392 THR A C 1
ATOM 3196 O O . THR A 1 392 ? -16.992 9.240 19.357 1.00 96.62 392 THR A O 1
ATOM 3199 N N . LYS A 1 393 ? -19.175 9.665 19.095 1.00 97.06 393 LYS A N 1
ATOM 3200 C CA . LYS A 1 393 ? -19.548 8.268 18.894 1.00 97.06 393 LYS A CA 1
ATOM 3201 C C . LYS A 1 393 ? -19.257 7.858 17.452 1.00 97.06 393 LYS A C 1
ATOM 3203 O O . LYS A 1 393 ? -20.119 7.975 16.585 1.00 97.06 393 LYS A O 1
ATOM 3208 N N . ILE A 1 394 ? -18.034 7.395 17.203 1.00 97.75 394 ILE A N 1
ATOM 3209 C CA . ILE A 1 394 ? -17.543 7.059 15.855 1.00 97.75 394 ILE A CA 1
ATOM 3210 C C . ILE A 1 394 ? -18.473 6.094 15.096 1.00 97.75 394 ILE A C 1
ATOM 3212 O O . ILE A 1 394 ? -18.767 6.400 13.943 1.00 97.75 394 ILE A O 1
ATOM 3216 N N . PRO A 1 395 ? -19.017 5.009 15.690 1.00 96.88 395 PRO A N 1
ATOM 3217 C CA . PRO A 1 395 ? -19.924 4.114 14.963 1.00 96.88 395 PRO A CA 1
ATOM 3218 C C . PRO A 1 395 ? -21.198 4.810 14.461 1.00 96.88 395 PRO A C 1
ATOM 3220 O O . PRO A 1 395 ? -21.596 4.625 13.314 1.00 96.88 395 PRO A O 1
ATOM 3223 N N . GLU A 1 396 ? -21.810 5.665 15.291 1.00 97.06 396 GLU A N 1
ATOM 3224 C CA . GLU A 1 396 ? -23.000 6.441 14.909 1.00 97.06 396 GLU A CA 1
ATOM 3225 C C . GLU A 1 396 ? -22.656 7.512 13.859 1.00 97.06 396 GLU A C 1
ATOM 3227 O O . GLU A 1 396 ? -23.427 7.734 12.925 1.00 97.06 396 GLU A O 1
ATOM 3232 N N . ALA A 1 397 ? -21.494 8.161 13.983 1.00 96.00 397 ALA A N 1
ATOM 3233 C CA . ALA A 1 397 ? -21.023 9.155 13.020 1.00 96.00 397 ALA A CA 1
ATOM 3234 C C . ALA A 1 397 ? -20.703 8.529 11.652 1.00 96.00 397 ALA A C 1
ATOM 3236 O O . ALA A 1 397 ? -21.027 9.116 10.627 1.00 96.00 397 ALA A O 1
ATOM 3237 N N . TYR A 1 398 ? -20.124 7.326 11.629 1.00 97.50 398 TYR A N 1
ATOM 3238 C CA . TYR A 1 398 ? -19.821 6.590 10.402 1.00 97.50 398 TYR A CA 1
ATOM 3239 C C . TYR A 1 398 ? -21.093 6.155 9.665 1.00 97.50 398 TYR A C 1
ATOM 3241 O O . TYR A 1 398 ? -21.215 6.360 8.458 1.00 97.50 398 TYR A O 1
ATOM 3249 N N . ALA A 1 399 ? -22.067 5.600 10.398 1.00 96.62 399 ALA A N 1
ATOM 3250 C CA . ALA A 1 399 ? -23.326 5.121 9.827 1.00 96.62 399 ALA A CA 1
ATOM 3251 C C . ALA A 1 399 ? -24.160 6.243 9.180 1.00 96.62 399 ALA A C 1
ATOM 3253 O O . ALA A 1 399 ? -24.876 6.000 8.213 1.00 96.62 399 ALA A O 1
ATOM 3254 N N . ASN A 1 400 ? -24.054 7.468 9.704 1.00 96.25 400 ASN A N 1
ATOM 3255 C CA . ASN A 1 400 ? -24.772 8.642 9.197 1.00 96.25 400 ASN A CA 1
ATOM 3256 C C . ASN A 1 400 ? -23.893 9.578 8.344 1.00 96.25 400 ASN A C 1
ATOM 3258 O O . ASN A 1 400 ? -24.364 10.634 7.919 1.00 96.25 400 ASN A O 1
ATOM 3262 N N . GLY A 1 401 ? -22.623 9.225 8.143 1.00 94.75 401 GLY A N 1
ATOM 3263 C CA . GLY A 1 401 ? -21.639 10.051 7.455 1.00 94.75 401 GLY A CA 1
ATOM 3264 C C . GLY A 1 401 ? -21.730 9.951 5.935 1.00 94.75 401 GLY A C 1
ATOM 3265 O O . GLY A 1 401 ? -22.269 9.002 5.367 1.00 94.75 401 GLY A O 1
ATOM 3266 N N . SER A 1 402 ? -21.164 10.944 5.261 1.00 97.12 402 SER A N 1
ATOM 3267 C CA . SER A 1 402 ? -20.916 10.924 3.819 1.00 97.12 402 SER A CA 1
ATOM 3268 C C . SER A 1 402 ? -19.833 9.906 3.436 1.00 97.12 402 SER A C 1
ATOM 3270 O O . SER A 1 402 ? -19.034 9.478 4.270 1.00 97.12 402 SER A O 1
ATOM 3272 N N . SER A 1 403 ? -19.728 9.581 2.144 1.00 95.00 403 SER A N 1
ATOM 3273 C CA . SER A 1 403 ? -18.658 8.714 1.627 1.00 95.00 403 SER A CA 1
ATOM 3274 C C . SER A 1 403 ? -17.255 9.253 1.935 1.00 95.00 403 SER A C 1
ATOM 3276 O O . SER A 1 403 ? -16.328 8.479 2.155 1.00 95.00 403 SER A O 1
ATOM 3278 N N . GLU A 1 404 ? -17.079 10.579 1.980 1.00 93.62 404 GLU A N 1
ATOM 3279 C CA . GLU A 1 404 ? -15.798 11.195 2.341 1.00 93.62 404 GLU A CA 1
ATOM 3280 C C . GLU A 1 404 ? -15.466 11.031 3.831 1.00 93.62 404 GLU A C 1
ATOM 3282 O O . GLU A 1 404 ? -14.298 10.847 4.178 1.00 93.62 404 GLU A O 1
ATOM 3287 N N . GLU A 1 405 ? -16.470 11.079 4.709 1.00 96.69 405 GLU A N 1
ATOM 3288 C CA . GLU A 1 405 ? -16.307 10.870 6.153 1.00 96.69 405 GLU A CA 1
ATOM 3289 C C . GLU A 1 405 ? -16.081 9.393 6.486 1.00 96.69 405 GLU A C 1
ATOM 3291 O O . GLU A 1 405 ? -15.229 9.077 7.314 1.00 96.69 405 GLU A O 1
ATOM 3296 N N . GLN A 1 406 ? -16.764 8.482 5.794 1.00 97.12 406 GLN A N 1
ATOM 3297 C CA . GLN A 1 406 ? -16.509 7.045 5.901 1.00 97.12 406 GLN A CA 1
ATOM 3298 C C . GLN A 1 406 ? -15.085 6.703 5.444 1.00 97.12 406 GLN A C 1
ATOM 3300 O O . GLN A 1 406 ? -14.341 6.048 6.178 1.00 97.12 406 GLN A O 1
ATOM 3305 N N . ALA A 1 407 ? -14.656 7.242 4.296 1.00 95.00 407 ALA A N 1
ATOM 3306 C CA . ALA A 1 407 ? -13.278 7.111 3.826 1.00 95.00 407 ALA A CA 1
ATOM 3307 C C . ALA A 1 407 ? -12.269 7.710 4.819 1.00 95.00 407 ALA A C 1
ATOM 3309 O O . ALA A 1 407 ? -11.180 7.169 4.996 1.00 95.00 407 ALA A O 1
ATOM 3310 N N . PHE A 1 408 ? -12.620 8.800 5.508 1.00 98.25 408 PHE A N 1
ATOM 3311 C CA . PHE A 1 408 ? -11.769 9.376 6.548 1.00 98.25 408 PHE A CA 1
ATOM 3312 C C . PHE A 1 408 ? -11.563 8.419 7.723 1.00 98.25 408 PHE A C 1
ATOM 3314 O O . PHE A 1 408 ? -10.423 8.211 8.131 1.00 98.25 408 PHE A O 1
ATOM 3321 N N . ILE A 1 409 ? -12.624 7.786 8.225 1.00 98.44 409 ILE A N 1
ATOM 3322 C CA . ILE A 1 409 ? -12.517 6.792 9.302 1.00 98.44 409 ILE A CA 1
ATOM 3323 C C . ILE A 1 409 ? -11.711 5.561 8.860 1.00 98.44 409 ILE A C 1
ATOM 3325 O O . ILE A 1 409 ? -10.868 5.084 9.619 1.00 98.44 409 ILE A O 1
ATOM 3329 N N . GLN A 1 410 ? -11.897 5.090 7.624 1.00 97.12 410 GLN A N 1
ATOM 3330 C CA . GLN A 1 410 ? -11.095 3.997 7.067 1.00 97.12 410 GLN A CA 1
ATOM 3331 C C . GLN A 1 410 ? -9.607 4.372 6.968 1.00 97.12 410 GLN A C 1
ATOM 3333 O O . GLN A 1 410 ? -8.742 3.611 7.399 1.00 97.12 410 GLN A O 1
ATOM 3338 N N . ASN A 1 411 ? -9.295 5.570 6.467 1.00 97.50 411 ASN A N 1
ATOM 3339 C CA . ASN A 1 411 ? -7.921 6.070 6.402 1.00 97.50 411 ASN A CA 1
ATOM 3340 C C . ASN A 1 411 ? -7.306 6.247 7.806 1.00 97.50 411 ASN A C 1
ATOM 3342 O O . ASN A 1 411 ? -6.104 6.057 7.967 1.00 97.50 411 ASN A O 1
ATOM 3346 N N . LEU A 1 412 ? -8.102 6.583 8.833 1.00 98.75 412 LEU A N 1
ATOM 3347 C CA . LEU A 1 412 ? -7.623 6.634 10.220 1.00 98.75 412 LEU A CA 1
ATOM 3348 C C . LEU A 1 412 ? -7.256 5.245 10.742 1.00 98.75 412 LEU A C 1
ATOM 3350 O O . LEU A 1 412 ? -6.218 5.117 11.389 1.00 98.75 412 LEU A O 1
ATOM 3354 N N . ALA A 1 413 ? -8.070 4.223 10.451 1.00 98.31 413 ALA A N 1
ATOM 3355 C CA . ALA A 1 413 ? -7.746 2.840 10.795 1.00 98.31 413 ALA A CA 1
ATOM 3356 C C . ALA A 1 413 ? -6.383 2.455 10.205 1.00 98.31 413 ALA A C 1
ATOM 3358 O O . ALA A 1 413 ? -5.481 2.092 10.955 1.00 98.31 413 ALA A O 1
ATOM 3359 N N . LEU A 1 414 ? -6.207 2.662 8.894 1.00 97.00 414 LEU A N 1
ATOM 3360 C CA . LEU A 1 414 ? -4.963 2.375 8.174 1.00 97.00 414 LEU A CA 1
ATOM 3361 C C . LEU A 1 414 ? -3.761 3.135 8.749 1.00 97.00 414 LEU A C 1
ATOM 3363 O O . LEU A 1 414 ? -2.703 2.540 8.958 1.00 97.00 414 LEU A O 1
ATOM 3367 N N . PHE A 1 415 ? -3.918 4.430 9.045 1.00 98.62 415 PHE A N 1
ATOM 3368 C CA . PHE A 1 415 ? -2.859 5.235 9.652 1.00 98.62 415 PHE A CA 1
ATOM 3369 C C . PHE A 1 415 ? -2.427 4.674 11.009 1.00 98.62 415 PHE A C 1
ATOM 3371 O O . PHE A 1 415 ? -1.236 4.450 11.229 1.00 98.62 415 PHE A O 1
ATOM 3378 N N . PHE A 1 416 ? -3.380 4.436 11.916 1.00 98.75 416 PHE A N 1
ATOM 3379 C CA . PHE A 1 416 ? -3.079 3.944 13.259 1.00 98.75 416 PHE A CA 1
ATOM 3380 C C . PHE A 1 416 ? -2.420 2.568 13.214 1.00 98.75 416 PHE A C 1
ATOM 3382 O O . PHE A 1 416 ? -1.369 2.379 13.825 1.00 98.75 416 PHE A O 1
ATOM 3389 N N . THR A 1 417 ? -2.990 1.621 12.466 1.00 97.12 417 THR A N 1
ATOM 3390 C CA . THR A 1 417 ? -2.441 0.264 12.377 1.00 97.12 417 THR A CA 1
ATOM 3391 C C . THR A 1 417 ? -1.061 0.257 11.729 1.00 97.12 417 THR A C 1
ATOM 3393 O O . THR A 1 417 ? -0.174 -0.441 12.215 1.00 97.12 417 THR A O 1
ATOM 3396 N N . SER A 1 418 ? -0.844 1.066 10.686 1.00 95.00 418 SER A N 1
ATOM 3397 C CA . SER A 1 418 ? 0.463 1.218 10.035 1.00 95.00 418 SER A CA 1
ATOM 3398 C C . SER A 1 418 ? 1.508 1.798 10.994 1.00 95.00 418 SER A C 1
ATOM 3400 O O . SER A 1 418 ? 2.542 1.175 11.246 1.00 95.00 418 SER A O 1
ATOM 3402 N N . PHE A 1 419 ? 1.198 2.942 11.619 1.00 97.69 419 PHE A N 1
ATOM 3403 C CA . PHE A 1 419 ? 2.113 3.614 12.539 1.00 97.69 419 PHE A CA 1
ATOM 3404 C C . PHE A 1 419 ? 2.472 2.723 13.726 1.00 97.69 419 PHE A C 1
ATOM 3406 O O . PHE A 1 419 ? 3.639 2.609 14.095 1.00 97.69 419 PHE A O 1
ATOM 3413 N N . TYR A 1 420 ? 1.482 2.084 14.349 1.00 97.81 420 TYR A N 1
ATOM 3414 C CA . TYR A 1 420 ? 1.744 1.265 15.522 1.00 97.81 420 TYR A CA 1
ATOM 3415 C C . TYR A 1 420 ? 2.519 -0.004 15.188 1.00 97.81 420 TYR A C 1
ATOM 3417 O O . TYR A 1 420 ? 3.424 -0.362 15.941 1.00 97.81 420 TYR A O 1
ATOM 3425 N N . LYS A 1 421 ? 2.223 -0.654 14.059 1.00 93.06 421 LYS A N 1
ATOM 3426 C CA . LYS A 1 421 ? 2.957 -1.844 13.622 1.00 93.06 421 LYS A CA 1
ATOM 3427 C C . LYS A 1 421 ? 4.454 -1.566 13.461 1.00 93.06 421 LYS A C 1
ATOM 3429 O O . LYS A 1 421 ? 5.263 -2.410 13.834 1.00 93.06 421 LYS A O 1
ATOM 3434 N N . SER A 1 422 ? 4.817 -0.386 12.960 1.00 90.31 422 SER A N 1
ATOM 3435 C CA . SER A 1 422 ? 6.218 -0.014 12.729 1.00 90.31 422 SER A CA 1
ATOM 3436 C C . SER A 1 422 ? 6.882 0.688 13.919 1.00 90.31 422 SER A C 1
ATOM 3438 O O . SER A 1 422 ? 8.082 0.522 14.137 1.00 90.31 422 SER A O 1
ATOM 3440 N N . HIS A 1 423 ? 6.134 1.475 14.701 1.00 94.31 423 HIS A N 1
ATOM 3441 C CA . HIS A 1 423 ? 6.726 2.467 15.607 1.00 94.31 423 HIS A CA 1
ATOM 3442 C C . HIS A 1 423 ? 6.110 2.536 17.008 1.00 94.31 423 HIS A C 1
ATOM 3444 O O . HIS A 1 423 ? 6.515 3.404 17.773 1.00 94.31 423 HIS A O 1
ATOM 3450 N N . ILE A 1 424 ? 5.184 1.658 17.417 1.00 95.12 424 ILE A N 1
ATOM 3451 C CA . ILE A 1 424 ? 4.495 1.810 18.719 1.00 95.12 424 ILE A CA 1
ATOM 3452 C C . ILE A 1 424 ? 5.448 1.996 19.915 1.00 95.12 424 ILE A C 1
ATOM 3454 O O . ILE A 1 424 ? 5.199 2.833 20.781 1.00 95.12 424 ILE A O 1
ATOM 3458 N N . ARG A 1 425 ? 6.595 1.303 19.911 1.00 92.44 425 ARG A N 1
ATOM 3459 C CA . ARG A 1 425 ? 7.600 1.355 20.986 1.00 92.44 425 ARG A CA 1
ATOM 3460 C C . ARG A 1 425 ? 8.199 2.746 21.200 1.00 92.44 425 ARG A C 1
ATOM 3462 O O . ARG A 1 425 ? 8.528 3.090 22.330 1.00 92.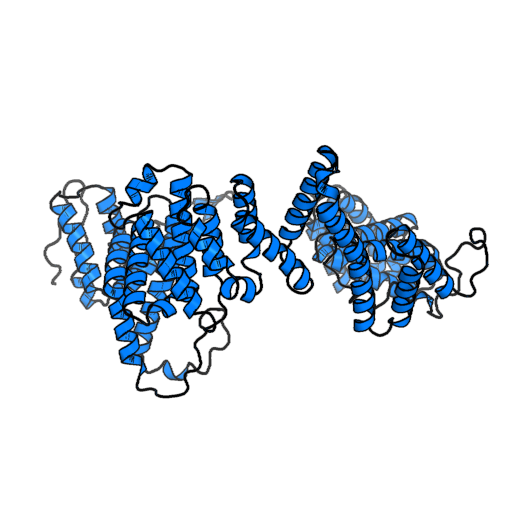44 425 ARG A O 1
ATOM 3469 N N . VAL A 1 426 ? 8.306 3.581 20.160 1.00 93.44 426 VAL A N 1
ATOM 3470 C CA . VAL A 1 426 ? 8.880 4.936 20.304 1.00 93.44 426 VAL A CA 1
ATOM 3471 C C . VAL A 1 426 ? 7.972 5.863 21.122 1.00 93.44 426 VAL A C 1
ATOM 3473 O O . VAL A 1 426 ? 8.434 6.871 21.662 1.00 93.44 426 VAL A O 1
ATOM 3476 N N . LEU A 1 427 ? 6.684 5.517 21.239 1.00 95.94 427 LEU A N 1
ATOM 3477 C CA . LEU A 1 427 ? 5.697 6.261 22.018 1.00 95.94 427 LEU A CA 1
ATOM 3478 C C . LEU A 1 427 ? 5.640 5.837 23.497 1.00 95.94 427 LEU A C 1
ATOM 3480 O O . LEU A 1 427 ? 5.017 6.527 24.298 1.00 95.94 427 LEU A O 1
ATOM 3484 N N . GLU A 1 428 ? 6.310 4.750 23.884 1.00 93.81 428 GLU A N 1
ATOM 3485 C CA . GLU A 1 428 ? 6.275 4.203 25.251 1.00 93.81 428 GLU A CA 1
ATOM 3486 C C . GLU A 1 428 ? 7.274 4.895 26.206 1.00 93.81 428 GLU A C 1
ATOM 3488 O O . GLU A 1 428 ? 7.315 4.594 27.396 1.00 93.81 428 GLU A O 1
ATOM 3493 N N . SER A 1 429 ? 8.085 5.834 25.704 1.00 86.94 429 SER A N 1
ATOM 3494 C CA . SER A 1 429 ? 9.252 6.369 26.426 1.00 86.94 429 SER A CA 1
ATOM 3495 C C . SER A 1 429 ? 8.962 7.522 27.394 1.00 86.94 429 SER A C 1
ATOM 3497 O O . SER A 1 429 ? 9.664 7.674 28.392 1.00 86.94 429 SER A O 1
ATOM 3499 N N . THR A 1 430 ? 7.989 8.390 27.097 1.00 91.25 430 THR A N 1
ATOM 3500 C CA . THR A 1 430 ? 7.695 9.593 27.902 1.00 91.25 430 THR A CA 1
ATOM 3501 C C . THR A 1 430 ? 6.210 9.674 28.231 1.00 91.25 430 THR A C 1
ATOM 3503 O O . THR A 1 430 ? 5.375 9.204 27.464 1.00 91.25 430 THR A O 1
ATOM 3506 N N . GLN A 1 431 ? 5.858 10.303 29.357 1.00 92.00 431 GLN A N 1
ATOM 3507 C CA . GLN A 1 431 ? 4.464 10.372 29.812 1.00 92.00 431 GLN A CA 1
ATOM 3508 C C . GLN A 1 431 ? 3.537 11.089 28.815 1.00 92.00 431 GLN A C 1
ATOM 3510 O O . GLN A 1 431 ? 2.389 10.677 28.632 1.00 92.00 431 GLN A O 1
ATOM 3515 N N . ASP A 1 432 ? 4.030 12.130 28.141 1.00 92.38 432 ASP A N 1
ATOM 3516 C CA . ASP A 1 432 ? 3.266 12.851 27.118 1.00 92.38 432 ASP A CA 1
ATOM 3517 C C . ASP A 1 432 ? 3.014 11.967 25.887 1.00 92.38 432 ASP A C 1
ATOM 3519 O O . ASP A 1 432 ? 1.889 11.901 25.387 1.00 92.38 432 ASP A O 1
ATOM 3523 N N . ASN A 1 433 ? 4.031 11.217 25.445 1.00 94.75 433 ASN A N 1
ATOM 3524 C CA . ASN A 1 433 ? 3.897 10.277 24.331 1.00 94.75 433 ASN A CA 1
ATOM 3525 C C . ASN A 1 433 ? 2.945 9.131 24.683 1.00 94.75 433 ASN A C 1
ATOM 3527 O O . ASN A 1 433 ? 2.082 8.790 23.878 1.00 94.75 433 ASN A O 1
ATOM 3531 N N . ILE A 1 434 ? 3.050 8.595 25.903 1.00 96.38 434 ILE A N 1
ATOM 3532 C CA . ILE A 1 434 ? 2.153 7.566 26.434 1.00 96.38 434 ILE A CA 1
ATOM 3533 C C . ILE A 1 434 ? 0.706 8.064 26.425 1.00 96.38 434 ILE A C 1
ATOM 3535 O O . ILE A 1 434 ? -0.196 7.345 26.003 1.00 96.38 434 ILE A O 1
ATOM 3539 N N . SER A 1 435 ? 0.469 9.306 26.848 1.00 96.19 435 SER A N 1
ATOM 3540 C CA . SER A 1 435 ? -0.879 9.884 26.864 1.00 96.19 435 SER A CA 1
ATOM 3541 C C . SER A 1 435 ? -1.460 9.979 25.446 1.00 96.19 435 SER A C 1
ATOM 3543 O O . SER A 1 435 ? -2.615 9.613 25.222 1.00 96.19 435 SER A O 1
ATOM 3545 N N . ALA A 1 436 ? -0.649 10.391 24.464 1.00 97.00 436 ALA A N 1
ATOM 3546 C CA . ALA A 1 436 ? -1.044 10.422 23.054 1.00 97.00 436 ALA A CA 1
ATOM 3547 C C . ALA A 1 436 ? -1.234 9.015 22.446 1.00 97.00 436 ALA A C 1
ATOM 3549 O O . ALA A 1 436 ? -2.121 8.817 21.611 1.00 97.00 436 ALA A O 1
ATOM 3550 N N . LEU A 1 437 ? -0.424 8.033 22.852 1.00 98.12 437 LEU A N 1
ATOM 3551 C CA . LEU A 1 437 ? -0.553 6.627 22.460 1.00 98.12 437 LEU A CA 1
ATOM 3552 C C . LEU A 1 437 ? -1.879 6.047 22.951 1.00 98.12 437 LEU A C 1
ATOM 3554 O O . LEU A 1 437 ? -2.664 5.556 22.146 1.00 98.12 437 LEU A O 1
ATOM 3558 N N . LEU A 1 438 ? -2.155 6.150 24.254 1.00 97.88 438 LEU A N 1
ATOM 3559 C CA . LEU A 1 438 ? -3.386 5.631 24.850 1.00 97.88 438 LEU A CA 1
ATOM 3560 C C . LEU A 1 438 ? -4.626 6.276 24.228 1.00 97.88 438 LEU A C 1
ATOM 3562 O O . LEU A 1 438 ? -5.617 5.586 23.988 1.00 97.88 438 LEU A O 1
ATOM 3566 N N . MET A 1 439 ? -4.552 7.570 23.900 1.00 98.12 439 MET A N 1
ATOM 3567 C CA . MET A 1 439 ? -5.639 8.243 23.198 1.00 98.12 439 MET A CA 1
ATOM 3568 C C . MET A 1 439 ? -5.841 7.707 21.774 1.00 98.12 439 MET A C 1
ATOM 3570 O O . MET A 1 439 ? -6.973 7.494 21.351 1.00 98.12 439 MET A O 1
ATOM 3574 N N . GLY A 1 440 ? -4.768 7.456 21.025 1.00 98.44 440 GLY A N 1
ATOM 3575 C CA . GLY A 1 440 ? -4.882 6.879 19.684 1.00 98.44 440 GLY A CA 1
ATOM 3576 C C . GLY A 1 440 ? -5.387 5.431 19.687 1.00 98.44 440 GLY A C 1
ATOM 3577 O O . GLY A 1 440 ? -6.239 5.083 18.873 1.00 98.44 440 GLY A O 1
ATOM 3578 N N . LEU A 1 441 ? -4.985 4.614 20.668 1.00 98.50 441 LEU A N 1
ATOM 3579 C CA . LEU A 1 441 ? -5.552 3.275 20.869 1.00 98.50 441 LEU A CA 1
ATOM 3580 C C . LEU A 1 441 ? -7.052 3.337 21.180 1.00 98.50 441 LEU A C 1
ATOM 3582 O O . LEU A 1 441 ? -7.811 2.491 20.718 1.00 98.50 441 LEU A O 1
ATOM 3586 N N . GLU A 1 442 ? -7.504 4.348 21.925 1.00 98.25 442 GLU A N 1
ATOM 3587 C CA . GLU A 1 442 ? -8.930 4.572 22.160 1.00 98.25 442 GLU A CA 1
ATOM 3588 C C . GLU A 1 442 ? -9.682 4.976 20.881 1.00 98.25 442 GLU A C 1
ATOM 3590 O O . GLU A 1 442 ? -10.786 4.473 20.661 1.00 98.25 442 GLU A O 1
ATOM 3595 N N . TYR A 1 443 ? -9.094 5.788 19.992 1.00 98.69 443 TYR A N 1
ATOM 3596 C CA . TYR A 1 443 ? -9.659 5.989 18.650 1.00 98.69 443 TYR A CA 1
ATOM 3597 C C . TYR A 1 443 ? -9.757 4.669 17.889 1.00 98.69 443 TYR A C 1
ATOM 3599 O O . TYR A 1 443 ? -10.830 4.354 17.384 1.00 98.69 443 TYR A O 1
ATOM 3607 N N . LEU A 1 444 ? -8.684 3.875 17.845 1.00 98.62 444 LEU A N 1
ATOM 3608 C CA . LEU A 1 444 ? -8.665 2.615 17.105 1.00 98.62 444 LEU A CA 1
ATOM 3609 C C . LEU A 1 444 ? -9.704 1.613 17.636 1.00 98.62 444 LEU A C 1
ATOM 3611 O O . LEU A 1 444 ? -10.397 0.972 16.848 1.00 98.62 444 LEU A O 1
ATOM 3615 N N . ILE A 1 445 ? -9.891 1.526 18.959 1.00 98.38 445 ILE A N 1
ATOM 3616 C CA . ILE A 1 445 ? -10.950 0.709 19.575 1.00 98.38 445 ILE A CA 1
ATOM 3617 C C . ILE A 1 445 ? -12.334 1.199 19.136 1.00 98.38 445 ILE A C 1
ATOM 3619 O O . ILE A 1 445 ? -13.160 0.392 18.720 1.00 98.38 445 ILE A O 1
ATOM 3623 N N . ASN A 1 446 ? -12.595 2.509 19.193 1.00 98.19 446 ASN A N 1
ATOM 3624 C CA . ASN A 1 446 ? -13.885 3.074 18.785 1.00 98.19 446 ASN A CA 1
ATOM 3625 C C . ASN A 1 446 ? -14.154 2.901 17.280 1.00 98.19 446 ASN A C 1
ATOM 3627 O O . ASN A 1 446 ? -15.290 2.628 16.896 1.00 98.19 446 ASN A O 1
ATOM 3631 N N . ILE A 1 447 ? -13.122 3.008 16.439 1.00 98.50 447 ILE A N 1
ATOM 3632 C CA . ILE A 1 447 ? -13.193 2.706 15.002 1.00 98.50 447 ILE A CA 1
ATOM 3633 C C . ILE A 1 447 ? -13.512 1.222 14.785 1.00 98.50 447 ILE A C 1
ATOM 3635 O O . ILE A 1 447 ? -14.319 0.890 13.928 1.00 98.50 447 ILE A O 1
ATOM 3639 N N . SER A 1 448 ? -12.970 0.325 15.609 1.00 97.94 448 SER A N 1
ATOM 3640 C CA . SER A 1 448 ? -13.238 -1.117 15.509 1.00 97.94 448 SER A CA 1
ATOM 3641 C C . SER A 1 448 ? -14.693 -1.506 15.848 1.00 97.94 448 SER A C 1
ATOM 3643 O O . SER A 1 448 ? -15.111 -2.626 15.565 1.00 97.94 448 SER A O 1
ATOM 3645 N N . TYR A 1 449 ? -15.488 -0.607 16.443 1.00 97.06 449 TYR A N 1
ATOM 3646 C CA . TYR A 1 449 ? -16.934 -0.802 16.629 1.00 97.06 449 TYR A CA 1
ATOM 3647 C C . TYR A 1 449 ? -17.770 -0.402 15.404 1.00 97.06 449 TYR A C 1
ATOM 3649 O O . TYR A 1 449 ? -18.977 -0.644 15.404 1.00 97.06 449 TYR A O 1
ATOM 3657 N N . VAL A 1 450 ? -17.171 0.211 14.377 1.00 96.50 450 VAL A N 1
ATOM 3658 C CA . VAL A 1 450 ? -17.864 0.549 13.127 1.00 96.50 450 VAL A CA 1
ATOM 3659 C C . VAL A 1 450 ? -18.376 -0.727 12.459 1.00 96.50 450 VAL A C 1
ATOM 3661 O O . VAL A 1 450 ? -17.691 -1.749 12.434 1.00 96.50 450 VAL A O 1
ATOM 3664 N N . ASP A 1 451 ? -19.599 -0.678 11.935 1.00 93.25 451 ASP A N 1
ATOM 3665 C CA . ASP A 1 451 ? -20.220 -1.796 11.222 1.00 93.25 451 ASP A CA 1
ATOM 3666 C C . ASP A 1 451 ? -19.817 -1.821 9.743 1.00 93.25 451 ASP A C 1
ATOM 3668 O O . ASP A 1 451 ? -20.641 -1.674 8.848 1.00 93.25 451 ASP A O 1
ATOM 3672 N N . ASP A 1 452 ? -18.512 -1.965 9.515 1.00 94.19 452 ASP A N 1
ATOM 3673 C CA . ASP A 1 452 ? -17.894 -2.139 8.202 1.00 94.19 452 ASP A CA 1
ATOM 3674 C C . ASP A 1 452 ? -16.854 -3.263 8.290 1.00 94.19 452 ASP A C 1
ATOM 3676 O O . ASP A 1 452 ? -15.950 -3.236 9.131 1.00 94.19 452 ASP A O 1
ATOM 3680 N N . THR A 1 453 ? -17.015 -4.285 7.450 1.00 89.56 453 THR A N 1
ATOM 3681 C CA . THR A 1 453 ? -16.198 -5.502 7.500 1.00 89.56 453 THR A CA 1
ATOM 3682 C C . THR A 1 453 ? -14.733 -5.237 7.162 1.00 89.56 453 THR A C 1
ATOM 3684 O O . THR A 1 453 ? -13.859 -5.803 7.812 1.00 89.56 453 THR A O 1
ATOM 3687 N N . GLU A 1 454 ? -14.445 -4.367 6.196 1.00 89.38 454 GLU A N 1
ATOM 3688 C CA . GLU A 1 454 ? -13.074 -4.094 5.756 1.00 89.38 454 GLU A CA 1
ATOM 3689 C C . GLU A 1 454 ? -12.326 -3.248 6.792 1.00 89.38 454 GLU A C 1
ATOM 3691 O O . GLU A 1 454 ? -11.184 -3.550 7.142 1.00 89.38 454 GLU A O 1
ATOM 3696 N N . VAL A 1 455 ? -12.993 -2.241 7.368 1.00 94.38 455 VAL A N 1
ATOM 3697 C CA . VAL A 1 455 ? -12.447 -1.459 8.489 1.00 94.38 455 VAL A CA 1
ATOM 3698 C C . VAL A 1 455 ? -12.177 -2.363 9.692 1.00 94.38 455 VAL A C 1
ATOM 3700 O O . VAL A 1 455 ? -11.117 -2.264 10.314 1.00 94.38 455 VAL A O 1
ATOM 3703 N N . PHE A 1 456 ? -13.109 -3.263 10.019 1.00 95.62 456 PHE A N 1
ATOM 3704 C CA . PHE A 1 456 ? -12.937 -4.179 11.141 1.00 95.62 456 PHE A CA 1
ATOM 3705 C C . PHE A 1 456 ? -11.772 -5.152 10.926 1.00 95.62 456 PHE A C 1
ATOM 3707 O O . PHE A 1 456 ? -10.991 -5.342 11.854 1.00 95.62 456 PHE A O 1
ATOM 3714 N N . LYS A 1 457 ? -11.609 -5.712 9.719 1.00 91.75 457 LYS A N 1
ATOM 3715 C CA . LYS A 1 457 ? -10.489 -6.607 9.375 1.00 91.75 457 LYS A CA 1
ATOM 3716 C C . LYS A 1 457 ? -9.131 -5.943 9.571 1.00 91.75 457 LYS A C 1
ATOM 3718 O O . LYS A 1 457 ? -8.292 -6.487 10.280 1.00 91.75 457 LYS A O 1
ATOM 3723 N N . VAL A 1 458 ? -8.954 -4.728 9.042 1.00 92.88 458 VAL A N 1
ATOM 3724 C CA . VAL A 1 458 ? -7.714 -3.946 9.212 1.00 92.88 458 VAL A CA 1
ATOM 3725 C C . VAL A 1 458 ? -7.369 -3.771 10.694 1.00 92.88 458 VAL A C 1
ATOM 3727 O O . VAL A 1 458 ? -6.225 -3.975 11.106 1.00 92.88 458 VAL A O 1
ATOM 3730 N N . CYS A 1 459 ? -8.361 -3.422 11.515 1.00 97.75 459 CYS A N 1
ATOM 3731 C CA . CYS A 1 459 ? -8.176 -3.283 12.956 1.00 97.75 459 CYS A CA 1
ATOM 3732 C C . CYS A 1 459 ? -7.879 -4.626 13.640 1.00 97.75 459 CYS A C 1
ATOM 3734 O O . CYS A 1 459 ? -6.997 -4.689 14.494 1.00 97.75 459 CYS A O 1
ATOM 3736 N N . LEU A 1 460 ? -8.616 -5.686 13.293 1.00 95.88 460 LEU A N 1
ATOM 3737 C CA . LEU A 1 460 ? -8.494 -7.015 13.890 1.00 95.88 460 LEU A CA 1
ATOM 3738 C C . LEU A 1 460 ? -7.106 -7.614 13.648 1.00 95.88 460 LEU A C 1
ATOM 3740 O O . LEU A 1 460 ? -6.502 -8.106 14.599 1.00 95.88 460 LEU A O 1
ATOM 3744 N N . ASP A 1 461 ? -6.580 -7.502 12.428 1.00 93.31 461 ASP A N 1
ATOM 3745 C CA . ASP A 1 461 ? -5.234 -7.969 12.079 1.00 93.31 461 ASP A CA 1
ATOM 3746 C C . ASP A 1 461 ? -4.168 -7.307 12.961 1.00 93.31 461 ASP A C 1
ATOM 3748 O O . ASP A 1 461 ? -3.260 -7.960 13.485 1.00 93.31 461 ASP A O 1
ATOM 3752 N N . TYR A 1 462 ? -4.293 -5.995 13.177 1.00 97.31 462 TYR A N 1
ATOM 3753 C CA . TYR A 1 462 ? -3.397 -5.270 14.070 1.00 97.31 462 TYR A CA 1
ATOM 3754 C C . TYR A 1 462 ? -3.573 -5.688 15.537 1.00 97.31 462 TYR A C 1
ATOM 3756 O O . TYR A 1 462 ? -2.581 -5.923 16.231 1.00 97.31 462 TYR A O 1
ATOM 3764 N N . TRP A 1 463 ? -4.815 -5.798 16.021 1.00 98.06 463 TRP A N 1
ATOM 3765 C CA . TRP A 1 463 ? -5.088 -6.190 17.403 1.00 98.06 463 TRP A CA 1
ATOM 3766 C C . TRP A 1 463 ? -4.564 -7.586 17.720 1.00 98.06 463 TRP A C 1
ATOM 3768 O O . TRP A 1 463 ? -3.924 -7.758 18.755 1.00 98.06 463 TRP A O 1
ATOM 3778 N N . ASN A 1 464 ? -4.775 -8.553 16.828 1.00 95.81 464 ASN A N 1
ATOM 3779 C CA . ASN A 1 464 ? -4.228 -9.899 16.956 1.00 95.81 464 ASN A CA 1
ATOM 3780 C C . ASN A 1 464 ? -2.698 -9.855 17.081 1.00 95.81 464 ASN A C 1
ATOM 3782 O O . ASN A 1 464 ? -2.150 -10.382 18.048 1.00 95.81 464 ASN A O 1
ATOM 3786 N N . SER A 1 465 ? -2.024 -9.125 16.184 1.00 94.62 465 SER A N 1
ATOM 3787 C CA . SER A 1 465 ? -0.566 -8.970 16.214 1.00 94.62 465 SER A CA 1
ATOM 3788 C C . SER A 1 465 ? -0.056 -8.343 17.518 1.00 94.62 465 SER A C 1
ATOM 3790 O O . SER A 1 465 ? 0.945 -8.810 18.060 1.00 94.62 465 SER A O 1
ATOM 3792 N N . LEU A 1 466 ? -0.711 -7.293 18.028 1.00 95.50 466 LEU A N 1
ATOM 3793 C CA . LEU A 1 466 ? -0.299 -6.628 19.270 1.00 95.50 466 LEU A CA 1
ATOM 3794 C C . LEU A 1 466 ? -0.523 -7.526 20.493 1.00 95.50 466 LEU A C 1
ATOM 3796 O O . LEU A 1 466 ? 0.336 -7.613 21.370 1.00 95.50 466 LEU A O 1
ATOM 3800 N N . VAL A 1 467 ? -1.685 -8.176 20.575 1.00 94.94 467 VAL A N 1
ATOM 3801 C CA . VAL A 1 467 ? -2.028 -9.055 21.698 1.00 94.94 467 VAL A CA 1
ATOM 3802 C C . VAL A 1 467 ? -1.092 -10.264 21.729 1.00 94.94 467 VAL A C 1
ATOM 3804 O O . VAL A 1 467 ? -0.612 -10.618 22.806 1.00 94.94 467 VAL A O 1
ATOM 3807 N N . LEU A 1 468 ? -0.786 -10.853 20.568 1.00 91.25 468 LEU A N 1
ATOM 3808 C CA . LEU A 1 468 ? 0.189 -11.934 20.446 1.00 91.25 468 LEU A CA 1
ATOM 3809 C C . LEU A 1 468 ? 1.576 -11.489 20.937 1.00 91.25 468 LEU A C 1
ATOM 3811 O O . LEU A 1 468 ? 2.167 -12.183 21.759 1.00 91.25 468 LEU A O 1
ATOM 3815 N N . GLU A 1 469 ? 2.061 -10.306 20.530 1.00 90.06 469 GLU A N 1
ATOM 3816 C CA . GLU A 1 469 ? 3.344 -9.761 21.014 1.00 90.06 469 GLU A CA 1
ATOM 3817 C C . GLU A 1 469 ? 3.359 -9.638 22.550 1.00 90.06 469 GLU A C 1
ATOM 3819 O O . GLU A 1 469 ? 4.326 -10.033 23.206 1.00 90.06 469 GLU A O 1
ATOM 3824 N N . LEU A 1 470 ? 2.284 -9.109 23.145 1.00 90.00 470 LEU A N 1
ATOM 3825 C CA . LEU A 1 470 ? 2.168 -8.964 24.600 1.00 90.00 470 LEU A CA 1
ATOM 3826 C C . LEU A 1 470 ? 2.101 -10.322 25.321 1.00 90.00 470 LEU A C 1
ATOM 3828 O O . LEU A 1 470 ? 2.649 -10.456 26.417 1.00 90.00 470 LEU A O 1
ATOM 3832 N N . PHE A 1 471 ? 1.452 -11.320 24.717 1.00 86.94 471 PHE A N 1
ATOM 3833 C CA . PHE A 1 471 ? 1.320 -12.674 25.256 1.00 86.94 471 PHE A CA 1
ATOM 3834 C C . PHE A 1 471 ? 2.630 -13.473 25.183 1.00 86.94 471 PHE A C 1
ATOM 3836 O O . PHE A 1 471 ? 3.047 -14.059 26.183 1.00 86.94 471 PHE A O 1
ATOM 3843 N N . GLU A 1 472 ? 3.330 -13.461 24.047 1.00 84.19 472 GLU A N 1
ATOM 3844 C CA . GLU A 1 472 ? 4.613 -14.161 23.889 1.00 84.19 472 GLU A CA 1
ATOM 3845 C C . GLU A 1 472 ? 5.684 -13.619 24.843 1.00 84.19 472 GLU A C 1
ATOM 3847 O O . GLU A 1 472 ? 6.443 -14.385 25.444 1.00 84.19 472 GLU A O 1
ATOM 3852 N N . LEU A 1 473 ? 5.727 -12.298 25.041 1.00 75.62 473 LEU A N 1
ATOM 3853 C CA . LEU A 1 473 ? 6.620 -11.673 26.021 1.00 75.62 473 LEU A CA 1
ATOM 3854 C C . LEU A 1 473 ? 6.329 -12.134 27.457 1.00 75.62 473 LEU A C 1
ATOM 3856 O O . LEU A 1 473 ? 7.249 -12.180 28.274 1.00 75.62 473 LEU A O 1
ATOM 3860 N N . HIS A 1 474 ? 5.078 -12.484 27.765 1.00 69.31 474 HIS A N 1
ATOM 3861 C CA . HIS A 1 474 ? 4.682 -12.972 29.081 1.00 69.31 474 HIS A CA 1
ATOM 3862 C C . HIS A 1 474 ? 5.100 -14.431 29.306 1.00 69.31 474 HIS A C 1
ATOM 3864 O O . HIS A 1 474 ? 5.774 -14.711 30.294 1.00 69.31 474 HIS A O 1
ATOM 3870 N N . ASN A 1 475 ? 4.788 -15.339 28.376 1.00 66.44 475 ASN A N 1
ATOM 3871 C CA . ASN A 1 475 ? 5.096 -16.769 28.530 1.00 66.44 475 ASN A CA 1
ATOM 3872 C C . ASN A 1 475 ? 6.598 -17.070 28.585 1.00 66.44 475 ASN A C 1
ATOM 3874 O O . ASN A 1 475 ? 7.024 -18.021 29.240 1.00 66.44 475 ASN A O 1
ATOM 3878 N N . ASN A 1 476 ? 7.419 -16.257 27.917 1.00 60.69 476 ASN A N 1
ATOM 3879 C CA . ASN A 1 476 ? 8.872 -16.418 27.935 1.00 60.69 476 ASN A CA 1
ATOM 3880 C C . ASN A 1 476 ? 9.507 -16.137 29.316 1.00 60.69 476 ASN A C 1
ATOM 3882 O O . ASN A 1 476 ? 10.669 -16.485 29.519 1.00 60.69 476 ASN A O 1
ATOM 3886 N N . LEU A 1 477 ? 8.774 -15.545 30.270 1.00 54.25 477 LEU A N 1
ATOM 3887 C CA . LEU A 1 477 ? 9.232 -15.353 31.654 1.00 54.25 477 LEU A CA 1
ATOM 3888 C C . LEU A 1 477 ? 9.011 -16.590 32.539 1.00 54.25 477 LEU A C 1
ATOM 3890 O O . LEU A 1 477 ? 9.755 -16.779 33.501 1.00 54.25 477 LEU A O 1
ATOM 3894 N N . ASP A 1 478 ? 8.047 -17.449 32.198 1.00 46.72 478 ASP A N 1
ATOM 3895 C CA . ASP A 1 478 ? 7.640 -18.580 33.042 1.00 46.72 478 ASP A CA 1
ATOM 3896 C C . ASP A 1 478 ? 8.381 -19.894 32.707 1.00 46.72 478 ASP A C 1
ATOM 3898 O O . ASP A 1 478 ? 8.211 -20.896 33.404 1.00 46.72 478 ASP A O 1
ATOM 3902 N N . ASN A 1 479 ? 9.250 -19.912 31.680 1.00 43.56 479 ASN A N 1
ATOM 3903 C CA . ASN A 1 479 ? 9.950 -21.122 31.230 1.00 43.56 479 ASN A CA 1
ATOM 3904 C C . ASN A 1 479 ? 11.498 -20.991 31.241 1.00 43.56 479 ASN A C 1
ATOM 3906 O O . ASN A 1 479 ? 12.078 -20.407 30.322 1.00 43.56 479 ASN A O 1
ATOM 3910 N N . PRO A 1 480 ? 12.213 -21.600 32.214 1.00 41.03 480 PRO A N 1
ATOM 3911 C CA . PRO A 1 480 ? 13.677 -21.517 32.331 1.00 41.03 480 PRO A CA 1
ATOM 3912 C C . PRO A 1 480 ? 14.467 -22.199 31.198 1.00 41.03 480 PRO A C 1
ATOM 3914 O O . PRO A 1 480 ? 15.689 -22.073 31.145 1.00 41.03 480 PRO A O 1
ATOM 3917 N N . ALA A 1 481 ? 13.812 -22.968 30.320 1.00 46.91 481 ALA A N 1
ATOM 3918 C CA . ALA A 1 481 ? 14.475 -23.777 29.294 1.00 46.91 481 ALA A CA 1
ATOM 3919 C C . ALA A 1 481 ? 14.749 -23.027 27.972 1.00 46.91 481 ALA A C 1
ATOM 3921 O O . ALA A 1 481 ? 15.540 -23.495 27.152 1.00 46.91 481 ALA A O 1
ATOM 3922 N N . VAL A 1 482 ? 14.121 -21.867 27.745 1.00 45.00 482 VAL A N 1
ATOM 3923 C CA . VAL A 1 482 ? 14.151 -21.176 26.438 1.00 45.00 482 VAL A CA 1
ATOM 3924 C C . VAL A 1 482 ? 15.360 -20.240 26.289 1.00 45.00 482 VAL A C 1
ATOM 3926 O O . VAL A 1 482 ? 15.795 -19.964 25.171 1.00 45.00 482 VAL A O 1
ATOM 3929 N N . THR A 1 483 ? 16.010 -19.852 27.392 1.00 41.38 483 THR A N 1
ATOM 3930 C CA . THR A 1 483 ? 17.233 -19.023 27.403 1.00 41.38 483 THR A CA 1
ATOM 3931 C C . THR A 1 483 ? 18.403 -19.649 26.634 1.00 41.38 483 THR A C 1
ATOM 3933 O O . THR A 1 483 ? 19.292 -18.930 26.185 1.00 41.38 483 THR A O 1
ATOM 3936 N N . VAL A 1 484 ? 18.404 -20.972 26.432 1.00 37.31 484 VAL A N 1
ATOM 3937 C CA . VAL A 1 484 ? 19.455 -21.698 25.694 1.00 37.31 484 VAL A CA 1
ATOM 3938 C C . VAL A 1 484 ? 19.195 -21.735 24.178 1.00 37.31 484 VAL A C 1
ATOM 3940 O O . VAL A 1 484 ? 20.143 -21.776 23.396 1.00 37.31 484 VAL A O 1
ATOM 3943 N N . ASN A 1 485 ? 17.939 -21.637 23.726 1.00 38.09 485 ASN A N 1
ATOM 3944 C CA . ASN A 1 485 ? 17.594 -21.743 22.299 1.00 38.09 485 ASN A CA 1
ATOM 3945 C C . ASN A 1 485 ? 17.728 -20.427 21.514 1.00 38.09 485 ASN A C 1
ATOM 3947 O O . ASN A 1 485 ? 17.668 -20.436 20.283 1.00 38.09 485 ASN A O 1
ATOM 3951 N N . MET A 1 486 ? 17.974 -19.300 22.187 1.00 38.97 486 MET A N 1
ATOM 3952 C CA . MET A 1 486 ? 18.067 -17.985 21.539 1.00 38.97 486 MET A CA 1
ATOM 3953 C C . MET A 1 486 ? 19.391 -17.745 20.784 1.00 38.97 486 MET A C 1
ATOM 3955 O O . MET A 1 486 ? 19.521 -16.749 20.080 1.00 38.97 486 MET A O 1
ATOM 3959 N N . MET A 1 487 ? 20.355 -18.674 20.858 1.00 40.47 487 MET A N 1
ATOM 3960 C CA . MET A 1 487 ? 21.557 -18.662 20.004 1.00 40.47 487 MET A CA 1
ATOM 3961 C C . MET A 1 487 ? 21.380 -19.405 18.663 1.00 40.47 487 MET A C 1
ATOM 3963 O O . MET A 1 487 ? 22.278 -19.341 17.828 1.00 40.47 487 MET A O 1
ATOM 3967 N N . GLY A 1 488 ? 20.263 -20.116 18.435 1.00 34.69 488 GLY A N 1
ATOM 3968 C CA . GLY A 1 488 ? 20.144 -21.093 17.337 1.00 34.69 488 GLY A CA 1
ATOM 3969 C C . GLY A 1 488 ? 19.135 -20.797 16.219 1.00 34.69 488 GLY A C 1
ATOM 3970 O O . GLY A 1 488 ? 19.154 -21.492 15.206 1.00 34.69 488 GLY A O 1
ATOM 3971 N N . LEU A 1 489 ? 18.261 -19.796 16.349 1.00 34.38 489 LEU A N 1
ATOM 3972 C CA . LEU A 1 489 ? 17.193 -19.531 15.372 1.00 34.38 489 LEU A CA 1
ATOM 3973 C C . LEU A 1 489 ? 17.526 -18.335 14.465 1.00 34.38 489 LEU A C 1
ATOM 3975 O O . LEU A 1 489 ? 17.043 -17.226 14.659 1.00 34.38 489 LEU A O 1
ATOM 3979 N N . GLN A 1 490 ? 18.358 -18.575 13.447 1.00 31.73 490 GLN A N 1
ATOM 3980 C CA . GLN A 1 490 ? 18.609 -17.629 12.344 1.00 31.73 490 GLN A CA 1
ATOM 3981 C C . GLN A 1 490 ? 17.816 -17.940 11.060 1.00 31.73 490 GLN A C 1
ATOM 3983 O O . GLN A 1 490 ? 18.063 -17.324 10.029 1.00 31.73 490 GLN A O 1
ATOM 3988 N N . THR A 1 491 ? 16.868 -18.882 11.064 1.00 30.06 491 THR A N 1
ATOM 3989 C CA . THR A 1 491 ? 16.200 -19.316 9.821 1.00 30.06 491 THR A CA 1
ATOM 3990 C C . THR A 1 491 ? 14.731 -19.694 10.018 1.00 30.06 491 THR A C 1
ATOM 3992 O O . THR A 1 491 ? 14.379 -20.863 9.968 1.00 30.06 491 THR A O 1
ATOM 3995 N N . ILE A 1 492 ? 13.853 -18.701 10.205 1.00 32.91 492 ILE A N 1
ATOM 3996 C CA . ILE A 1 492 ? 12.458 -18.742 9.720 1.00 32.91 492 ILE A CA 1
ATOM 3997 C C . ILE A 1 492 ? 11.903 -17.312 9.597 1.00 32.91 492 ILE A C 1
ATOM 3999 O O . ILE A 1 492 ? 12.187 -16.439 10.413 1.00 32.91 492 ILE A O 1
ATOM 4003 N N . ASN A 1 493 ? 11.161 -17.070 8.518 1.00 33.00 493 ASN A N 1
ATOM 4004 C CA . ASN A 1 493 ? 10.862 -15.760 7.933 1.00 33.00 493 ASN A CA 1
ATOM 4005 C C . ASN A 1 493 ? 9.816 -14.927 8.707 1.00 33.00 493 ASN A C 1
ATOM 4007 O O . ASN A 1 493 ? 8.681 -14.807 8.258 1.00 33.00 493 ASN A O 1
ATOM 4011 N N . SER A 1 494 ? 10.209 -14.280 9.807 1.00 30.25 494 SER A N 1
ATOM 4012 C CA . SER A 1 494 ? 9.445 -13.171 10.404 1.00 30.25 494 SER A CA 1
ATOM 4013 C C . SER A 1 494 ? 10.307 -11.905 10.442 1.00 30.25 494 SER A C 1
ATOM 4015 O O . SER A 1 494 ? 11.014 -11.611 11.407 1.00 30.25 494 SER A O 1
ATOM 4017 N N . TRP A 1 495 ? 10.320 -11.176 9.326 1.00 31.08 495 TRP A N 1
ATOM 4018 C CA . TRP A 1 495 ? 10.996 -9.886 9.209 1.00 31.08 495 TRP A CA 1
ATOM 4019 C C . TRP A 1 495 ? 10.169 -8.822 9.942 1.00 31.08 495 TRP A C 1
ATOM 4021 O O . TRP A 1 495 ? 9.311 -8.217 9.315 1.00 31.08 495 TRP A O 1
ATOM 4031 N N . ASN A 1 496 ? 10.373 -8.647 11.257 1.00 32.44 496 ASN A N 1
ATOM 4032 C CA . ASN A 1 496 ? 10.104 -7.382 11.980 1.00 32.44 496 ASN A CA 1
ATOM 4033 C C . ASN A 1 496 ? 10.616 -7.306 13.439 1.00 32.44 496 ASN A C 1
ATOM 4035 O O . ASN A 1 496 ? 10.441 -6.272 14.078 1.00 32.44 496 ASN A O 1
ATOM 4039 N N . LEU A 1 497 ? 11.326 -8.307 13.980 1.00 34.44 497 LEU A N 1
ATOM 4040 C CA . LEU A 1 497 ? 12.077 -8.124 15.235 1.00 34.44 497 LEU A CA 1
ATOM 4041 C C . LEU A 1 497 ? 13.517 -7.661 14.957 1.00 34.44 497 LEU A C 1
ATOM 4043 O O . LEU A 1 497 ? 14.476 -8.417 15.097 1.00 34.44 497 LEU A O 1
ATOM 4047 N N . GLN A 1 498 ? 13.696 -6.389 14.598 1.00 27.98 498 GLN A N 1
ATOM 4048 C CA . GLN A 1 498 ? 14.999 -5.748 14.789 1.00 27.98 498 GLN A CA 1
ATOM 4049 C C . GLN A 1 498 ? 15.116 -5.364 16.271 1.00 27.98 498 GLN A C 1
ATOM 4051 O O . GLN A 1 498 ? 14.687 -4.293 16.685 1.00 27.98 498 GLN A O 1
ATOM 4056 N N . MET A 1 499 ? 15.665 -6.260 17.094 1.00 32.47 499 MET A N 1
ATOM 4057 C CA . MET A 1 499 ? 16.137 -5.893 18.432 1.00 32.47 499 MET A CA 1
ATOM 4058 C C . MET A 1 499 ? 17.551 -5.305 18.300 1.00 32.47 499 MET A C 1
ATOM 4060 O O . MET A 1 499 ? 18.435 -5.993 17.777 1.00 32.47 499 MET A O 1
ATOM 4064 N N . PRO A 1 500 ? 17.816 -4.070 18.763 1.00 29.80 500 PRO A N 1
ATOM 4065 C CA . PRO A 1 500 ? 19.181 -3.593 18.931 1.00 29.80 500 PRO A CA 1
ATOM 4066 C C . PRO A 1 500 ? 19.891 -4.491 19.948 1.00 29.80 500 PRO A C 1
ATOM 4068 O O . PRO A 1 500 ? 19.377 -4.734 21.040 1.00 29.80 500 PRO A O 1
ATOM 4071 N N . LEU A 1 501 ? 21.071 -4.995 19.584 1.00 29.23 501 LEU A N 1
ATOM 4072 C CA . LEU A 1 501 ? 21.967 -5.746 20.465 1.00 29.23 501 LEU A CA 1
ATOM 4073 C C . LEU A 1 501 ? 22.331 -4.895 21.696 1.00 29.23 501 LEU A C 1
ATOM 4075 O O . LEU A 1 501 ? 23.315 -4.157 21.681 1.00 29.23 501 LEU A O 1
ATOM 4079 N N . LEU A 1 502 ? 21.561 -5.013 22.778 1.00 32.88 502 LEU A N 1
ATOM 4080 C CA . LEU A 1 502 ? 21.949 -4.503 24.088 1.00 32.88 502 LEU A CA 1
ATOM 4081 C C . LEU A 1 502 ? 22.943 -5.484 24.714 1.00 32.88 502 LEU A C 1
ATOM 4083 O O . LEU A 1 502 ? 22.596 -6.512 25.292 1.00 32.88 502 LEU A O 1
ATOM 4087 N N . HIS A 1 503 ? 24.220 -5.154 24.553 1.00 27.78 503 HIS A N 1
ATOM 4088 C CA . HIS A 1 503 ? 25.311 -5.723 25.329 1.00 27.78 503 HIS A CA 1
ATOM 4089 C C . HIS A 1 503 ? 25.128 -5.334 26.810 1.00 27.78 503 HIS A C 1
ATOM 4091 O O . HIS A 1 503 ? 25.374 -4.189 27.181 1.00 27.78 503 HIS A O 1
ATOM 4097 N N . GLY A 1 504 ? 24.744 -6.296 27.656 1.00 29.81 504 GLY A N 1
ATOM 4098 C CA . GLY A 1 504 ? 24.945 -6.231 29.109 1.00 29.81 504 GLY A CA 1
ATOM 4099 C C . GLY A 1 504 ? 23.688 -6.351 29.982 1.00 29.81 504 GLY A C 1
ATOM 4100 O O . GLY A 1 504 ? 22.786 -5.530 29.897 1.00 29.81 504 GLY A O 1
ATOM 4101 N N . MET A 1 505 ? 23.751 -7.309 30.919 1.00 32.28 505 MET A N 1
ATOM 4102 C CA . MET A 1 505 ? 22.938 -7.486 32.141 1.00 32.28 505 MET A CA 1
ATOM 4103 C C . MET A 1 505 ? 21.608 -8.258 32.013 1.00 32.28 505 MET A C 1
ATOM 4105 O O . MET A 1 505 ? 20.572 -7.736 31.622 1.00 32.28 505 MET A O 1
ATOM 4109 N N . VAL A 1 506 ? 21.654 -9.518 32.462 1.00 39.50 506 VAL A N 1
ATOM 4110 C CA . VAL A 1 506 ? 20.540 -10.483 32.565 1.00 39.50 506 VAL A CA 1
ATOM 4111 C C . VAL A 1 506 ? 19.542 -10.126 33.691 1.00 39.50 506 VAL A C 1
ATOM 4113 O O . VAL A 1 506 ? 18.427 -10.634 33.703 1.00 39.50 506 VAL A O 1
ATOM 4116 N N . ASP A 1 507 ? 19.867 -9.179 34.577 1.00 37.22 507 ASP A N 1
ATOM 4117 C CA . ASP A 1 507 ? 19.057 -8.850 35.767 1.00 37.22 507 ASP A CA 1
ATOM 4118 C C . ASP A 1 507 ? 17.993 -7.740 35.564 1.00 37.22 507 ASP A C 1
ATOM 4120 O O . ASP A 1 507 ? 17.315 -7.354 36.515 1.00 37.22 507 ASP A O 1
ATOM 4124 N N . GLY A 1 508 ? 17.817 -7.202 34.346 1.00 41.81 508 GLY A N 1
ATOM 4125 C CA . GLY A 1 508 ? 16.985 -6.006 34.089 1.00 41.81 508 GLY A CA 1
ATOM 4126 C C . GLY A 1 508 ? 15.685 -6.193 33.287 1.00 41.81 508 GLY A C 1
ATOM 4127 O O . GLY A 1 508 ? 14.910 -5.243 33.181 1.00 41.81 508 GLY A O 1
ATOM 4128 N N . LEU A 1 509 ? 15.423 -7.376 32.715 1.00 48.25 509 LEU A N 1
ATOM 4129 C CA . LEU A 1 509 ? 14.328 -7.569 31.743 1.00 48.25 509 LEU A CA 1
ATOM 4130 C C . LEU A 1 509 ? 12.927 -7.679 32.386 1.00 48.25 509 LEU A C 1
ATOM 4132 O O . LEU A 1 509 ? 11.950 -7.159 31.849 1.00 48.25 509 LEU A O 1
ATOM 4136 N N . GLY A 1 510 ? 12.822 -8.324 33.555 1.00 55.09 510 GLY A N 1
ATOM 4137 C CA . GLY A 1 510 ? 11.542 -8.587 34.236 1.00 55.09 510 GLY A CA 1
ATOM 4138 C C . GLY A 1 510 ? 10.723 -7.330 34.598 1.00 55.09 510 GLY A C 1
ATOM 4139 O O . GLY A 1 510 ? 9.529 -7.280 34.292 1.00 55.09 510 GLY A O 1
ATOM 4140 N N . PRO A 1 511 ? 11.329 -6.279 35.190 1.00 56.62 511 PRO A N 1
ATOM 4141 C CA . PRO A 1 511 ? 10.626 -5.037 35.523 1.00 56.62 511 PRO A CA 1
ATOM 4142 C C . PRO A 1 511 ? 10.091 -4.283 34.297 1.00 56.62 511 PRO A C 1
ATOM 4144 O O . PRO A 1 511 ? 9.000 -3.718 34.358 1.00 56.62 511 PRO A O 1
ATOM 4147 N N . GLN A 1 512 ? 10.826 -4.294 33.179 1.00 60.91 512 GLN A N 1
ATOM 4148 C CA . GLN A 1 512 ? 10.441 -3.579 31.956 1.00 60.91 512 GLN A CA 1
ATOM 4149 C C . GLN A 1 512 ? 9.250 -4.244 31.250 1.00 60.91 512 GLN A C 1
ATOM 4151 O O . GLN A 1 512 ? 8.323 -3.556 30.820 1.00 60.91 512 GLN A O 1
ATOM 4156 N N . ILE A 1 513 ? 9.216 -5.581 31.198 1.00 64.69 513 ILE A N 1
ATOM 4157 C CA . ILE A 1 513 ? 8.087 -6.330 30.619 1.00 64.69 513 ILE A CA 1
ATOM 4158 C C . ILE A 1 513 ? 6.815 -6.129 31.460 1.00 64.69 513 ILE A C 1
ATOM 4160 O O . ILE A 1 513 ? 5.739 -5.873 30.914 1.00 64.69 513 ILE A O 1
ATOM 4164 N N . SER A 1 514 ? 6.936 -6.147 32.794 1.00 69.56 514 SER A N 1
ATOM 4165 C CA . SER A 1 514 ? 5.805 -5.881 33.695 1.00 69.56 514 SER A CA 1
ATOM 4166 C C . SER A 1 514 ? 5.247 -4.457 33.548 1.00 69.56 514 SER A C 1
ATOM 4168 O O . SER A 1 514 ? 4.034 -4.266 33.656 1.00 69.56 514 SER A O 1
ATOM 4170 N N . GLN A 1 515 ? 6.099 -3.458 33.288 1.00 80.00 515 GLN A N 1
ATOM 4171 C CA . GLN A 1 515 ? 5.674 -2.072 33.051 1.00 80.00 515 GLN A CA 1
ATOM 4172 C C . GLN A 1 515 ? 4.912 -1.918 31.731 1.00 80.00 515 GLN A C 1
ATOM 4174 O O . GLN A 1 515 ? 3.860 -1.278 31.707 1.00 80.00 515 GLN A O 1
ATOM 4179 N N . ARG A 1 516 ? 5.382 -2.554 30.649 1.00 86.31 516 ARG A N 1
ATOM 4180 C CA . ARG A 1 516 ? 4.694 -2.525 29.349 1.00 86.31 516 ARG A CA 1
ATOM 4181 C C . ARG A 1 516 ? 3.319 -3.194 29.425 1.00 86.31 516 ARG A C 1
ATOM 4183 O O . ARG A 1 516 ? 2.351 -2.656 28.902 1.00 86.31 516 ARG A O 1
ATOM 4190 N N . ARG A 1 517 ? 3.173 -4.298 30.166 1.00 82.75 517 ARG A N 1
ATOM 4191 C CA . ARG A 1 517 ? 1.850 -4.907 30.414 1.00 82.75 517 ARG A CA 1
ATOM 4192 C C . ARG A 1 517 ? 0.900 -3.945 31.130 1.00 82.75 517 ARG A C 1
ATOM 4194 O O . ARG A 1 517 ? -0.255 -3.806 30.737 1.00 82.75 517 ARG A O 1
ATOM 4201 N N . GLN A 1 518 ? 1.385 -3.271 32.172 1.00 88.88 518 GLN A N 1
ATOM 4202 C CA . GLN A 1 518 ? 0.572 -2.324 32.934 1.00 88.88 518 GLN A CA 1
ATOM 4203 C C . GLN A 1 518 ? 0.132 -1.125 32.081 1.00 88.88 518 GLN A C 1
ATOM 4205 O O . GLN A 1 518 ? -0.994 -0.655 32.238 1.00 88.88 518 GLN A O 1
ATOM 4210 N N . LEU A 1 519 ? 0.978 -0.680 31.146 1.00 93.81 519 LEU A N 1
ATOM 4211 C CA . LEU A 1 519 ? 0.661 0.375 30.184 1.00 93.81 519 LEU A CA 1
ATOM 4212 C C . LEU A 1 519 ? -0.570 0.030 29.329 1.00 93.81 519 LEU A C 1
ATOM 4214 O O . LEU A 1 519 ? -1.466 0.859 29.173 1.00 93.81 519 LEU A O 1
ATOM 4218 N N . TYR A 1 520 ? -0.640 -1.201 28.813 1.00 95.88 520 TYR A N 1
ATOM 4219 C CA . TYR A 1 520 ? -1.711 -1.645 27.914 1.00 95.88 520 TYR A CA 1
ATOM 4220 C C . TYR A 1 520 ? -2.933 -2.243 28.620 1.00 95.88 520 TYR A C 1
ATOM 4222 O O . TYR A 1 520 ? -3.930 -2.516 27.955 1.00 95.88 520 TYR A O 1
ATOM 4230 N N . ALA A 1 521 ? -2.917 -2.409 29.946 1.00 94.44 521 ALA A N 1
ATOM 4231 C CA . ALA A 1 521 ? -3.989 -3.083 30.686 1.00 94.44 521 ALA A CA 1
ATOM 4232 C C . ALA A 1 521 ? -5.391 -2.502 30.401 1.00 94.44 521 ALA A C 1
ATOM 4234 O O . ALA A 1 521 ? -6.329 -3.241 30.101 1.00 94.44 521 ALA A O 1
ATOM 4235 N N . ALA A 1 522 ? -5.538 -1.172 30.423 1.00 96.69 522 ALA A N 1
ATOM 4236 C CA . ALA A 1 522 ? -6.823 -0.521 30.158 1.00 96.69 522 ALA A CA 1
ATOM 4237 C C . ALA A 1 522 ? -7.285 -0.651 28.685 1.00 96.69 522 ALA A C 1
ATOM 4239 O O . ALA A 1 522 ? -8.434 -1.052 28.471 1.00 96.69 522 ALA A O 1
ATOM 4240 N N . PRO A 1 523 ? -6.443 -0.376 27.663 1.00 97.75 523 PRO A N 1
ATOM 4241 C CA . PRO A 1 523 ? -6.770 -0.694 26.270 1.00 97.75 523 PRO A CA 1
ATOM 4242 C C . PRO A 1 523 ? -7.150 -2.163 26.041 1.00 97.75 523 PRO A C 1
ATOM 4244 O O . PRO A 1 523 ? -8.159 -2.422 25.390 1.00 97.75 523 PRO A O 1
ATOM 4247 N N . MET A 1 524 ? -6.411 -3.118 26.618 1.00 97.12 524 MET A N 1
ATOM 4248 C CA . MET A 1 524 ? -6.691 -4.553 26.466 1.00 97.12 524 MET A CA 1
ATOM 4249 C C . MET A 1 524 ? -8.027 -4.953 27.098 1.00 97.12 524 MET A C 1
ATOM 4251 O O . MET A 1 524 ? -8.769 -5.740 26.517 1.00 97.12 524 MET A O 1
ATOM 4255 N N . SER A 1 525 ? -8.387 -4.359 28.238 1.00 97.69 525 SER A N 1
ATOM 4256 C CA . SER A 1 525 ? -9.708 -4.543 28.851 1.00 97.69 525 SER A CA 1
ATOM 4257 C C . SER A 1 525 ? -10.845 -4.063 27.937 1.00 97.69 525 SER A C 1
ATOM 4259 O O . SER A 1 525 ? -11.836 -4.769 27.744 1.00 97.69 525 SER A O 1
ATOM 4261 N N . LYS A 1 526 ? -10.691 -2.897 27.293 1.00 98.06 526 LYS A N 1
ATOM 4262 C CA . LYS A 1 526 ? -11.666 -2.386 26.311 1.00 98.06 526 LYS A CA 1
ATOM 4263 C C . LYS A 1 526 ? -11.720 -3.246 25.037 1.00 98.06 526 LYS A C 1
ATOM 4265 O O . LYS A 1 526 ? -12.810 -3.508 24.528 1.00 98.06 526 LYS A O 1
ATOM 4270 N N . LEU A 1 527 ? -10.567 -3.699 24.541 1.00 98.00 527 LEU A N 1
ATOM 4271 C CA . LEU A 1 527 ? -10.451 -4.592 23.384 1.00 98.00 527 LEU A CA 1
ATOM 4272 C C . LEU A 1 527 ? -11.125 -5.945 23.643 1.00 98.00 527 LEU A C 1
ATOM 4274 O O . LEU A 1 527 ? -11.805 -6.482 22.774 1.00 98.00 527 LEU A O 1
ATOM 4278 N N . ARG A 1 528 ? -11.011 -6.467 24.863 1.00 97.50 528 ARG A N 1
ATOM 4279 C CA . ARG A 1 528 ? -11.707 -7.682 25.277 1.00 97.50 528 ARG A CA 1
ATOM 4280 C C . ARG A 1 528 ? -13.224 -7.537 25.182 1.00 97.50 528 ARG A C 1
ATOM 4282 O O . ARG A 1 528 ? -13.876 -8.398 24.596 1.00 97.50 528 ARG A O 1
ATOM 4289 N N . MET A 1 529 ? -13.780 -6.421 25.662 1.00 97.12 529 MET A N 1
ATOM 4290 C CA . MET A 1 529 ? -15.211 -6.139 25.507 1.00 97.12 529 MET A CA 1
ATOM 4291 C C . MET A 1 529 ? -15.617 -6.092 24.030 1.00 97.12 529 MET A C 1
ATOM 4293 O O . MET A 1 529 ? -16.667 -6.628 23.672 1.00 97.12 529 MET A O 1
ATOM 4297 N N . LEU A 1 530 ? -14.785 -5.490 23.171 1.00 96.50 530 LEU A N 1
ATOM 4298 C CA . LEU A 1 530 ? -15.014 -5.451 21.725 1.00 96.50 530 LEU A CA 1
ATOM 4299 C C . LEU A 1 530 ? -15.073 -6.866 21.134 1.00 96.50 530 LEU A C 1
ATOM 4301 O O . LEU A 1 530 ? -16.051 -7.186 20.459 1.00 96.50 530 LEU A O 1
ATOM 4305 N N . MET A 1 531 ? -14.081 -7.716 21.424 1.00 95.88 531 MET A N 1
ATOM 4306 C CA . MET A 1 531 ? -14.034 -9.101 20.932 1.00 95.88 531 MET A CA 1
ATOM 4307 C C . MET A 1 531 ? -15.247 -9.913 21.397 1.00 95.88 531 MET A C 1
ATOM 4309 O O . MET A 1 531 ? -15.830 -10.647 20.606 1.00 95.88 531 MET A O 1
ATOM 4313 N N . ILE A 1 532 ? -15.694 -9.727 22.645 1.00 94.06 532 ILE A N 1
ATOM 4314 C CA . ILE A 1 532 ? -16.915 -10.362 23.166 1.00 94.06 532 ILE A CA 1
ATOM 4315 C C . ILE A 1 532 ? -18.164 -9.850 22.434 1.00 94.06 532 ILE A C 1
ATOM 4317 O O . ILE A 1 532 ? -19.054 -10.626 22.099 1.00 94.06 532 ILE A O 1
ATOM 4321 N N . CYS A 1 533 ? -18.266 -8.540 22.197 1.00 92.75 533 CYS A N 1
ATOM 4322 C CA . CYS A 1 533 ? -19.462 -7.944 21.600 1.00 92.75 533 CYS A CA 1
ATOM 4323 C C . CYS A 1 533 ? -19.600 -8.236 20.104 1.00 92.75 533 CYS A C 1
ATOM 4325 O O . CYS A 1 533 ? -20.728 -8.346 19.625 1.00 92.75 533 CYS A O 1
ATOM 4327 N N . ARG A 1 534 ? -18.479 -8.341 19.384 1.00 91.12 534 ARG A N 1
ATOM 4328 C CA . ARG A 1 534 ? -18.440 -8.560 17.934 1.00 91.12 534 ARG A CA 1
ATOM 4329 C C . ARG A 1 534 ? -18.155 -10.002 17.530 1.00 91.12 534 ARG A C 1
ATOM 4331 O O . ARG A 1 534 ? -18.033 -10.233 16.332 1.00 91.12 534 ARG A O 1
ATOM 4338 N N . MET A 1 535 ? -18.037 -10.933 18.485 1.00 90.19 535 MET A N 1
ATOM 4339 C CA . MET A 1 535 ? -17.694 -12.329 18.200 1.00 90.19 535 MET A CA 1
ATOM 4340 C C . MET A 1 535 ? -18.536 -12.861 17.046 1.00 90.19 535 MET A C 1
ATOM 4342 O O . MET A 1 535 ? -19.763 -12.785 17.089 1.00 90.19 535 MET A O 1
ATOM 4346 N N . ALA A 1 536 ? -17.873 -13.353 16.005 1.00 84.38 536 ALA A N 1
ATOM 4347 C CA . ALA A 1 536 ? -18.552 -13.938 14.866 1.00 84.38 536 ALA A CA 1
ATOM 4348 C C . ALA A 1 536 ? -19.168 -15.289 15.253 1.00 84.38 536 ALA A C 1
ATOM 4350 O O . ALA A 1 536 ? -18.735 -15.940 16.209 1.00 84.38 536 ALA A O 1
ATOM 4351 N N . LYS A 1 537 ? -20.191 -15.719 14.508 1.00 76.56 537 LYS A N 1
ATOM 4352 C CA . LYS A 1 537 ? -20.760 -17.058 14.680 1.00 76.56 537 LYS A CA 1
ATOM 4353 C C . LYS A 1 537 ? -19.637 -18.090 14.461 1.00 76.56 537 LYS A C 1
ATOM 4355 O O . LYS A 1 537 ? -19.068 -18.095 13.372 1.00 76.56 537 LYS A O 1
ATOM 4360 N N . PRO A 1 538 ? -19.337 -18.971 15.436 1.00 67.50 538 PRO A N 1
ATOM 4361 C CA . PRO A 1 538 ? -18.376 -20.047 15.261 1.00 67.50 538 PRO A CA 1
ATOM 4362 C C . PRO A 1 538 ? -18.812 -20.924 14.093 1.00 67.50 538 PRO A C 1
ATOM 4364 O O . PRO A 1 538 ? -20.004 -21.214 13.949 1.00 67.50 538 PRO A O 1
ATOM 4367 N N . GLU A 1 539 ? -17.860 -21.339 13.265 1.00 60.25 539 GLU A N 1
ATOM 4368 C CA . GLU A 1 539 ? -18.142 -22.209 12.129 1.00 60.25 539 GLU A CA 1
ATOM 4369 C C . GLU A 1 539 ? -18.709 -23.547 12.621 1.00 60.25 539 GLU A C 1
ATOM 4371 O O . GLU A 1 539 ? -18.008 -24.390 13.181 1.00 60.25 539 GLU A O 1
ATOM 4376 N N . GLU A 1 540 ? -20.003 -23.761 12.404 1.00 50.28 540 GLU A N 1
ATOM 4377 C CA . GLU A 1 540 ? -20.531 -25.113 12.277 1.00 50.28 540 GLU A CA 1
ATOM 4378 C C . GLU A 1 540 ? -20.084 -25.586 10.895 1.00 50.28 540 GLU A C 1
ATOM 4380 O O . GLU A 1 540 ? -20.438 -24.946 9.909 1.00 50.28 540 GLU A O 1
ATOM 4385 N N . VAL A 1 541 ? -19.277 -26.650 10.824 1.00 44.62 541 VAL A N 1
ATOM 4386 C CA . VAL A 1 541 ? -18.787 -27.250 9.570 1.00 44.62 541 VAL A CA 1
ATOM 4387 C C . VAL A 1 541 ? -19.912 -27.282 8.529 1.00 44.62 541 VAL A C 1
ATOM 4389 O O . VAL A 1 541 ? -20.824 -28.106 8.625 1.00 44.62 541 VAL A O 1
ATOM 4392 N N . LEU A 1 542 ? -19.854 -26.393 7.535 1.00 46.88 542 LEU A N 1
ATOM 4393 C CA . LEU A 1 542 ? -20.746 -26.448 6.386 1.00 46.88 542 LEU A CA 1
ATOM 4394 C C . LEU A 1 542 ? -20.212 -27.549 5.474 1.00 46.88 542 LEU A C 1
ATOM 4396 O O . LEU A 1 542 ? -19.135 -27.456 4.891 1.00 46.88 542 LEU A O 1
ATOM 4400 N N . ILE A 1 543 ? -20.953 -28.649 5.436 1.00 52.69 543 ILE A N 1
ATOM 4401 C CA . ILE A 1 543 ? -20.754 -29.738 4.489 1.00 52.69 543 ILE A CA 1
ATOM 4402 C C . ILE A 1 543 ? -21.383 -29.262 3.179 1.00 52.69 543 ILE A C 1
ATOM 4404 O O . ILE A 1 543 ? -22.609 -29.222 3.083 1.00 52.69 543 ILE A O 1
ATOM 4408 N N . VAL A 1 544 ? -20.564 -28.854 2.209 1.00 53.81 544 VAL A N 1
ATOM 4409 C CA . VAL A 1 544 ? -21.036 -28.358 0.907 1.00 53.81 544 VAL A CA 1
ATOM 4410 C C . VAL A 1 544 ? -20.661 -29.371 -0.168 1.00 53.81 544 VAL A C 1
ATOM 4412 O O . VAL A 1 544 ? -19.578 -29.949 -0.134 1.00 53.81 544 VAL A O 1
ATOM 4415 N N . GLU A 1 545 ? -21.574 -29.643 -1.094 1.00 47.81 545 GLU A N 1
ATOM 4416 C CA . GLU A 1 545 ? -21.306 -30.489 -2.257 1.00 47.81 545 GLU A CA 1
ATOM 4417 C C . GLU A 1 545 ? -20.647 -29.613 -3.337 1.00 47.81 545 GLU A C 1
ATOM 4419 O O . GLU A 1 545 ? -21.231 -28.607 -3.741 1.00 47.81 545 GLU A O 1
ATOM 4424 N N . ASP A 1 546 ? -19.412 -29.927 -3.742 1.00 57.62 546 ASP A N 1
ATOM 4425 C CA . ASP A 1 546 ? -18.717 -29.202 -4.810 1.00 57.62 546 ASP A CA 1
ATOM 4426 C C . ASP A 1 546 ? -19.356 -29.461 -6.183 1.00 57.62 546 ASP A C 1
ATOM 4428 O O . ASP A 1 546 ? -20.223 -30.320 -6.352 1.00 57.62 546 ASP A O 1
ATOM 4432 N N . GLU A 1 547 ? -18.901 -28.725 -7.200 1.00 64.56 547 GLU A N 1
ATOM 4433 C CA . GLU A 1 547 ? -19.384 -28.852 -8.584 1.00 64.56 547 GLU A CA 1
ATOM 4434 C C . GLU A 1 547 ? -19.197 -30.263 -9.178 1.00 64.56 547 GLU A C 1
ATOM 4436 O O . GLU A 1 547 ? -19.816 -30.598 -10.189 1.00 64.56 547 GLU A O 1
ATOM 4441 N N . ASN A 1 548 ? -18.384 -31.110 -8.539 1.00 63.31 548 ASN A N 1
ATOM 4442 C CA . ASN A 1 548 ? -18.138 -32.494 -8.929 1.00 63.31 548 ASN A CA 1
ATOM 4443 C C . ASN A 1 548 ? -18.971 -33.505 -8.117 1.00 63.31 548 ASN A C 1
ATOM 4445 O O . ASN A 1 548 ? -18.794 -34.713 -8.297 1.00 63.31 548 ASN A O 1
ATOM 4449 N N . GLY A 1 549 ? -19.870 -33.050 -7.239 1.00 56.28 549 GLY A N 1
ATOM 4450 C CA . GLY A 1 549 ? -20.679 -33.918 -6.381 1.00 56.28 549 GLY A CA 1
ATOM 4451 C C . GLY A 1 549 ? -19.931 -34.455 -5.154 1.00 56.28 549 GLY A C 1
ATOM 4452 O O . GLY A 1 549 ? -20.402 -35.388 -4.502 1.00 56.28 549 GLY A O 1
ATOM 4453 N N . ASN A 1 550 ? -18.739 -33.937 -4.842 1.00 55.00 550 ASN A N 1
ATOM 4454 C CA . ASN A 1 550 ? -17.994 -34.351 -3.659 1.00 55.00 550 ASN A CA 1
ATOM 4455 C C . ASN A 1 550 ? -18.375 -33.491 -2.469 1.00 55.00 550 ASN A C 1
ATOM 4457 O O . ASN A 1 550 ? -18.510 -32.278 -2.552 1.00 55.00 550 ASN A O 1
ATOM 4461 N N . ILE A 1 551 ? -18.456 -34.126 -1.312 1.00 59.38 551 ILE A N 1
ATOM 4462 C CA . ILE A 1 551 ? -18.637 -33.422 -0.055 1.00 59.38 551 ILE A CA 1
ATOM 4463 C C . ILE A 1 551 ? -17.310 -32.755 0.338 1.00 59.38 551 ILE A C 1
ATOM 4465 O O . ILE A 1 551 ? -16.355 -33.442 0.709 1.00 59.38 551 ILE A O 1
ATOM 4469 N N . VAL A 1 552 ? -17.260 -31.424 0.296 1.00 54.91 552 VAL A N 1
ATOM 4470 C CA . VAL A 1 552 ? -16.092 -30.611 0.650 1.00 54.91 552 VAL A CA 1
ATOM 4471 C C . VAL A 1 552 ? -16.405 -29.759 1.880 1.00 54.91 552 VAL A C 1
ATOM 4473 O O . VAL A 1 552 ? -17.520 -29.278 2.081 1.00 54.91 552 VAL A O 1
ATOM 4476 N N . ARG A 1 553 ? -15.408 -29.621 2.758 1.00 56.00 553 ARG A N 1
ATOM 4477 C CA . ARG A 1 553 ? -15.452 -28.708 3.905 1.00 56.00 553 ARG A CA 1
ATOM 4478 C C . ARG A 1 553 ? -14.816 -27.398 3.465 1.00 56.00 553 ARG A C 1
ATOM 4480 O O . ARG A 1 553 ? -13.626 -27.395 3.161 1.00 56.00 553 ARG A O 1
ATOM 4487 N N . GLU A 1 554 ? -15.591 -26.326 3.419 1.00 44.78 554 GLU A N 1
ATOM 4488 C CA . GLU A 1 554 ? -15.095 -24.995 3.068 1.00 44.78 554 GLU A CA 1
ATOM 4489 C C . GLU A 1 554 ? -14.900 -24.172 4.352 1.00 44.78 554 GLU A C 1
ATOM 4491 O O . GLU A 1 554 ? -15.815 -24.071 5.168 1.00 44.78 554 GLU A O 1
ATOM 4496 N N . THR A 1 555 ? -13.690 -23.647 4.566 1.00 46.81 555 THR A N 1
ATOM 4497 C CA . THR A 1 555 ? -13.287 -22.903 5.776 1.00 46.81 555 THR A CA 1
ATOM 4498 C C . THR A 1 555 ? -13.175 -21.411 5.456 1.00 46.81 555 THR A C 1
ATOM 4500 O O . THR A 1 555 ? -12.504 -21.064 4.479 1.00 46.81 555 THR A O 1
ATOM 4503 N N . MET A 1 556 ? -13.743 -20.509 6.268 1.00 50.00 556 MET A N 1
ATOM 4504 C CA . MET A 1 556 ? -13.531 -19.061 6.116 1.00 50.00 556 MET A CA 1
ATOM 4505 C C . MET A 1 556 ? -12.527 -18.543 7.163 1.00 50.00 556 MET A C 1
ATOM 4507 O O . MET A 1 556 ? -12.772 -18.545 8.363 1.00 50.00 556 MET A O 1
ATOM 4511 N N . LYS A 1 557 ? -11.365 -18.057 6.704 1.00 54.25 557 LYS A N 1
ATOM 4512 C CA . LYS A 1 557 ? -10.190 -17.735 7.547 1.00 54.25 557 LYS A CA 1
ATOM 4513 C C . LYS A 1 557 ? -10.395 -16.663 8.636 1.00 54.25 557 LYS A C 1
ATOM 4515 O O . LYS A 1 557 ? -9.641 -16.654 9.604 1.00 54.25 557 LYS A O 1
ATOM 4520 N N . ASP A 1 558 ? -11.370 -15.763 8.503 1.00 55.28 558 ASP A N 1
ATOM 4521 C CA . ASP A 1 558 ? -11.485 -14.578 9.375 1.00 55.28 558 ASP A CA 1
ATOM 4522 C C . ASP A 1 558 ? -12.044 -14.895 10.783 1.00 55.28 558 ASP A C 1
ATOM 4524 O O . ASP A 1 558 ? -11.740 -14.192 11.750 1.00 55.28 558 ASP A O 1
ATOM 4528 N N . ASN A 1 559 ? -12.827 -15.973 10.930 1.00 64.88 559 ASN A N 1
ATOM 4529 C CA . ASN A 1 559 ? -13.409 -16.387 12.218 1.00 64.88 559 ASN A CA 1
ATOM 4530 C C . ASN A 1 559 ? -12.344 -16.857 13.223 1.00 64.88 559 ASN A C 1
ATOM 4532 O O . ASN A 1 559 ? -12.495 -16.671 14.436 1.00 64.88 559 ASN A O 1
ATOM 4536 N N . ASP A 1 560 ? -11.250 -17.429 12.719 1.00 75.50 560 ASP A N 1
ATOM 4537 C CA . ASP A 1 560 ? -10.170 -17.963 13.544 1.00 75.50 560 ASP A CA 1
ATOM 4538 C C . ASP A 1 560 ? -9.382 -16.848 14.249 1.00 75.50 560 ASP A C 1
ATOM 4540 O O . ASP A 1 560 ? -9.027 -16.997 15.420 1.00 75.50 560 ASP A O 1
ATOM 4544 N N . ILE A 1 561 ? -9.192 -15.692 13.600 1.00 87.25 561 ILE A N 1
ATOM 4545 C CA . ILE A 1 561 ? -8.407 -14.573 14.151 1.00 87.25 561 ILE A CA 1
ATOM 4546 C C . ILE A 1 561 ? -9.109 -13.946 15.365 1.00 87.25 561 ILE A C 1
ATOM 4548 O O . ILE A 1 561 ? -8.467 -13.621 16.369 1.00 87.25 561 ILE A O 1
ATOM 4552 N N . MET A 1 562 ? -10.439 -13.791 15.323 1.00 89.31 562 MET A N 1
ATOM 4553 C CA . MET A 1 562 ? -11.209 -13.265 16.462 1.00 89.31 562 MET A CA 1
ATOM 4554 C C . MET A 1 562 ? -11.114 -14.182 17.680 1.00 89.31 562 MET A C 1
ATOM 4556 O O . MET A 1 562 ? -10.889 -13.716 18.802 1.00 89.31 562 MET A O 1
ATOM 4560 N N . ARG A 1 563 ? -11.266 -15.490 17.446 1.00 88.19 563 ARG A N 1
ATOM 4561 C CA . ARG A 1 563 ? -11.129 -16.518 18.477 1.00 88.19 563 ARG A CA 1
ATOM 4562 C C . ARG A 1 563 ? -9.737 -16.481 19.091 1.00 88.19 563 ARG A C 1
ATOM 4564 O O . ARG A 1 563 ? -9.613 -16.401 20.310 1.00 88.19 563 ARG A O 1
ATOM 4571 N N . GLU A 1 564 ? -8.705 -16.516 18.259 1.00 90.19 564 GLU A N 1
ATOM 4572 C CA . GLU A 1 564 ? -7.313 -16.497 18.698 1.00 90.19 564 GLU A CA 1
ATOM 4573 C C . GLU A 1 564 ? -7.001 -15.241 19.530 1.00 90.19 564 GLU A C 1
ATOM 4575 O O . GLU A 1 564 ? -6.465 -15.334 20.636 1.00 90.19 564 GLU A O 1
ATOM 4580 N N . THR A 1 565 ? -7.435 -14.069 19.060 1.00 93.88 565 THR A N 1
ATOM 4581 C CA . THR A 1 565 ? -7.244 -12.796 19.771 1.00 93.88 565 THR A CA 1
ATOM 4582 C C . THR A 1 565 ? -7.894 -12.823 21.156 1.00 93.88 565 THR A C 1
ATOM 4584 O O . THR A 1 565 ? -7.274 -12.414 22.141 1.00 93.88 565 THR A O 1
ATOM 4587 N N . LEU A 1 566 ? -9.128 -13.334 21.270 1.00 93.81 566 LEU A N 1
ATOM 4588 C CA . LEU A 1 566 ? -9.808 -13.442 22.562 1.00 93.81 566 LEU A CA 1
ATOM 4589 C C . LEU A 1 566 ? -9.140 -14.472 23.487 1.00 93.81 566 LEU A C 1
ATOM 4591 O O . LEU A 1 566 ? -9.081 -14.245 24.697 1.00 93.81 566 LEU A O 1
ATOM 4595 N N . ILE A 1 567 ? -8.592 -15.563 22.945 1.00 90.50 567 ILE A N 1
ATOM 4596 C CA . ILE A 1 567 ? -7.818 -16.545 23.716 1.00 90.50 567 ILE A CA 1
ATOM 4597 C C . ILE A 1 567 ? -6.576 -15.885 24.321 1.00 90.50 567 ILE A C 1
ATOM 4599 O O . ILE A 1 567 ? -6.362 -16.000 25.530 1.00 90.50 567 ILE A O 1
ATOM 4603 N N . TYR A 1 568 ? -5.779 -15.156 23.538 1.00 91.62 568 TYR A N 1
ATOM 4604 C CA . TYR A 1 568 ? -4.592 -14.480 24.072 1.00 91.62 568 TYR A CA 1
ATOM 4605 C C . TYR A 1 568 ? -4.953 -13.407 25.106 1.00 91.62 568 TYR A C 1
ATOM 4607 O O . TYR A 1 568 ? -4.332 -13.341 26.167 1.00 91.62 568 TYR A O 1
ATOM 4615 N N . LEU A 1 569 ? -6.010 -12.622 24.868 1.00 93.62 569 LEU A N 1
ATOM 4616 C CA . LEU A 1 569 ? -6.529 -11.682 25.867 1.00 93.62 569 LEU A CA 1
ATOM 4617 C C . LEU A 1 569 ? -6.935 -12.396 27.160 1.00 93.62 569 LEU A C 1
ATOM 4619 O O . LEU A 1 569 ? -6.665 -11.887 28.245 1.00 93.62 569 LEU A O 1
ATOM 4623 N N . SER A 1 570 ? -7.564 -13.564 27.065 1.00 91.44 570 SER A N 1
ATOM 4624 C CA . SER A 1 570 ? -7.987 -14.337 28.238 1.00 91.44 570 SER A CA 1
ATOM 4625 C C . SER A 1 570 ? -6.802 -14.819 29.070 1.00 91.44 570 SER A C 1
ATOM 4627 O O . SER A 1 570 ? -6.874 -14.797 30.293 1.00 91.44 570 SER A O 1
ATOM 4629 N N . HIS A 1 571 ? -5.688 -15.175 28.430 1.00 87.12 571 HIS A N 1
ATOM 4630 C CA . HIS A 1 571 ? -4.457 -15.515 29.144 1.00 87.12 571 HIS A CA 1
ATOM 4631 C C . HIS A 1 571 ? -3.784 -14.296 29.783 1.00 87.12 571 HIS A C 1
ATOM 4633 O O . HIS A 1 571 ? -3.233 -14.406 30.874 1.00 87.12 571 HIS A O 1
ATOM 4639 N N . LEU A 1 572 ? -3.830 -13.133 29.124 1.00 88.31 572 LEU A N 1
ATOM 4640 C CA . LEU A 1 572 ? -3.238 -11.904 29.661 1.00 88.31 572 LEU A CA 1
ATOM 4641 C C . LEU A 1 572 ? -3.938 -11.418 30.940 1.00 88.31 572 LEU A C 1
ATOM 4643 O O . LEU A 1 572 ? -3.273 -10.863 31.812 1.00 88.31 572 LEU A O 1
ATOM 4647 N N . ASP A 1 573 ? -5.262 -11.591 31.036 1.00 89.75 573 ASP A N 1
ATOM 4648 C CA . ASP A 1 573 ? -6.060 -11.266 32.227 1.00 89.75 573 ASP A CA 1
ATOM 4649 C C . ASP A 1 573 ? -7.390 -12.047 32.217 1.00 89.75 573 ASP A C 1
ATOM 4651 O O . ASP A 1 573 ? -8.384 -11.642 31.596 1.00 89.75 573 ASP A O 1
ATOM 4655 N N . HIS A 1 574 ? -7.394 -13.208 32.876 1.00 88.44 574 HIS A N 1
ATOM 4656 C CA . HIS A 1 574 ? -8.560 -14.091 32.934 1.00 88.44 574 HIS A CA 1
ATOM 4657 C C . HIS A 1 574 ? -9.663 -13.529 33.842 1.00 88.44 574 HIS A C 1
ATOM 4659 O O . HIS A 1 574 ? -10.838 -13.639 33.492 1.00 88.44 574 HIS A O 1
ATOM 4665 N N . GLU A 1 575 ? -9.304 -12.864 34.946 1.00 90.62 575 GLU A N 1
ATOM 4666 C CA . GLU A 1 575 ? -10.261 -12.275 35.890 1.00 90.62 575 GLU A CA 1
ATOM 4667 C C . GLU A 1 575 ? -11.095 -11.175 35.222 1.00 90.62 575 GLU A C 1
ATOM 4669 O O . GLU A 1 575 ? -12.322 -11.141 35.359 1.00 90.62 575 GLU A O 1
ATOM 4674 N N . ASP A 1 576 ? -10.461 -10.284 34.448 1.00 94.00 576 ASP A N 1
ATOM 4675 C CA . ASP A 1 576 ? -11.198 -9.263 33.698 1.00 94.00 576 ASP A CA 1
ATOM 4676 C C . ASP A 1 576 ? -12.075 -9.888 32.601 1.00 94.00 576 ASP A C 1
ATOM 4678 O O . ASP A 1 576 ? -13.185 -9.414 32.348 1.00 94.00 576 ASP A O 1
ATOM 4682 N N . THR A 1 577 ? -11.630 -10.990 31.986 1.00 92.81 577 THR A N 1
ATOM 4683 C CA . THR A 1 577 ? -12.429 -11.733 30.996 1.00 92.81 577 THR A CA 1
ATOM 4684 C C . THR A 1 577 ? -13.708 -12.289 31.590 1.00 92.81 577 THR A C 1
ATOM 4686 O O . THR A 1 577 ? -14.800 -12.002 31.088 1.00 92.81 577 THR A O 1
ATOM 4689 N N . GLU A 1 578 ? -13.583 -13.030 32.684 1.00 90.75 578 GLU A N 1
ATOM 4690 C CA . GLU A 1 578 ? -14.710 -13.608 33.404 1.00 90.75 578 GLU A CA 1
ATOM 4691 C C . GLU A 1 578 ? -15.673 -12.510 33.869 1.00 90.75 578 GLU A C 1
ATOM 4693 O O . GLU A 1 578 ? -16.872 -12.547 33.578 1.00 90.75 578 GLU A O 1
ATOM 4698 N N . LYS A 1 579 ? -15.142 -11.455 34.498 1.00 93.94 579 LYS A N 1
ATOM 4699 C CA . LYS A 1 579 ? -15.932 -10.323 34.990 1.00 93.94 579 LYS A CA 1
ATOM 4700 C C . LYS A 1 579 ? -16.741 -9.648 33.885 1.00 93.94 579 LYS A C 1
ATOM 4702 O O . LYS A 1 579 ? -17.903 -9.295 34.106 1.00 93.94 579 LYS A O 1
ATOM 4707 N N . GLN A 1 580 ? -16.157 -9.434 32.707 1.00 95.88 580 GLN A N 1
ATOM 4708 C CA . GLN A 1 580 ? -16.857 -8.804 31.589 1.00 95.88 580 GLN A CA 1
ATOM 4709 C C . GLN A 1 580 ? -17.946 -9.703 30.999 1.00 95.88 580 GLN A C 1
ATOM 4711 O O . GLN A 1 580 ? -19.057 -9.220 30.757 1.00 95.88 580 GLN A O 1
ATOM 4716 N N . MET A 1 581 ? -17.665 -10.997 30.813 1.00 93.25 581 MET A N 1
ATOM 4717 C CA . MET A 1 581 ? -18.650 -11.960 30.314 1.00 93.25 581 MET A CA 1
ATOM 4718 C C . MET A 1 581 ? -19.821 -12.121 31.293 1.00 93.25 581 MET A C 1
ATOM 4720 O O . MET A 1 581 ? -20.977 -12.005 30.880 1.00 93.25 581 MET A O 1
ATOM 4724 N N . LEU A 1 582 ? -19.550 -12.263 32.597 1.00 91.31 582 LEU A N 1
ATOM 4725 C CA . LEU A 1 582 ? -20.578 -12.341 33.643 1.00 91.31 582 LEU A CA 1
ATOM 4726 C C . LEU A 1 582 ? -21.409 -11.057 33.739 1.00 91.31 582 LEU A C 1
ATOM 4728 O O . LEU A 1 582 ? -22.632 -11.120 33.865 1.00 91.31 582 LEU A O 1
ATOM 4732 N N . LYS A 1 583 ? -20.778 -9.881 33.629 1.00 92.50 583 LYS A N 1
ATOM 4733 C CA . LYS A 1 583 ? -21.492 -8.595 33.597 1.00 92.50 583 LYS A CA 1
ATOM 4734 C C . LYS A 1 583 ? -22.419 -8.485 32.384 1.00 92.50 583 LYS A C 1
ATOM 4736 O O . LYS A 1 583 ? -23.501 -7.915 32.490 1.00 92.50 583 LYS A O 1
ATOM 4741 N N . LYS A 1 584 ? -22.009 -8.993 31.220 1.00 91.62 584 LYS A N 1
ATOM 4742 C CA . LYS A 1 584 ? -22.854 -8.986 30.019 1.00 91.62 584 LYS A CA 1
ATOM 4743 C C . LYS A 1 584 ? -23.993 -10.004 30.142 1.00 91.62 584 LYS A C 1
ATOM 4745 O O . LYS A 1 584 ? -25.120 -9.681 29.777 1.00 91.62 584 LYS A O 1
ATOM 4750 N N . LEU A 1 585 ? -23.729 -11.177 30.721 1.00 90.12 585 LEU A N 1
ATOM 4751 C CA . LEU A 1 585 ? -24.740 -12.198 31.004 1.00 90.12 585 LEU A CA 1
ATOM 4752 C C . LEU A 1 585 ? -25.799 -11.690 31.988 1.00 90.12 585 LEU A C 1
ATOM 4754 O O . LEU A 1 585 ? -26.992 -11.840 31.734 1.00 90.12 585 LEU A O 1
ATOM 4758 N N . SER A 1 586 ? -25.390 -11.030 33.076 1.00 91.12 586 SER A N 1
ATOM 4759 C CA . SER A 1 586 ? -26.328 -10.494 34.069 1.00 91.12 586 SER A CA 1
ATOM 4760 C C . SER A 1 586 ? -27.271 -9.447 33.474 1.00 91.12 586 SER A C 1
ATOM 4762 O O . SER A 1 586 ? -28.455 -9.450 33.798 1.00 91.12 586 SER A O 1
ATOM 4764 N N . LYS A 1 587 ? -26.786 -8.625 32.534 1.00 90.69 587 LYS A N 1
ATOM 4765 C CA . LYS A 1 587 ? -27.605 -7.680 31.757 1.00 90.69 587 LYS A CA 1
ATOM 4766 C C . LYS A 1 587 ? -28.598 -8.348 30.802 1.00 90.69 587 LYS A C 1
ATOM 4768 O O . LYS A 1 587 ? -29.663 -7.788 30.551 1.00 90.69 587 LYS A O 1
ATOM 4773 N N . GLN A 1 588 ? -28.265 -9.523 30.257 1.00 87.31 588 GLN A N 1
ATOM 4774 C CA . GLN A 1 588 ? -29.221 -10.320 29.477 1.00 87.31 588 GLN A CA 1
ATOM 4775 C C . GLN A 1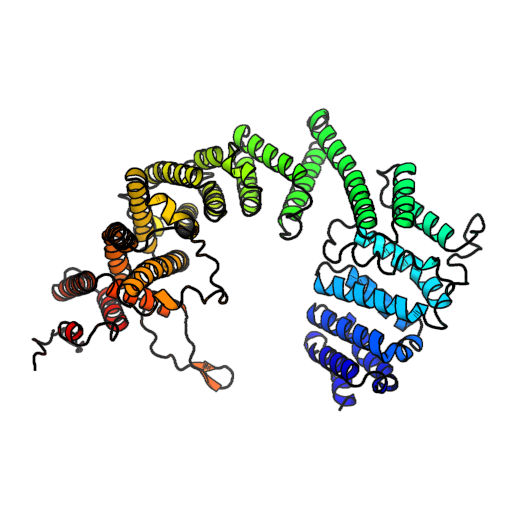 588 ? -30.310 -10.901 30.389 1.00 87.31 588 GLN A C 1
ATOM 4777 O O . GLN A 1 588 ? -31.487 -10.826 30.053 1.00 87.31 588 GLN A O 1
ATOM 4782 N N . LEU A 1 589 ? -29.928 -11.424 31.559 1.00 87.12 589 LEU A N 1
ATOM 4783 C CA . LEU A 1 589 ? -30.852 -12.032 32.524 1.00 87.12 589 LEU A CA 1
ATOM 4784 C C . LEU A 1 589 ? -31.778 -11.010 33.200 1.00 87.12 589 LEU A C 1
ATOM 4786 O O . LEU A 1 589 ? -32.936 -11.318 33.465 1.00 87.12 589 LEU A O 1
ATOM 4790 N N . SER A 1 590 ? -31.292 -9.795 33.467 1.00 90.31 590 SER A N 1
ATOM 4791 C CA . SER A 1 590 ? -32.099 -8.713 34.046 1.00 90.31 590 SER A CA 1
ATOM 4792 C C . SER A 1 590 ? -33.068 -8.071 33.048 1.00 90.31 590 SER A C 1
ATOM 4794 O O . SER A 1 590 ? -33.947 -7.312 33.456 1.00 90.31 590 SER A O 1
ATOM 4796 N N . GLY A 1 591 ? -32.905 -8.344 31.749 1.00 84.69 591 GLY A N 1
ATOM 4797 C CA . GLY A 1 591 ? -33.661 -7.708 30.672 1.00 84.69 591 GLY A CA 1
ATOM 4798 C C . GLY A 1 591 ? -33.187 -6.297 30.299 1.00 84.69 591 GLY A C 1
ATOM 4799 O O . GLY A 1 591 ? -33.803 -5.684 29.434 1.00 84.69 591 GLY A O 1
ATOM 4800 N N . GLU A 1 592 ? -32.109 -5.780 30.906 1.00 85.69 592 GLU A N 1
ATOM 4801 C CA . GLU A 1 592 ? -31.591 -4.421 30.654 1.00 85.69 592 GLU A CA 1
ATOM 4802 C C . GLU A 1 592 ? -31.106 -4.234 29.206 1.00 85.69 592 GLU A C 1
ATOM 4804 O O . GLU A 1 592 ? -31.400 -3.214 28.594 1.00 85.69 592 GLU A O 1
ATOM 4809 N N . ASP A 1 593 ? -30.403 -5.229 28.652 1.00 81.94 593 ASP A N 1
ATOM 4810 C CA . ASP A 1 593 ? -29.822 -5.200 27.294 1.00 81.94 593 ASP A CA 1
ATOM 4811 C C . ASP A 1 593 ? -30.246 -6.425 26.454 1.00 81.94 593 ASP A C 1
ATOM 4813 O O . ASP A 1 593 ? -29.512 -6.866 25.557 1.00 81.94 593 ASP A O 1
ATOM 4817 N N . TRP A 1 594 ? -31.399 -7.030 26.764 1.00 86.44 594 TRP A N 1
ATOM 4818 C CA . TRP A 1 594 ? -31.845 -8.268 26.118 1.00 86.44 594 TRP A CA 1
ATOM 4819 C C . TRP A 1 594 ? -32.056 -8.092 24.610 1.00 86.44 594 TRP A C 1
ATOM 4821 O O . TRP A 1 594 ? -32.960 -7.377 24.172 1.00 86.44 594 TRP A O 1
ATOM 4831 N N . ASN A 1 595 ? -31.260 -8.803 23.809 1.00 84.12 595 ASN A N 1
ATOM 4832 C CA . ASN A 1 595 ? -31.577 -9.084 22.413 1.00 84.12 595 ASN A CA 1
ATOM 4833 C C . ASN A 1 595 ? -30.876 -10.374 21.946 1.00 84.12 595 ASN A C 1
ATOM 4835 O O . ASN A 1 595 ? -29.829 -10.758 22.470 1.00 84.12 595 ASN A O 1
ATOM 4839 N N . TRP A 1 596 ? -31.454 -11.038 20.939 1.00 78.69 596 TRP A N 1
ATOM 4840 C CA . TRP A 1 596 ? -30.943 -12.315 20.425 1.00 78.69 596 TRP A CA 1
ATOM 4841 C C . TRP A 1 596 ? -29.495 -12.233 19.945 1.00 78.69 596 TRP A C 1
ATOM 4843 O O . TRP A 1 596 ? -28.718 -13.150 20.188 1.00 78.69 596 TRP A O 1
ATOM 4853 N N . ASN A 1 597 ? -29.117 -11.131 19.297 1.00 79.81 597 ASN A N 1
ATOM 4854 C CA . ASN A 1 597 ? -27.768 -10.954 18.774 1.00 79.81 597 ASN A CA 1
ATOM 4855 C C . ASN A 1 597 ? -26.723 -10.870 19.901 1.00 79.81 597 ASN A C 1
ATOM 4857 O O . ASN A 1 597 ? -25.702 -11.538 19.841 1.00 79.81 597 ASN A O 1
ATOM 4861 N N . ASN A 1 598 ? -27.008 -10.117 20.962 1.00 83.19 598 ASN A N 1
ATOM 4862 C CA . ASN A 1 598 ? -26.150 -9.911 22.125 1.00 83.19 598 ASN A CA 1
ATOM 4863 C C . ASN A 1 598 ? -25.969 -11.191 22.936 1.00 83.19 598 ASN A C 1
ATOM 4865 O O . ASN A 1 598 ? -24.878 -11.427 23.454 1.00 83.19 598 ASN A O 1
ATOM 4869 N N . LEU A 1 599 ? -27.034 -11.989 23.082 1.00 84.31 599 LEU A N 1
ATOM 4870 C CA . LEU A 1 599 ? -26.929 -13.299 23.713 1.00 84.31 599 LEU A CA 1
ATOM 4871 C C . LEU A 1 599 ? -26.079 -14.237 22.851 1.00 84.31 599 LEU A C 1
ATOM 4873 O O . LEU A 1 599 ? -25.174 -14.879 23.374 1.00 84.31 599 LEU A O 1
ATOM 4877 N N . ASN A 1 600 ? -26.339 -14.283 21.542 1.00 82.75 600 ASN A N 1
ATOM 4878 C CA . ASN A 1 600 ? -25.605 -15.141 20.619 1.00 82.75 600 ASN A CA 1
ATOM 4879 C C . ASN A 1 600 ? -24.109 -14.813 20.606 1.00 82.75 600 ASN A C 1
ATOM 4881 O O . ASN A 1 600 ? -23.307 -15.711 20.842 1.00 82.75 600 ASN A O 1
ATOM 4885 N N . THR A 1 601 ? -23.725 -13.546 20.419 1.00 87.62 601 THR A N 1
ATOM 4886 C CA . THR A 1 601 ? -22.308 -13.141 20.408 1.00 87.62 601 THR A CA 1
ATOM 4887 C C . THR A 1 601 ? -21.618 -13.419 21.740 1.00 87.62 601 THR A C 1
ATOM 4889 O O . THR A 1 601 ? -20.485 -13.896 21.753 1.00 87.62 601 THR A O 1
ATOM 4892 N N . LEU A 1 602 ? -22.315 -13.234 22.868 1.00 89.19 602 LEU A N 1
ATOM 4893 C CA . LEU A 1 602 ? -21.804 -13.622 24.183 1.00 89.19 602 LEU A CA 1
ATOM 4894 C C . LEU A 1 602 ? -21.579 -15.139 24.286 1.00 89.19 602 LEU A C 1
ATOM 4896 O O . LEU A 1 602 ? -20.509 -15.566 24.715 1.00 89.19 602 LEU A O 1
ATOM 4900 N N . CYS A 1 603 ? -22.552 -15.959 23.883 1.00 85.62 603 CYS A N 1
ATOM 4901 C CA . CYS A 1 603 ? -22.421 -17.417 23.897 1.00 85.62 603 CYS A CA 1
ATOM 4902 C C . CYS A 1 603 ? -21.289 -17.898 22.979 1.00 85.62 603 CYS A C 1
ATOM 4904 O O . CYS A 1 603 ? -20.527 -18.785 23.360 1.00 85.62 603 CYS A O 1
ATOM 4906 N N . TRP A 1 604 ? -21.146 -17.296 21.799 1.00 88.38 604 TRP A N 1
ATOM 4907 C CA . TRP A 1 604 ? -20.055 -17.575 20.870 1.00 88.38 604 TRP A CA 1
ATOM 4908 C C . TRP A 1 604 ? -18.693 -17.228 21.472 1.00 88.38 604 TRP A C 1
ATOM 4910 O O . TRP A 1 604 ? -17.767 -18.033 21.388 1.00 88.38 604 TRP A O 1
ATOM 4920 N N . ALA A 1 605 ? -18.584 -16.084 22.152 1.00 89.25 605 ALA A N 1
ATOM 4921 C CA . ALA A 1 605 ? -17.354 -15.673 22.819 1.00 89.25 605 ALA A CA 1
ATOM 4922 C C . ALA A 1 605 ? -16.979 -16.632 23.958 1.00 89.25 605 ALA A C 1
ATOM 4924 O O . ALA A 1 605 ? -15.837 -17.081 24.012 1.00 89.25 605 ALA A O 1
ATOM 4925 N N . ILE A 1 606 ? -17.942 -17.022 24.802 1.00 87.25 606 ILE A N 1
ATOM 4926 C CA . ILE A 1 606 ? -17.737 -18.024 25.866 1.00 87.25 606 ILE A CA 1
ATOM 4927 C C . ILE A 1 606 ? -17.280 -19.361 25.261 1.00 87.25 606 ILE A C 1
ATOM 4929 O O . ILE A 1 606 ? -16.319 -19.963 25.734 1.00 87.25 606 ILE A O 1
ATOM 4933 N N . GLY A 1 607 ? -17.928 -19.812 24.183 1.00 83.75 607 GLY A N 1
ATOM 4934 C CA . GLY A 1 607 ? -17.552 -21.044 23.487 1.00 83.75 607 GLY A CA 1
ATOM 4935 C C . GLY A 1 607 ? -16.142 -21.000 22.889 1.00 83.75 607 GLY A C 1
ATOM 4936 O O . GLY A 1 607 ? -15.423 -21.995 22.941 1.00 83.75 607 GLY A O 1
ATOM 4937 N N . SER A 1 608 ? -15.717 -19.848 22.362 1.00 84.06 608 SER A N 1
ATOM 4938 C CA . SER A 1 608 ? -14.420 -19.696 21.686 1.00 84.06 608 SER A CA 1
ATOM 4939 C C . SER A 1 608 ? -13.199 -19.855 22.605 1.00 84.06 608 SER A C 1
ATOM 4941 O O . SER A 1 608 ? -12.151 -20.305 22.135 1.00 84.06 608 SER A O 1
ATOM 4943 N N . ILE A 1 609 ? -13.352 -19.553 23.901 1.00 82.88 609 ILE A N 1
ATOM 4944 C CA . ILE A 1 609 ? -12.304 -19.679 24.932 1.00 82.88 609 ILE A CA 1
ATOM 4945 C C . ILE A 1 609 ? -12.380 -21.009 25.701 1.00 82.88 609 ILE A C 1
ATOM 4947 O O . ILE 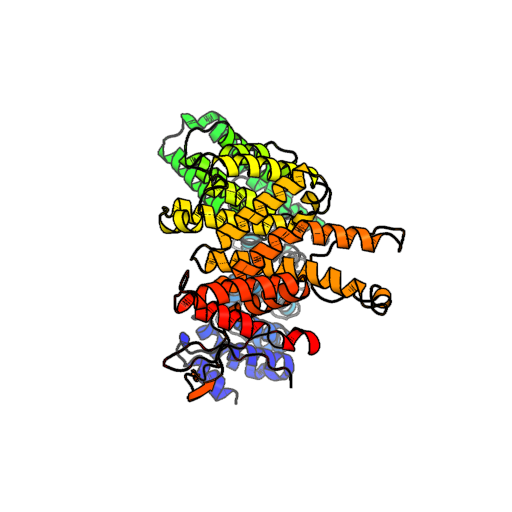A 1 609 ? -11.602 -21.262 26.621 1.00 82.88 609 ILE A O 1
ATOM 4951 N N . SER A 1 610 ? -13.321 -21.888 25.343 1.00 71.12 610 SER A N 1
ATOM 4952 C CA . SER A 1 610 ? -13.436 -23.204 25.969 1.00 71.12 610 SER A CA 1
ATOM 4953 C C . SER A 1 610 ? -12.175 -24.037 25.701 1.00 71.12 610 SER A C 1
ATOM 4955 O O . SER A 1 610 ? -11.752 -24.189 24.553 1.00 71.12 610 SER A O 1
ATOM 4957 N N . GLY A 1 611 ? -11.563 -24.562 26.767 1.00 63.94 611 GLY A N 1
ATOM 4958 C CA . GLY A 1 611 ? -10.325 -25.347 26.709 1.00 63.94 611 GLY A CA 1
ATOM 4959 C C . GLY A 1 611 ? -9.023 -24.537 26.768 1.00 63.94 611 GLY A C 1
ATOM 4960 O O . GLY A 1 611 ? -7.956 -25.140 26.761 1.00 63.94 611 GLY A O 1
ATOM 4961 N N . SER A 1 612 ? -9.081 -23.201 26.857 1.00 58.81 612 SER A N 1
ATOM 4962 C CA . SER A 1 612 ? -7.892 -22.342 26.977 1.00 58.81 612 SER A CA 1
ATOM 4963 C C . SER A 1 612 ? -7.574 -21.898 28.415 1.00 58.81 612 SER A C 1
ATOM 4965 O O . SER A 1 612 ? -6.763 -21.000 28.607 1.00 58.81 612 SER A O 1
ATOM 4967 N N . MET A 1 613 ? -8.230 -22.473 29.426 1.00 55.47 613 MET A N 1
ATOM 4968 C CA . MET A 1 613 ? -8.026 -22.177 30.854 1.00 55.47 613 MET A CA 1
ATOM 4969 C C . MET A 1 613 ? -7.730 -23.480 31.610 1.00 55.47 613 MET A C 1
ATOM 4971 O O . MET A 1 613 ? -8.171 -24.547 31.181 1.00 55.47 613 MET A O 1
ATOM 4975 N N . MET A 1 614 ? -6.981 -23.420 32.719 1.00 49.72 614 MET A N 1
ATOM 4976 C CA . MET A 1 614 ? -6.680 -24.619 33.521 1.00 49.72 614 MET A CA 1
ATOM 4977 C C . MET A 1 614 ? -7.958 -25.197 34.157 1.00 49.72 614 MET A C 1
ATOM 4979 O O . MET A 1 614 ? -8.866 -24.441 34.489 1.00 49.72 614 MET A O 1
ATOM 4983 N N . GLU A 1 615 ? -8.038 -26.521 34.352 1.00 43.72 615 GLU A N 1
ATOM 4984 C CA . GLU A 1 615 ? -9.262 -27.220 34.809 1.00 43.72 615 GLU A CA 1
ATOM 4985 C C . GLU A 1 615 ? -9.877 -26.633 36.099 1.00 43.72 615 GLU A C 1
ATOM 4987 O O . GLU A 1 615 ? -11.099 -26.541 36.201 1.00 43.72 615 GLU A O 1
ATOM 4992 N N . GLU A 1 616 ? -9.066 -26.144 37.044 1.00 44.00 616 GLU A N 1
ATOM 4993 C CA . GLU A 1 616 ? -9.550 -25.491 38.277 1.00 44.00 616 GLU A CA 1
ATOM 4994 C C . GLU A 1 616 ? -10.234 -24.128 38.028 1.00 44.00 616 GLU A C 1
ATOM 4996 O O . GLU A 1 616 ? -11.091 -23.720 38.807 1.00 44.00 616 GLU A O 1
ATOM 5001 N N . GLN A 1 617 ? -9.903 -23.441 36.929 1.00 43.31 617 GLN A N 1
ATOM 5002 C CA . GLN A 1 617 ? -10.464 -22.141 36.526 1.00 43.31 617 GLN A CA 1
ATOM 5003 C C . GLN A 1 617 ? -11.735 -22.287 35.667 1.00 43.31 617 GLN A C 1
ATOM 5005 O O . GLN A 1 617 ? -12.541 -21.362 35.578 1.00 43.31 617 GLN A O 1
ATOM 5010 N N . VAL A 1 618 ? -11.948 -23.457 35.051 1.00 43.41 618 VAL A N 1
ATOM 5011 C CA . VAL A 1 618 ? -13.130 -23.762 34.222 1.00 43.41 618 VAL A CA 1
ATOM 5012 C C . VAL A 1 618 ? -14.378 -24.030 35.080 1.00 43.41 618 VAL A C 1
ATOM 5014 O O . VAL A 1 618 ? -15.491 -23.713 34.659 1.00 43.41 618 VAL A O 1
ATOM 5017 N N . CYS A 1 619 ? -14.216 -24.533 36.309 1.00 38.44 619 CYS A N 1
ATOM 5018 C CA . CYS A 1 619 ? -15.322 -24.861 37.223 1.00 38.44 619 CYS A CA 1
ATOM 5019 C C . CYS A 1 619 ? -16.179 -23.659 37.681 1.00 38.44 619 CYS A C 1
ATOM 5021 O O . CYS A 1 619 ? -17.258 -23.869 38.235 1.00 38.44 619 CYS A O 1
ATOM 5023 N N . CYS A 1 620 ? -15.753 -22.416 37.432 1.00 39.34 620 CYS A N 1
ATOM 5024 C CA . CYS A 1 620 ? -16.513 -21.203 37.767 1.00 39.34 620 CYS A CA 1
ATOM 5025 C C . CYS A 1 620 ? -17.478 -20.731 36.659 1.00 39.34 620 CYS A C 1
ATOM 5027 O O . CYS A 1 620 ? -18.244 -19.793 36.877 1.00 39.34 620 CYS A O 1
ATOM 5029 N N . TRP A 1 621 ? -17.482 -21.361 35.477 1.00 42.41 621 TRP A N 1
ATOM 5030 C CA . TRP A 1 621 ? -18.232 -20.865 34.317 1.00 42.41 621 TRP A CA 1
ATOM 5031 C C . TRP A 1 621 ? -19.654 -21.451 34.221 1.00 42.41 621 TRP A C 1
ATOM 5033 O O . TRP A 1 621 ? -19.811 -22.655 33.998 1.00 42.41 621 TRP A O 1
ATOM 5043 N N . PRO A 1 622 ? -20.724 -20.633 34.300 1.00 43.59 622 PRO A N 1
ATOM 5044 C CA . PRO A 1 622 ? -22.075 -21.096 34.013 1.00 43.59 622 PRO A CA 1
ATOM 5045 C C . PRO A 1 622 ? -22.257 -21.246 32.498 1.00 43.59 622 PRO A C 1
ATOM 5047 O O . PRO A 1 622 ? -22.296 -20.256 31.770 1.00 43.59 622 PRO A O 1
ATOM 5050 N N . VAL A 1 623 ? -22.406 -22.478 32.008 1.00 43.06 623 VAL A N 1
ATOM 5051 C CA . VAL A 1 623 ? -22.858 -22.736 30.631 1.00 43.06 623 VAL A CA 1
ATOM 5052 C C . VAL A 1 623 ? -24.381 -22.536 30.591 1.00 43.06 623 VAL A C 1
ATOM 5054 O O . VAL A 1 623 ? -25.101 -23.331 31.204 1.00 43.06 623 VAL A O 1
ATOM 5057 N N . PRO A 1 624 ? -24.918 -21.505 29.908 1.00 41.06 624 PRO A N 1
ATOM 5058 C CA . PRO A 1 624 ? -26.361 -21.294 29.851 1.00 41.06 624 PRO A CA 1
ATOM 5059 C C . PRO A 1 624 ? -27.014 -22.416 29.034 1.00 41.06 624 PRO A C 1
ATOM 5061 O O . PRO A 1 624 ? -26.685 -22.609 27.863 1.00 41.06 624 PRO A O 1
ATOM 5064 N N . LYS A 1 625 ? -27.962 -23.155 29.623 1.00 36.34 625 LYS A N 1
ATOM 5065 C CA . LYS A 1 625 ? -28.823 -24.074 28.864 1.00 36.34 625 LYS A CA 1
ATOM 5066 C C . LYS A 1 625 ? -30.002 -23.286 28.301 1.00 36.34 625 LYS A C 1
ATOM 5068 O O . LYS A 1 625 ? -30.851 -22.809 29.048 1.00 36.34 625 LYS A O 1
ATOM 5073 N N . ILE A 1 626 ? -30.065 -23.163 26.978 1.00 35.31 626 ILE A N 1
ATOM 5074 C CA . ILE A 1 626 ? -31.204 -22.559 26.282 1.00 35.31 626 ILE A CA 1
ATOM 5075 C C . ILE A 1 626 ? -32.278 -23.642 26.115 1.00 35.31 626 ILE A C 1
ATOM 5077 O O . ILE A 1 626 ? -32.107 -24.570 25.327 1.00 35.31 626 ILE A O 1
ATOM 5081 N N . SER A 1 627 ? -33.385 -23.538 26.855 1.00 32.53 627 SER A N 1
ATOM 5082 C CA . SER A 1 627 ? -34.615 -24.294 26.580 1.00 32.53 627 SER A CA 1
ATOM 5083 C C . SER A 1 627 ? -35.675 -23.349 26.003 1.00 32.53 627 SER A C 1
ATOM 5085 O O . SER A 1 627 ? -35.648 -22.152 26.282 1.00 32.53 627 SER A O 1
ATOM 5087 N N . GLN A 1 628 ? -36.597 -23.865 25.181 1.00 36.34 628 GLN A N 1
ATOM 5088 C CA . GLN A 1 628 ? -37.559 -23.091 24.370 1.00 36.34 628 GLN A CA 1
ATOM 5089 C C . GLN A 1 628 ? -38.514 -22.152 25.149 1.00 36.34 628 GLN A C 1
ATOM 5091 O O . GLN A 1 628 ? -39.356 -21.509 24.526 1.00 36.34 628 GLN A O 1
ATOM 5096 N N . SER A 1 629 ? -38.397 -22.020 26.474 1.00 34.38 629 SER A N 1
ATOM 5097 C CA . SER A 1 629 ? -39.262 -21.147 27.280 1.00 34.38 629 SER A CA 1
ATOM 5098 C C . SER A 1 629 ? -38.604 -20.432 28.471 1.00 34.38 629 SER A C 1
ATOM 5100 O O . SER A 1 629 ? -39.286 -19.637 29.114 1.00 34.38 629 SER A O 1
ATOM 5102 N N . SER A 1 630 ? -37.319 -20.654 28.780 1.00 33.66 630 SER A N 1
ATOM 5103 C CA . SER A 1 630 ? -36.638 -19.981 29.905 1.00 33.66 630 SER A CA 1
ATOM 5104 C C . SER A 1 630 ? -35.107 -20.123 29.854 1.00 33.66 630 SER A C 1
ATOM 5106 O O . SER A 1 630 ? -34.583 -21.182 29.501 1.00 33.66 630 SER A O 1
ATOM 5108 N N . LEU A 1 631 ? -34.397 -19.045 30.226 1.00 36.03 631 LEU A N 1
ATOM 5109 C CA . LEU A 1 631 ? -32.967 -19.044 30.566 1.00 36.03 631 LEU A CA 1
ATOM 5110 C C . LEU A 1 631 ? -32.827 -19.439 32.042 1.00 36.03 631 LEU A C 1
ATOM 5112 O O . LEU A 1 631 ? -33.177 -18.656 32.922 1.00 36.03 631 LEU A O 1
ATOM 5116 N N . GLU A 1 632 ? -32.320 -20.640 32.310 1.00 34.09 632 GLU A N 1
ATOM 5117 C CA . GLU A 1 632 ? -31.976 -21.092 33.662 1.00 34.09 632 GLU A CA 1
ATOM 5118 C C . GLU A 1 632 ? -30.451 -21.193 33.798 1.00 34.09 632 GLU A C 1
ATOM 5120 O O . GLU A 1 632 ? -29.773 -21.808 32.970 1.00 34.09 632 GLU A O 1
ATOM 5125 N N . VAL A 1 633 ? -29.904 -20.570 34.846 1.00 34.47 633 VAL A N 1
ATOM 5126 C CA . V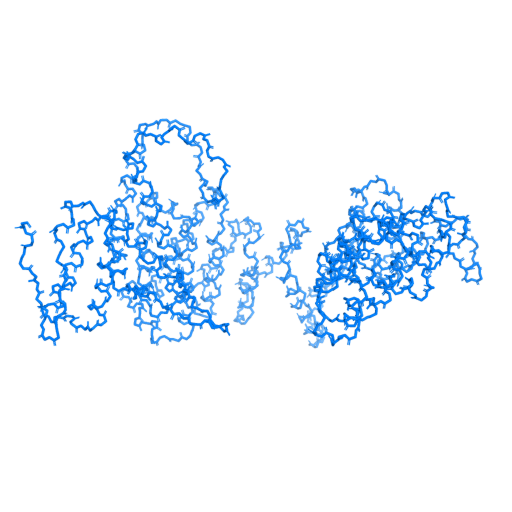AL A 1 633 ? -28.516 -20.777 35.284 1.00 34.47 633 VAL A CA 1
ATOM 5127 C C . VAL A 1 633 ? -28.520 -22.014 36.188 1.00 34.47 633 VAL A C 1
ATOM 5129 O O . VAL A 1 633 ? -29.284 -22.015 37.154 1.00 34.47 633 VAL A O 1
ATOM 5132 N N . PRO A 1 634 ? -27.720 -23.065 35.933 1.00 36.41 634 PRO A N 1
ATOM 5133 C CA . PRO A 1 634 ? -27.591 -24.149 36.898 1.00 36.41 634 PRO A CA 1
ATOM 5134 C C . PRO A 1 634 ? -26.913 -23.609 38.163 1.00 36.41 634 PRO A C 1
ATOM 5136 O O . PRO A 1 634 ? -25.839 -23.013 38.080 1.00 36.41 634 PRO A O 1
ATOM 5139 N N . GLU A 1 635 ? -27.525 -23.811 39.331 1.00 33.88 635 GLU A N 1
ATOM 5140 C CA . GLU A 1 635 ? -26.846 -23.612 40.612 1.00 33.88 635 GLU A CA 1
ATOM 5141 C C . GLU A 1 635 ? -25.640 -24.561 40.692 1.00 33.88 635 GLU A C 1
ATOM 5143 O O . GLU A 1 635 ? -25.801 -25.771 40.558 1.00 33.88 635 GLU A O 1
ATOM 5148 N N . ASN A 1 636 ? -24.447 -23.984 40.879 1.00 35.06 636 ASN A N 1
ATOM 5149 C CA . ASN A 1 636 ? -23.178 -24.606 41.277 1.00 35.06 636 ASN A CA 1
ATOM 5150 C C . ASN A 1 636 ? -22.987 -26.092 40.913 1.00 35.06 636 ASN A C 1
ATOM 5152 O O . ASN A 1 636 ? -23.374 -26.981 41.672 1.00 35.06 636 ASN A O 1
ATOM 5156 N N . CYS A 1 637 ? -22.214 -26.374 39.859 1.00 28.59 637 CYS A N 1
ATOM 5157 C CA . CYS A 1 637 ? -21.547 -27.673 39.716 1.00 28.59 637 CYS A CA 1
ATOM 5158 C C . CYS A 1 637 ? -20.336 -27.755 40.666 1.00 28.59 637 CYS A C 1
ATOM 5160 O O . CYS A 1 637 ? -19.189 -27.795 40.240 1.00 28.59 637 CYS A O 1
ATOM 5162 N N . CYS A 1 638 ? -20.601 -27.786 41.973 1.00 29.47 638 CYS A N 1
ATOM 5163 C CA . CYS A 1 638 ? -19.707 -28.416 42.939 1.00 29.47 638 CYS A CA 1
ATOM 5164 C C . CYS A 1 638 ? -20.275 -29.802 43.256 1.00 29.47 638 CYS A C 1
ATOM 5166 O O . CYS A 1 638 ? -21.013 -29.942 44.233 1.00 29.47 638 CYS A O 1
ATOM 5168 N N . GLN A 1 639 ? -19.953 -30.794 42.419 1.00 26.39 639 GLN A N 1
ATOM 5169 C CA . GLN A 1 639 ? -19.768 -32.199 42.808 1.00 26.39 639 GLN A CA 1
ATOM 5170 C C . GLN A 1 639 ? -19.165 -33.028 41.680 1.00 26.39 639 GLN A C 1
ATOM 5172 O O . GLN A 1 639 ? -19.697 -32.951 40.549 1.00 26.39 639 GLN A O 1
#

Sequence (639 aa):
MMDPVLGDYARNLPDARESEVLSLFATIINKYKAAMIEDVPRIFEAVFQCTLEVHYPEHRLKFFSLLRAIATHCFPALIHLSSEQLKLVMDSIIWAFRHTERNIAETGLNLLLEMLKNFQASEFCNQFYKSYFLTIEQEIFAVLTDTFHKLAGPTMVNEDATFQVESDALTEPLWDAATVPYPYLNNAMFVREYTIKLLGTSFPNMTASEVTQFVNGLFESRTNLSIFKNHIRDFLVQSKEFSAQVLEGVIKYRWNALPVEQRDGMKNYISEVIVQLSSNETSFRMERLTEFQLIHELCLYVLSASQRTELIRATLSTLNAFLSWIPLGYIFESPLLETLLKFFPMPSYRNLTLQCLTEVAALNFGDFYNMQYVKMYTFFMVQLQAILPPTTKIPEAYANGSSEEQAFIQNLALFFTSFYKSHIRVLESTQDNISALLMGLEYLINISYVDDTEVFKVCLDYWNSLVLELFELHNNLDNPAVTVNMMGLQTINSWNLQMPLLHGMVDGLGPQISQRRQLYAAPMSKLRMLMICRMAKPEEVLIVEDENGNIVRETMKDNDIMRETLIYLSHLDHEDTEKQMLKKLSKQLSGEDWNWNNLNTLCWAIGSISGSMMEEQVCCWPVPKISQSSLEVPENCCQ

Radius of gyration: 34.41 Å; Cα contacts (8 Å, |Δi|>4): 525; chains: 1; bounding box: 77×75×98 Å

Nearest PDB structures (foldseek):
  9b62-assembly1_A  TM=5.834E-01  e=2.377E-19  Homo sapiens
  3gjx-assembly1_A  TM=5.746E-01  e=1.819E-18  Mus musculus
  3nc1-assembly1_A  TM=5.926E-01  e=2.651E-18  Mus musculus
  6tvo-assembly1_A  TM=5.810E-01  e=4.327E-18  Homo sapiens
  5dis-assembly1_A  TM=5.554E-01  e=1.451E-18  Homo sapiens

InterPro domains:
  IPR011989 Armadillo-like helical [G3DSA:1.25.10.10] (1-243)
  IPR011989 Armadillo-like helical [G3DSA:1.25.10.10] (244-289)
  IPR011989 Armadillo-like helical [G3DSA:1.25.10.10] (290-636)
  IPR013598 Exportin-1/Importin-beta-like [PF08389] (290-357)
  IPR014877 Exportin-1, C-terminal [PF08767] (1-243)
  IPR014877 Exportin-1, C-terminal [SM01102] (1-244)
  IPR016024 Armadillo-type fold [SSF48371] (1-243)
  IPR016024 Armadillo-type fold [SSF48371] (238-616)
  IPR040485 Exportin-1, repeat 3 [PF18787] (591-617)
  IPR041123 Chromosome region maintenance repeat [PF18777] (436-471)
  IPR041235 Exportin-1, repeat 2 [PF18784] (516-577)
  IPR045065 Exportin-1/5 [PTHR11223] (304-619)

Foldseek 3Di:
DVCVLLVCQQPDDLVPRDLVSLLVLLVVLLVCFQVCLVVVVVSCVSLPPSLVPHPDPSSLLSNLSSLQSCLVRRVVSLVPDDPVSVVSVVVSLLVQLPDLDQSSNQSSLVSVQSNLVSLLPDPCVQVVCLVC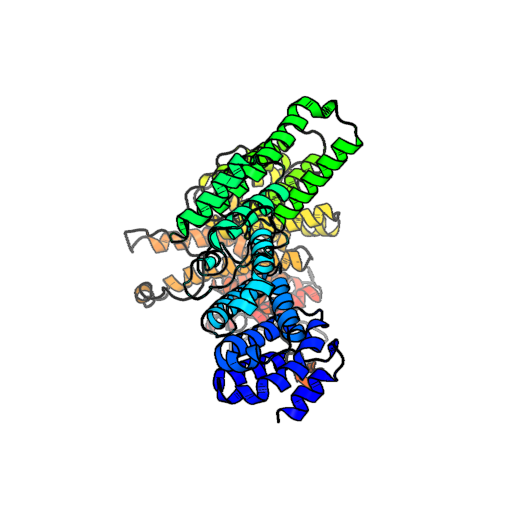QLVQVLSVVVLLLDPRNPHHDLPRVLPDRLACQPPPSHDDASDDPVPDPDDDPGNVRVSLVSQLVSVCVVQVVDDSVLSNVLSVQCNVCSVPSVSNRVSSLVSSCVSVVSVVVVLCCCVVPPQVVDDPVVNVVSVVVVVVVLVVVLPDDPPPQPRPLPVVVVLLVVLVCCLVPPPDLVSVQVSLQSLLSPLLRHDCCSVQVHCNLVSLLVCCLPLSCNLSSLSNLLSVLLDADPDPCLVVLLVSLLSNLVSCCVNAPLPDQLQVCCVPDDPSVVSNLLSLLSSLLSNCLRRVVSLVPDPSSLVSSVSSLSSLLSSCPHPDPVSVLSSLVSLLVVLVVLLVLVVVVVDPPCVVCVVPPPDDDDPDPPDDPDPDDPPPSVVVSVVVLVSCVVSLLSVLLSLLQPQDQPDPFDQDQDPVRDGDGDDDPPNVSSLSSNLSSCVSPVPSNVVSLVVLVVCCVVVVDPDPSSVRSSLSSVVSNPPSDPPVSCQVDFNFDDDPPDTDTDPHPPD

Solvent-accessible surface area (backbone atoms only — not comparable to full-atom values): 36979 Å² total; per-residue (Å²): 120,64,66,66,54,44,52,45,55,46,71,44,56,76,92,72,46,66,46,60,60,36,44,50,51,20,51,48,32,66,72,54,26,64,79,40,32,86,52,43,64,59,53,45,72,34,47,48,68,66,51,69,75,43,89,54,68,66,45,51,50,26,42,52,49,26,51,37,30,38,56,76,39,23,43,78,42,60,74,69,46,52,74,67,57,48,47,52,52,51,54,50,36,53,52,25,45,66,38,82,52,40,70,45,15,40,51,18,46,53,41,49,53,53,49,52,56,54,36,60,77,36,96,53,23,48,65,50,48,54,74,42,42,71,59,52,50,51,51,49,51,50,43,74,67,37,92,78,54,81,56,66,60,68,77,58,59,55,72,61,74,84,70,56,56,76,39,93,71,57,80,64,71,69,64,62,79,90,80,48,100,66,88,67,94,46,50,53,62,46,50,53,54,48,51,35,53,52,48,42,69,75,38,73,90,52,54,71,66,56,42,44,53,49,50,51,48,45,67,71,24,53,89,36,60,69,58,32,46,46,50,56,48,52,51,54,49,57,67,44,52,56,58,51,51,51,51,48,48,42,56,75,77,37,49,92,78,49,57,67,67,58,52,49,51,51,49,48,50,52,49,50,50,51,52,58,63,71,70,47,85,82,72,62,85,82,79,42,77,72,61,46,50,55,53,51,51,49,44,52,46,42,68,72,69,58,87,50,65,71,59,44,50,51,43,42,52,54,47,43,79,41,53,82,74,55,64,61,59,63,46,78,74,38,69,50,53,63,49,42,64,66,40,37,81,39,80,93,39,22,59,53,35,42,49,35,52,23,40,56,31,52,65,79,81,73,77,84,55,48,68,56,54,50,52,51,53,53,54,49,52,56,50,44,46,72,77,54,44,88,86,59,59,50,38,64,49,46,77,74,41,53,75,70,52,38,50,39,55,44,44,49,48,51,28,52,46,31,27,45,76,64,44,47,73,72,33,69,77,44,72,69,40,36,53,54,46,56,51,48,51,50,48,51,54,44,54,47,61,32,97,43,72,67,54,29,47,58,45,48,59,44,49,34,53,52,45,49,54,58,41,55,66,51,57,64,74,78,43,90,75,56,78,71,56,77,84,71,78,87,81,76,97,68,95,77,80,83,72,80,87,75,85,77,74,89,89,60,58,69,67,54,55,56,48,55,53,60,71,44,46,65,61,50,54,54,48,49,51,48,46,34,68,65,29,62,81,72,82,70,86,50,80,39,68,45,101,85,71,44,84,39,80,73,82,73,76,71,61,55,52,57,36,52,37,49,40,43,49,36,70,75,40,47,69,63,44,52,52,52,53,52,54,52,49,51,31,44,74,71,55,78,66,58,46,74,65,60,53,49,14,42,53,36,35,57,56,55,44,63,86,76,60,59,76,86,67,53,67,76,63,83,74,75,52,84,50,106,83,51,86,53,76,76,81,72,83,82,125

pLDDT: mean 76.02, std 19.5, range [26.39, 98.75]

Secondary structure (DSSP, 8-state):
-HHHHHHHHHHS-GGG--THHHHHHHHHHHHHGGGGTTTHHHHHHHHHHHHHT---HHHHHHHHHHHHHHHHH-HHHHHTS-HHHHHHHHHHHHHHHT-SSHHHHHHHHHHHHHHHHHHHTSTTHHHHHHHHHHHHHHHHHHHHH-SS--SS-HHHHTTTTSSGGG-TT--S-SS-TTT-SS--SSHHHHHHHHHHHHHHHH-TTS-HHHHHHHHHHHHHTTT-HHHHHHHHHHHHHHHHHHHHHHHHHHHHHHGGGS-HHHHHHHHHHHHHHHHHHHT-TTSSTTT-HHHHHHHHHHHHHHHHH---HHHHHHHHHHHHHHTTTS-HHHHHTSTHHHHHHHHTTSTTTHHHHHHHHHHHHH--BTBTTHHHHHHHHHHHHHHHHHHS-TTS-HHHHHHTS-HHHHHHHHHHHHHHHHHHHHHGGGGSSSHHHHHHHHHHHHHHHHHTTSS-HHHHHHHHHHHHHHHHHHHHHHHTTS-TTGGGGGGS---S--TT-------S-TTSHHHHHHHHHHHHHHHHHHHHHHHHHHPPPP----EEE-TTS-EEE---THHHHHHHHHHHHHHH-HHHHHHHHHHHHHHHHTTSS--HHHHHHHHHHHHHTTTSS-HHHHTT----EEETTEEEPPP----